Protein AF-A0A958C4Y2-F1 (afdb_monomer_lite)

Foldseek 3Di:
DLLVLCCCQFNQLHCPQCVVVVHHDDDPRDGLAAPVVLVVSLCLVLVVVLVVLLVVQVQLDACVQVVVCVVVVDDPVRCCVPPVVVSCVLSNLLSVLLSVLVSLLDDVNQCSRNHPHHDLLPQLVCCCPPVVNLVSNLVSLVVSLVVLVVSVVCSVPPSVVPNPSVDPDRRPDDPPDDPPPVVVPVVVVVVVVSVVVVVSSVVSVVQVCQAPDRSPGSDGHNVSVQVCLQVCVLVVLLVVLCCVVVVVVLVVVVVVLCCCLPPHDDPCSVVSVCVNCVVSRRRPSSVVSVCCCCQVPNDLVVLLVVLVVLLVVLVVVALDDPVVSVVLLCVLQVVLSCLQPPVVVPDLVVLVVVLVVLVVVLVCCLPPAPADPVLNVVLNVLSCVLSVLSVLLSCLCVVLVVQLVVLVVVDTSSSSVSNSVSVSSCVRNVDGSSVSSVSSSVSSSVCSRRRDPNDPD

Structure (mmCIF, N/CA/C/O backbone):
data_AF-A0A958C4Y2-F1
#
_entry.id   AF-A0A958C4Y2-F1
#
loop_
_atom_site.group_PDB
_atom_site.id
_atom_site.type_symbol
_atom_site.label_atom_id
_atom_site.label_alt_id
_atom_site.label_comp_id
_atom_site.label_asym_id
_atom_site.label_entity_id
_atom_site.label_seq_id
_atom_site.pdbx_PDB_ins_code
_atom_site.Cartn_x
_atom_site.Cartn_y
_atom_site.Cartn_z
_atom_site.occupancy
_atom_site.B_iso_or_equiv
_atom_site.auth_seq_id
_atom_site.auth_comp_id
_atom_site.auth_asym_id
_atom_site.auth_atom_id
_atom_site.pdbx_PDB_model_num
ATOM 1 N N . ALA A 1 1 ? -11.734 3.154 -3.525 1.00 81.44 1 ALA A N 1
ATOM 2 C CA . ALA A 1 1 ? -13.103 2.588 -3.529 1.00 81.44 1 ALA A CA 1
ATOM 3 C C . ALA A 1 1 ? -14.001 3.310 -2.528 1.00 81.44 1 ALA A C 1
ATOM 5 O O . ALA A 1 1 ? -14.957 3.939 -2.958 1.00 81.44 1 ALA A O 1
ATOM 6 N N . ILE A 1 2 ? -13.671 3.298 -1.231 1.00 91.75 2 ILE A N 1
ATOM 7 C CA . ILE A 1 2 ? -14.502 3.916 -0.181 1.00 91.75 2 ILE A CA 1
ATOM 8 C C . ILE A 1 2 ? -14.685 5.422 -0.405 1.00 91.75 2 ILE A C 1
ATOM 10 O O . ILE A 1 2 ? -15.821 5.880 -0.378 1.00 91.75 2 ILE A O 1
ATOM 14 N N . ALA A 1 3 ? -13.628 6.176 -0.737 1.00 93.50 3 ALA A N 1
ATOM 15 C CA . ALA A 1 3 ? -13.771 7.589 -1.113 1.00 93.50 3 ALA A CA 1
ATOM 16 C C . ALA A 1 3 ? -14.794 7.813 -2.240 1.00 93.50 3 ALA A C 1
ATOM 18 O O . ALA A 1 3 ? -15.640 8.691 -2.131 1.00 93.50 3 ALA A O 1
ATOM 19 N N . ILE A 1 4 ? -14.773 6.978 -3.286 1.00 92.31 4 ILE A N 1
ATOM 20 C CA . ILE A 1 4 ? -15.741 7.054 -4.390 1.00 92.31 4 ILE A CA 1
ATOM 21 C C . ILE A 1 4 ? -17.152 6.752 -3.879 1.00 92.31 4 ILE A C 1
ATOM 23 O O . ILE A 1 4 ? -18.052 7.535 -4.137 1.00 92.31 4 ILE A O 1
ATOM 27 N N . ALA A 1 5 ? -17.355 5.675 -3.116 1.00 93.81 5 ALA A N 1
ATOM 28 C CA . ALA A 1 5 ? -18.665 5.344 -2.543 1.00 93.81 5 ALA A CA 1
ATOM 29 C C . ALA A 1 5 ? -19.245 6.486 -1.700 1.00 93.81 5 ALA A C 1
ATOM 31 O O . ALA A 1 5 ? -20.423 6.821 -1.812 1.00 93.81 5 ALA A O 1
ATOM 32 N N . VAL A 1 6 ? -18.398 7.087 -0.864 1.00 93.94 6 VAL A N 1
ATOM 33 C CA . VAL A 1 6 ? -18.761 8.219 -0.018 1.00 93.94 6 VAL A CA 1
ATOM 34 C C . VAL A 1 6 ? -19.073 9.450 -0.870 1.00 93.94 6 VAL A C 1
ATOM 36 O O . VAL A 1 6 ? -20.041 10.135 -0.576 1.00 93.94 6 VAL A O 1
ATOM 39 N N . ILE A 1 7 ? -18.343 9.706 -1.958 1.00 92.56 7 ILE A N 1
ATOM 40 C CA . ILE A 1 7 ? -18.668 10.778 -2.913 1.00 92.56 7 ILE A CA 1
ATOM 41 C C . ILE A 1 7 ? -20.016 10.519 -3.603 1.00 92.56 7 ILE A C 1
ATOM 43 O O . ILE A 1 7 ? -20.843 11.426 -3.681 1.00 92.56 7 ILE A O 1
ATOM 47 N N . LEU A 1 8 ? -20.265 9.290 -4.067 1.00 92.19 8 LEU A N 1
ATOM 48 C CA . LEU A 1 8 ? -21.509 8.904 -4.742 1.00 92.19 8 LEU A CA 1
ATOM 49 C C . LEU A 1 8 ? -22.731 9.061 -3.822 1.00 92.19 8 LEU A C 1
ATOM 51 O O . LEU A 1 8 ? -23.807 9.443 -4.273 1.00 92.19 8 LEU A O 1
ATOM 55 N N . LEU A 1 9 ? -22.594 8.783 -2.528 1.00 92.69 9 LEU A N 1
ATOM 56 C CA . LEU A 1 9 ? -23.710 8.886 -1.585 1.00 92.69 9 LEU A CA 1
ATOM 57 C C . LEU A 1 9 ? -23.812 10.267 -0.940 1.00 92.69 9 LEU A C 1
ATOM 59 O O . LEU A 1 9 ? -24.897 10.837 -0.894 1.00 92.69 9 LEU A O 1
ATOM 63 N N . PHE A 1 10 ? -22.692 10.801 -0.460 1.00 92.38 10 PHE A N 1
ATOM 64 C CA . PHE A 1 10 ? -22.643 11.963 0.427 1.00 92.38 10 PHE A CA 1
ATOM 65 C C . PHE A 1 10 ? -21.991 13.211 -0.189 1.00 92.38 10 PHE A C 1
ATOM 67 O O . PHE A 1 10 ? -21.938 14.256 0.461 1.00 92.38 10 PHE A O 1
ATOM 74 N N . GLY A 1 11 ? -21.491 13.134 -1.426 1.00 90.38 11 GLY A N 1
ATOM 75 C CA . GLY A 1 11 ? -20.930 14.281 -2.139 1.00 90.38 11 GLY A CA 1
ATOM 76 C C . GLY A 1 11 ? -21.965 15.363 -2.463 1.00 90.38 11 GLY A C 1
ATOM 77 O O . GLY A 1 11 ? -23.158 15.214 -2.211 1.00 90.38 11 GLY A O 1
ATOM 78 N N . ARG A 1 12 ? -21.507 16.463 -3.077 1.00 88.94 12 ARG A N 1
ATOM 79 C CA . ARG A 1 12 ? -22.367 17.606 -3.458 1.00 88.94 12 ARG A CA 1
ATOM 80 C C . ARG A 1 12 ? -23.564 17.225 -4.335 1.00 88.94 12 ARG A C 1
ATOM 82 O O . ARG A 1 12 ? -24.613 17.830 -4.195 1.00 88.94 12 ARG A O 1
ATOM 89 N N . ALA A 1 13 ? -23.388 16.243 -5.218 1.00 85.31 13 ALA A N 1
ATOM 90 C CA . ALA A 1 13 ? -24.438 15.650 -6.051 1.00 85.31 13 ALA A CA 1
ATOM 91 C C . ALA A 1 13 ? -24.668 14.173 -5.673 1.00 85.31 13 ALA A C 1
ATOM 93 O O . ALA A 1 13 ? -24.905 13.324 -6.527 1.00 85.31 13 ALA A O 1
ATOM 94 N N . GLY A 1 14 ? -24.457 13.839 -4.397 1.00 89.12 14 GLY A N 1
ATOM 95 C CA . GLY A 1 14 ? -24.609 12.480 -3.899 1.00 89.12 14 GLY A CA 1
ATOM 96 C C . GLY A 1 14 ? -26.077 12.105 -3.712 1.00 89.12 14 GLY A C 1
ATOM 97 O O . GLY A 1 14 ? -26.896 12.958 -3.376 1.00 89.12 14 GLY A O 1
ATOM 98 N N . LEU A 1 15 ? -26.391 10.818 -3.863 1.00 89.56 15 LEU A N 1
ATOM 99 C CA . LEU A 1 15 ? -27.758 10.290 -3.760 1.00 89.56 15 LEU A CA 1
ATOM 100 C C . LEU A 1 15 ? -28.428 10.652 -2.421 1.00 89.56 15 LEU A C 1
ATOM 102 O O . LEU A 1 15 ? -29.596 11.022 -2.374 1.00 89.56 15 LEU A O 1
ATOM 106 N N . VAL A 1 16 ? -27.693 10.554 -1.311 1.00 90.44 16 VAL A N 1
ATOM 107 C CA . VAL A 1 16 ? -28.240 10.844 0.020 1.00 90.44 16 VAL A CA 1
ATOM 108 C C . VAL A 1 16 ? -28.294 12.349 0.256 1.00 90.44 16 VAL A C 1
ATOM 110 O O . VAL A 1 16 ? -29.313 12.865 0.706 1.00 90.44 16 VAL A O 1
ATOM 113 N N . THR A 1 17 ? -27.212 13.067 -0.043 1.00 89.69 17 THR A N 1
ATOM 114 C CA . THR A 1 17 ? -27.128 14.493 0.292 1.00 89.69 17 THR A CA 1
ATOM 115 C C . THR A 1 17 ? -28.028 15.356 -0.585 1.00 89.69 17 THR A C 1
ATOM 117 O O . THR A 1 17 ? -28.764 16.186 -0.059 1.00 89.69 17 THR A O 1
ATOM 120 N N . HIS A 1 18 ? -27.992 15.154 -1.902 1.00 86.94 18 HIS A N 1
ATOM 121 C CA . HIS A 1 18 ? -28.728 15.971 -2.860 1.00 86.94 18 HIS A CA 1
ATOM 122 C C . HIS A 1 18 ? -30.146 15.435 -3.099 1.00 86.94 18 HIS A C 1
ATOM 124 O O . HIS A 1 18 ? -31.102 16.187 -2.934 1.00 86.94 18 HIS A O 1
ATOM 130 N N . ASP A 1 19 ? -30.310 14.145 -3.411 1.00 84.69 19 ASP A N 1
ATOM 131 C CA . ASP A 1 19 ? -31.622 13.635 -3.846 1.00 84.69 19 ASP A CA 1
ATOM 132 C C . ASP A 1 19 ? -32.553 13.299 -2.676 1.00 84.69 19 ASP A C 1
ATOM 134 O O . ASP A 1 19 ? -33.746 13.592 -2.733 1.00 84.69 19 ASP A O 1
ATOM 138 N N . TRP A 1 20 ? -32.035 12.687 -1.605 1.00 88.44 20 TRP A N 1
ATOM 139 C CA . TRP A 1 20 ? -32.865 12.307 -0.453 1.00 88.44 20 TRP A CA 1
ATOM 140 C C . TRP A 1 20 ? -33.036 13.439 0.561 1.00 88.44 20 TRP A C 1
ATOM 142 O O . TRP A 1 20 ? -34.138 13.644 1.064 1.00 88.44 20 TRP A O 1
ATOM 152 N N . LEU A 1 21 ? -31.955 14.150 0.894 1.00 90.31 21 LEU A N 1
ATOM 153 C CA . LEU A 1 21 ? -31.972 15.204 1.913 1.00 90.31 21 LEU A CA 1
ATOM 154 C C . LEU A 1 21 ? -32.157 16.616 1.336 1.00 90.31 21 LEU A C 1
ATOM 156 O O . LEU A 1 21 ? -32.442 17.535 2.104 1.00 90.31 21 LEU A O 1
ATOM 160 N N . GLY A 1 22 ? -32.002 16.818 0.021 1.00 87.25 22 GLY A N 1
ATOM 161 C CA . GLY A 1 22 ? -32.166 18.133 -0.612 1.00 87.25 22 GLY A CA 1
ATOM 162 C C . GLY A 1 22 ? -31.131 19.178 -0.176 1.00 87.25 22 GLY A C 1
ATOM 163 O O . GLY A 1 22 ? -31.388 20.380 -0.263 1.00 87.25 22 GLY A O 1
ATOM 164 N N . ILE A 1 23 ? -29.978 18.748 0.346 1.00 88.69 23 ILE A N 1
ATOM 165 C CA . ILE A 1 23 ? -28.953 19.640 0.892 1.00 88.69 23 ILE A CA 1
ATOM 166 C C . ILE A 1 23 ? -28.118 20.205 -0.255 1.00 88.69 23 ILE A C 1
ATOM 168 O O . ILE A 1 23 ? -27.323 19.504 -0.880 1.00 88.69 23 ILE A O 1
ATOM 172 N N . ASN A 1 24 ? -28.240 21.512 -0.469 1.00 86.06 24 ASN A N 1
ATOM 173 C CA . ASN A 1 24 ? -27.409 22.253 -1.409 1.00 86.06 24 ASN A CA 1
ATOM 174 C C . ASN A 1 24 ? -26.266 22.949 -0.667 1.00 86.06 24 ASN A C 1
ATOM 176 O O . ASN A 1 24 ? -26.491 23.851 0.141 1.00 86.06 24 ASN A O 1
ATOM 180 N N . PHE A 1 25 ? -25.027 22.547 -0.950 1.00 84.31 25 PHE A N 1
ATOM 181 C CA . PHE A 1 25 ? -23.852 23.186 -0.361 1.00 84.31 25 PHE A CA 1
ATOM 182 C C . PHE A 1 25 ? -23.614 24.567 -0.973 1.00 84.31 25 PHE A C 1
ATOM 184 O O . PHE A 1 25 ? -23.358 24.700 -2.171 1.00 84.31 25 PHE A O 1
ATOM 191 N N . SER A 1 26 ? -23.659 25.602 -0.136 1.00 81.88 26 SER A N 1
ATOM 192 C CA . SER A 1 26 ? -23.247 26.953 -0.509 1.00 81.88 26 SER A CA 1
ATOM 193 C C . SER A 1 26 ? -21.722 27.101 -0.453 1.00 81.88 26 SER A C 1
ATOM 195 O O . SER A 1 26 ? -21.005 26.316 0.174 1.00 81.88 26 SER A O 1
ATOM 197 N N . ARG A 1 27 ? -21.189 28.117 -1.138 1.00 76.06 27 ARG A N 1
ATOM 198 C CA . ARG A 1 27 ? -19.743 28.367 -1.205 1.00 76.06 27 ARG A CA 1
ATOM 199 C C . ARG A 1 27 ? -19.209 28.686 0.201 1.00 76.06 27 ARG A C 1
ATOM 201 O O . ARG A 1 27 ? -19.553 29.720 0.760 1.00 76.06 27 ARG A O 1
ATOM 208 N N . GLY A 1 28 ? -18.370 27.805 0.750 1.00 75.44 28 GLY A N 1
ATOM 209 C CA . GLY A 1 28 ? -17.811 27.921 2.106 1.00 75.44 28 GLY A CA 1
ATOM 210 C C . GLY A 1 28 ? -18.477 27.025 3.157 1.00 75.44 28 GLY A C 1
ATOM 211 O O . GLY A 1 28 ? -17.962 26.929 4.268 1.00 75.44 28 GLY A O 1
ATOM 212 N N . MET A 1 29 ? -19.575 26.341 2.818 1.00 82.94 29 MET A N 1
ATOM 213 C CA . MET A 1 29 ? -20.146 25.293 3.664 1.00 82.94 29 MET A CA 1
ATOM 214 C C . MET A 1 29 ? -19.236 24.063 3.661 1.00 82.94 29 MET A C 1
ATOM 216 O O . MET A 1 29 ? -18.693 23.698 2.617 1.00 82.94 29 MET A O 1
ATOM 220 N N . ASN A 1 30 ? -19.066 23.439 4.827 1.00 83.19 30 ASN A N 1
ATOM 221 C CA . ASN A 1 30 ? -18.249 22.239 4.950 1.00 83.19 30 ASN A CA 1
ATOM 222 C C . ASN A 1 30 ? -18.973 21.060 4.294 1.00 83.19 30 ASN A C 1
ATOM 224 O O . ASN A 1 30 ? -20.098 20.731 4.675 1.00 83.19 30 ASN A O 1
ATOM 228 N N . ASP A 1 31 ? -18.341 20.459 3.297 1.00 87.31 31 ASP A N 1
ATOM 229 C CA . ASP A 1 31 ? -18.828 19.277 2.599 1.00 87.31 31 ASP A CA 1
ATOM 230 C C . ASP A 1 31 ? -17.852 18.110 2.807 1.00 87.31 31 ASP A C 1
ATOM 232 O O . ASP A 1 31 ? -16.924 18.173 3.612 1.00 87.31 31 ASP A O 1
ATOM 236 N N . ILE A 1 32 ? -18.069 17.005 2.097 1.00 89.81 32 ILE A N 1
ATOM 237 C CA . ILE A 1 32 ? -17.194 15.835 2.206 1.00 89.81 32 ILE A CA 1
ATOM 238 C C . ILE A 1 32 ? -15.816 16.040 1.547 1.00 89.81 32 ILE A C 1
ATOM 240 O O . ILE A 1 32 ? -14.917 15.221 1.726 1.00 89.81 32 ILE A O 1
ATOM 244 N N . TYR A 1 33 ? -15.634 17.108 0.767 1.00 90.62 33 TYR A N 1
ATOM 245 C CA . TYR A 1 33 ? -14.381 17.415 0.093 1.00 90.62 33 TYR A CA 1
ATOM 246 C C . TYR A 1 33 ? -13.515 18.285 1.002 1.00 90.62 33 TYR A C 1
ATOM 248 O O . TYR A 1 33 ? -13.614 19.509 1.048 1.00 90.62 33 TYR A O 1
ATOM 256 N N . GLY A 1 34 ? -12.615 17.639 1.725 1.00 89.75 34 GLY A N 1
ATOM 257 C CA . GLY A 1 34 ? -11.641 18.299 2.572 1.00 89.75 34 GLY A CA 1
ATOM 258 C C . GLY A 1 34 ? -11.038 17.327 3.569 1.00 89.75 34 GLY A C 1
ATOM 259 O O . GLY A 1 34 ? -11.186 16.109 3.455 1.00 89.75 34 GLY A O 1
ATOM 260 N N . LEU A 1 35 ? -10.363 17.879 4.576 1.00 89.56 35 LEU A N 1
ATOM 261 C CA . LEU A 1 35 ? -9.746 17.073 5.628 1.00 89.56 35 LEU A CA 1
ATOM 262 C C . LEU A 1 35 ? -10.789 16.320 6.459 1.00 89.56 35 LEU A C 1
ATOM 264 O O . LEU A 1 35 ? -10.547 15.174 6.815 1.00 89.56 35 LEU A O 1
ATOM 268 N N . ASP A 1 36 ? -11.955 16.912 6.712 1.00 90.12 36 ASP A N 1
ATOM 269 C CA . ASP A 1 36 ? -12.977 16.296 7.564 1.00 90.12 36 ASP A CA 1
ATOM 270 C C . ASP A 1 36 ? -13.601 15.065 6.898 1.00 90.12 36 ASP A C 1
ATOM 272 O O . ASP A 1 36 ? -13.686 13.992 7.502 1.00 90.12 36 ASP A O 1
ATOM 276 N N . GLY A 1 37 ? -13.960 15.180 5.616 1.00 91.50 37 GLY A N 1
ATOM 277 C CA . GLY A 1 37 ? -14.418 14.032 4.840 1.00 91.50 37 GLY A CA 1
ATOM 278 C C . GLY A 1 37 ? -13.318 12.995 4.628 1.00 91.50 37 GLY A C 1
ATOM 279 O O . GLY A 1 37 ? -13.591 11.797 4.707 1.00 91.50 37 GLY A O 1
ATOM 280 N N . LEU A 1 38 ? -12.061 13.425 4.463 1.00 93.50 38 LEU A N 1
ATOM 281 C CA . LEU A 1 38 ? -10.927 12.505 4.420 1.00 93.50 38 LEU A CA 1
ATOM 282 C C . LEU A 1 38 ? -10.784 11.719 5.730 1.00 93.50 38 LEU A C 1
ATOM 284 O O . LEU A 1 38 ? -10.624 10.504 5.677 1.00 93.50 38 LEU A O 1
ATOM 288 N N . VAL A 1 39 ? -10.887 12.365 6.894 1.00 93.44 39 VAL A N 1
ATOM 289 C CA . VAL A 1 39 ? -10.840 11.690 8.203 1.00 93.44 39 VAL A CA 1
ATOM 290 C C . VAL A 1 39 ? -11.952 10.649 8.308 1.00 93.44 39 VAL A C 1
ATOM 292 O O . VAL A 1 39 ? -11.683 9.510 8.688 1.00 93.44 39 VAL A O 1
ATOM 295 N N . LEU A 1 40 ? -13.180 10.994 7.911 1.00 93.12 40 LEU A N 1
ATOM 296 C CA . LEU A 1 40 ? -14.304 10.056 7.906 1.00 93.12 40 LEU A CA 1
ATOM 297 C C . LEU A 1 40 ? -14.026 8.839 7.013 1.00 93.12 40 LEU A C 1
ATOM 299 O O . LEU A 1 40 ? -14.215 7.697 7.436 1.00 93.12 40 LEU A O 1
ATOM 303 N N . VAL A 1 41 ? -13.529 9.065 5.797 1.00 94.75 41 VAL A N 1
ATOM 304 C CA . VAL A 1 41 ? -13.193 7.980 4.868 1.00 94.75 41 VAL A CA 1
ATOM 305 C C . VAL A 1 41 ? -12.030 7.134 5.377 1.00 94.75 41 VAL A C 1
ATOM 307 O O . VAL A 1 41 ? -12.084 5.910 5.238 1.00 94.75 41 VAL A O 1
ATOM 310 N N . GLN A 1 42 ? -11.022 7.732 6.015 1.00 94.75 42 GLN A N 1
ATOM 311 C CA . GLN A 1 42 ? -9.923 6.980 6.619 1.00 94.75 42 GLN A CA 1
ATOM 312 C C . GLN A 1 42 ? -10.396 6.097 7.771 1.00 94.75 42 GLN A C 1
ATOM 314 O O . GLN A 1 42 ? -10.002 4.933 7.847 1.00 94.75 42 GLN A O 1
ATOM 319 N N . ILE A 1 43 ? -11.291 6.601 8.628 1.00 94.38 43 ILE A N 1
ATOM 320 C CA . ILE A 1 43 ? -11.884 5.807 9.712 1.00 94.38 43 ILE A CA 1
ATOM 321 C C . ILE A 1 43 ? -12.587 4.578 9.134 1.00 94.38 43 ILE A C 1
ATOM 323 O O . ILE A 1 43 ? -12.322 3.465 9.578 1.00 94.38 43 ILE A O 1
ATOM 327 N N . ILE A 1 44 ? -13.433 4.753 8.116 1.00 93.75 44 ILE A N 1
ATOM 328 C CA . ILE A 1 44 ? -14.164 3.639 7.492 1.00 93.75 44 ILE A CA 1
ATOM 329 C C . ILE A 1 44 ? -13.198 2.659 6.810 1.00 93.75 44 ILE A C 1
ATOM 331 O O . ILE A 1 44 ? -13.373 1.446 6.920 1.00 93.75 44 ILE A O 1
ATOM 335 N N . THR A 1 45 ? -12.167 3.174 6.136 1.00 93.38 45 THR A N 1
ATOM 336 C CA . THR A 1 45 ? -11.172 2.367 5.412 1.00 93.38 45 THR A CA 1
ATOM 337 C C . THR A 1 45 ? -10.363 1.478 6.350 1.00 93.38 45 THR A C 1
ATOM 339 O O . THR A 1 45 ? -10.178 0.294 6.071 1.00 93.38 45 THR A O 1
ATOM 342 N N . PHE A 1 46 ? -9.921 2.019 7.483 1.00 93.19 46 PHE A N 1
ATOM 343 C CA . PHE A 1 46 ? -9.008 1.333 8.397 1.00 93.19 46 PHE A CA 1
ATOM 344 C C . PHE A 1 46 ? -9.690 0.665 9.598 1.00 93.19 46 PHE A C 1
ATOM 346 O O . PHE A 1 46 ? -9.056 -0.112 10.318 1.00 93.19 46 PHE A O 1
ATOM 353 N N . PHE A 1 47 ? -10.993 0.886 9.793 1.00 91.81 47 PHE A N 1
ATOM 354 C CA . PHE A 1 47 ? -11.775 0.241 10.850 1.00 91.81 47 PHE A CA 1
ATOM 355 C C . PHE A 1 47 ? -11.659 -1.297 10.862 1.00 91.81 47 PHE A C 1
ATOM 357 O O . PHE A 1 47 ? -11.391 -1.844 11.937 1.00 91.81 47 PHE A O 1
ATOM 364 N N . PRO A 1 48 ? -11.782 -2.024 9.726 1.00 90.50 48 PRO A N 1
ATOM 365 C CA . PRO A 1 48 ? -11.703 -3.487 9.733 1.00 90.50 48 PRO A CA 1
ATOM 366 C C . PRO A 1 48 ? -10.346 -4.010 10.213 1.00 90.50 48 PRO A C 1
ATOM 368 O O . PRO A 1 48 ? -10.290 -4.991 10.954 1.00 90.50 48 PRO A O 1
ATOM 371 N N . VAL A 1 49 ? -9.256 -3.335 9.837 1.00 90.75 49 VAL A N 1
ATOM 372 C CA . VAL A 1 49 ? -7.895 -3.705 10.252 1.00 90.75 49 VAL A CA 1
ATOM 373 C C . VAL A 1 49 ? -7.747 -3.541 11.765 1.00 90.75 49 VAL A C 1
ATOM 375 O O . VAL A 1 49 ? -7.299 -4.467 12.442 1.00 90.75 49 VAL A O 1
ATOM 378 N N . SER A 1 50 ? -8.211 -2.413 12.313 1.00 91.19 50 SER A N 1
ATOM 379 C CA . SER A 1 50 ? -8.225 -2.185 13.764 1.00 91.19 50 SER A CA 1
ATOM 380 C C . SER A 1 50 ? -9.028 -3.254 14.505 1.00 91.19 50 SER A C 1
ATOM 382 O O . SER A 1 50 ? -8.558 -3.830 15.488 1.00 91.19 50 SER A O 1
ATOM 384 N N . TYR A 1 51 ? -10.227 -3.559 13.997 1.00 90.44 51 TYR A N 1
ATOM 385 C CA . TYR A 1 51 ? -11.123 -4.554 14.574 1.00 90.44 51 TYR A CA 1
ATOM 386 C C . TYR A 1 51 ? -10.475 -5.938 14.639 1.00 90.44 51 TYR A C 1
ATOM 388 O O . TYR A 1 51 ? -10.514 -6.569 15.692 1.00 90.44 51 TYR A O 1
ATOM 396 N N . LEU A 1 52 ? -9.844 -6.402 13.556 1.00 90.44 52 LEU A N 1
ATOM 397 C CA . LEU A 1 52 ? -9.193 -7.715 13.524 1.00 90.44 52 LEU A CA 1
ATOM 398 C C . LEU A 1 52 ? -8.058 -7.823 14.549 1.00 90.44 52 LEU A C 1
ATOM 400 O O . LEU A 1 52 ? -7.935 -8.852 15.212 1.00 90.44 52 LEU A O 1
ATOM 404 N N . ILE A 1 53 ? -7.268 -6.760 14.725 1.00 86.25 53 ILE A N 1
ATOM 405 C CA . ILE A 1 53 ? -6.172 -6.726 15.704 1.00 86.25 53 ILE A CA 1
ATOM 406 C C . ILE A 1 53 ? -6.722 -6.765 17.130 1.00 86.25 53 ILE A C 1
ATOM 408 O O . ILE A 1 53 ? -6.289 -7.582 17.943 1.00 86.25 53 ILE A O 1
ATOM 412 N N . ILE A 1 54 ? -7.695 -5.904 17.436 1.00 86.81 54 ILE A N 1
ATOM 413 C CA . ILE A 1 54 ? -8.288 -5.814 18.775 1.00 86.81 54 ILE A CA 1
ATOM 414 C C . ILE A 1 54 ? -9.031 -7.109 19.117 1.00 86.81 54 ILE A C 1
ATOM 416 O O . ILE A 1 54 ? -8.871 -7.630 20.219 1.00 86.81 54 ILE A O 1
ATOM 420 N N . ARG A 1 55 ? -9.781 -7.678 18.166 1.00 87.69 55 ARG A N 1
ATOM 421 C CA . ARG A 1 55 ? -10.462 -8.968 18.323 1.00 87.69 55 ARG A CA 1
ATOM 422 C C . ARG A 1 55 ? -9.468 -10.092 18.606 1.00 87.69 55 ARG A C 1
ATOM 424 O O . ARG A 1 55 ? -9.670 -10.835 19.558 1.00 87.69 55 ARG A O 1
ATOM 431 N N . ALA A 1 56 ? -8.390 -10.197 17.829 1.00 84.88 56 ALA A N 1
ATOM 432 C CA . ALA A 1 56 ? -7.374 -11.228 18.038 1.00 84.88 56 ALA A CA 1
ATOM 433 C C . ALA A 1 56 ? -6.692 -11.113 19.413 1.00 84.88 56 ALA A C 1
ATOM 435 O O . ALA A 1 56 ? -6.276 -12.121 19.979 1.00 84.88 56 ALA A O 1
ATOM 436 N N . MET A 1 57 ? -6.574 -9.899 19.958 1.00 82.38 57 MET A N 1
ATOM 437 C CA . MET A 1 57 ? -6.076 -9.679 21.317 1.00 82.38 57 MET A CA 1
ATOM 438 C C . MET A 1 57 ? -7.103 -10.076 22.378 1.00 82.38 57 MET A C 1
ATOM 440 O O . MET A 1 57 ? -6.744 -10.777 23.318 1.00 82.38 57 MET A O 1
ATOM 444 N N . LEU A 1 58 ? -8.369 -9.687 22.206 1.00 83.75 58 LEU A N 1
ATOM 445 C CA . LEU A 1 58 ? -9.471 -10.073 23.093 1.00 83.75 58 LEU A CA 1
ATOM 446 C C . LEU A 1 58 ? -9.628 -11.596 23.180 1.00 83.75 58 LEU A C 1
ATOM 448 O O . LEU A 1 58 ? -9.748 -12.131 24.274 1.00 83.75 58 LEU A O 1
ATOM 452 N N . GLU A 1 59 ? -9.554 -12.303 22.050 1.00 81.94 59 GLU A N 1
ATOM 453 C CA . GLU A 1 59 ? -9.647 -13.772 21.990 1.00 81.94 59 GLU A CA 1
ATOM 454 C C . GLU A 1 59 ? -8.482 -14.493 22.691 1.00 81.94 59 GLU A C 1
ATOM 456 O O . GLU A 1 59 ? -8.579 -15.685 22.981 1.00 81.94 59 GLU A O 1
ATOM 461 N N . ARG A 1 60 ? -7.373 -13.791 22.959 1.00 78.94 60 ARG A N 1
ATOM 462 C CA . ARG A 1 60 ? -6.202 -14.325 23.671 1.00 78.94 60 ARG A CA 1
ATOM 463 C C . ARG A 1 60 ? -6.213 -14.028 25.168 1.00 78.94 60 ARG A C 1
ATOM 465 O O . ARG A 1 60 ? -5.380 -14.589 25.877 1.00 78.94 60 ARG A O 1
ATOM 472 N N . LEU A 1 61 ? -7.093 -13.145 25.645 1.00 81.12 61 LEU A N 1
ATOM 473 C CA . LEU A 1 61 ? -7.224 -12.879 27.074 1.00 81.12 61 LEU A CA 1
ATOM 474 C C . LEU A 1 61 ? -7.895 -14.072 27.755 1.00 81.12 61 LEU A C 1
ATOM 476 O O . LEU A 1 61 ? -8.896 -14.595 27.273 1.00 81.12 61 LEU A O 1
ATOM 480 N N . ASP A 1 62 ? -7.332 -14.499 28.882 1.00 82.25 62 ASP A N 1
ATOM 481 C CA . ASP A 1 62 ? -7.914 -15.564 29.694 1.00 82.25 62 ASP A CA 1
ATOM 482 C C . ASP A 1 62 ? -9.059 -15.003 30.551 1.00 82.25 62 ASP A C 1
ATOM 484 O O . ASP A 1 62 ? -8.805 -14.101 31.363 1.00 82.25 62 ASP A O 1
ATOM 488 N N . PRO A 1 63 ? -10.296 -15.524 30.413 1.00 83.62 63 PRO A N 1
ATOM 489 C CA . PRO A 1 63 ? -11.430 -15.094 31.229 1.00 83.62 63 PRO A CA 1
ATOM 490 C C . PRO A 1 63 ? -11.194 -15.236 32.739 1.00 83.62 63 PRO A C 1
ATOM 492 O O . PRO A 1 63 ? -11.803 -14.503 33.517 1.00 83.62 63 PRO A O 1
ATOM 495 N N . SER A 1 64 ? -10.272 -16.113 33.164 1.00 85.81 64 SER A N 1
ATOM 496 C CA . SER A 1 64 ? -9.953 -16.353 34.580 1.00 85.81 64 SER A CA 1
ATOM 497 C C . SER A 1 64 ? -9.567 -15.082 35.351 1.00 85.81 64 SER A C 1
ATOM 499 O O . SER A 1 64 ? -9.884 -14.949 36.533 1.00 85.81 64 SER A O 1
ATOM 501 N N . MET A 1 65 ? -8.937 -14.108 34.684 1.00 86.31 65 MET A N 1
ATOM 502 C CA . MET A 1 65 ? -8.556 -12.827 35.292 1.00 86.31 65 MET A CA 1
ATOM 503 C C . MET A 1 65 ? -9.780 -11.965 35.626 1.00 86.31 65 MET A C 1
ATOM 505 O O . MET A 1 65 ? -9.809 -11.295 36.661 1.00 86.31 65 MET A O 1
ATOM 509 N N . GLU A 1 66 ? -10.800 -11.987 34.765 1.00 89.00 66 GLU A N 1
ATOM 510 C CA . GLU A 1 66 ? -12.060 -11.275 34.992 1.00 89.00 66 GLU A CA 1
ATOM 511 C C . GLU A 1 66 ? -12.916 -11.998 36.044 1.00 89.00 66 GLU A C 1
ATOM 513 O O . GLU A 1 66 ? -13.464 -11.347 36.936 1.00 89.00 66 GLU A O 1
ATOM 518 N N . GLU A 1 67 ? -12.957 -13.336 36.013 1.00 87.06 67 GLU A N 1
ATOM 519 C CA . GLU A 1 67 ? -13.632 -14.179 37.016 1.00 87.06 67 GLU A CA 1
ATOM 520 C C . GLU A 1 67 ? -13.039 -13.997 38.425 1.00 87.06 67 GLU A C 1
ATOM 522 O O . GLU A 1 67 ? -13.778 -13.869 39.407 1.00 87.06 67 GLU A O 1
ATOM 527 N N . ALA A 1 68 ? -11.709 -13.921 38.539 1.00 89.38 68 ALA A N 1
ATOM 528 C CA . ALA A 1 68 ? -11.022 -13.678 39.805 1.00 89.38 68 ALA A CA 1
ATOM 529 C C . ALA A 1 68 ? -11.338 -12.284 40.366 1.00 89.38 68 ALA A C 1
ATOM 531 O O . ALA A 1 68 ? -11.668 -12.148 41.545 1.00 89.38 68 ALA A O 1
ATOM 532 N N . ALA A 1 69 ? -11.299 -11.246 39.522 1.00 91.19 69 ALA A N 1
ATOM 533 C CA . ALA A 1 69 ? -11.658 -9.891 39.933 1.00 91.19 69 ALA A CA 1
ATOM 534 C C . ALA A 1 69 ? -13.129 -9.803 40.376 1.00 91.19 69 ALA A C 1
ATOM 536 O O . ALA A 1 69 ? -13.435 -9.176 41.393 1.00 91.19 69 ALA A O 1
ATOM 537 N N . GLN A 1 70 ? -14.037 -10.477 39.666 1.00 90.25 70 GLN A N 1
ATOM 538 C CA . GLN A 1 70 ? -15.447 -10.539 40.044 1.00 90.25 70 GLN A CA 1
ATOM 539 C C . GLN A 1 70 ? -15.663 -11.287 41.368 1.00 90.25 70 GLN A C 1
ATOM 541 O O . GLN A 1 70 ? -16.472 -10.848 42.185 1.00 90.25 70 GLN A O 1
ATOM 546 N N . SER A 1 71 ? -14.914 -12.366 41.618 1.00 92.12 71 SER A N 1
ATOM 547 C CA . SER A 1 71 ? -14.966 -13.127 42.878 1.00 92.12 71 SER A CA 1
ATOM 548 C C . SER A 1 71 ? -14.530 -12.293 44.090 1.00 92.12 71 SER A C 1
ATOM 550 O O . SER A 1 71 ? -15.009 -12.515 45.198 1.00 92.12 71 SER A O 1
ATOM 552 N N . LEU A 1 72 ? -13.678 -11.284 43.876 1.00 95.12 72 LEU A N 1
ATOM 553 C CA . LEU A 1 72 ? -13.293 -10.285 44.881 1.00 95.12 72 LEU A CA 1
ATOM 554 C C . LEU A 1 72 ? -14.317 -9.141 45.038 1.00 95.12 72 LEU A C 1
ATOM 556 O O . LEU A 1 72 ? -14.070 -8.188 45.774 1.00 95.12 72 LEU A O 1
ATOM 560 N N . GLY A 1 73 ? -15.463 -9.210 44.354 1.00 94.31 73 GLY A N 1
ATOM 561 C CA . GLY A 1 73 ? -16.533 -8.213 44.425 1.00 94.31 73 GLY A CA 1
ATOM 562 C C . GLY A 1 73 ? -16.363 -7.020 43.478 1.00 94.31 73 GLY A C 1
ATOM 563 O O . GLY A 1 73 ? -17.082 -6.028 43.617 1.00 94.31 73 GLY A O 1
ATOM 564 N N . ALA A 1 74 ? -15.440 -7.076 42.510 1.00 94.25 74 ALA A N 1
ATOM 565 C CA . ALA A 1 74 ? -15.281 -5.995 41.541 1.00 94.25 74 ALA A CA 1
ATOM 566 C C . ALA A 1 74 ? -16.512 -5.869 40.624 1.00 94.25 74 ALA A C 1
ATOM 568 O O . ALA A 1 74 ? -17.005 -6.846 40.059 1.00 94.25 74 ALA A O 1
ATOM 569 N N . SE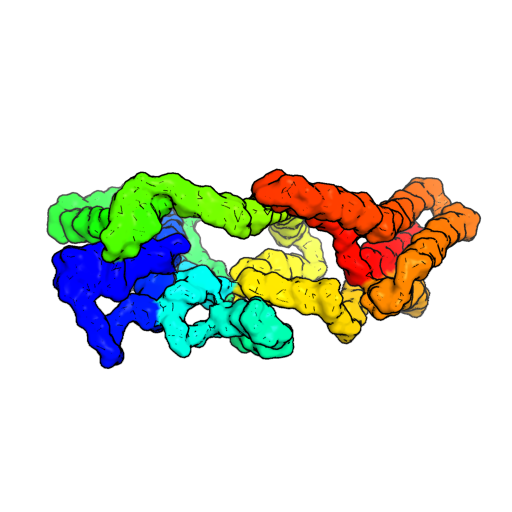R A 1 75 ? -16.989 -4.637 40.422 1.00 91.75 75 SER A N 1
ATOM 570 C CA . SER A 1 75 ? -18.051 -4.351 39.451 1.00 91.75 75 SER A CA 1
ATOM 571 C C . SER A 1 75 ? -17.534 -4.458 38.010 1.00 91.75 75 SER A C 1
ATOM 573 O O . SER A 1 75 ? -16.351 -4.260 37.744 1.00 91.75 75 SER A O 1
ATOM 575 N N . ARG A 1 76 ? -18.421 -4.701 37.036 1.00 87.88 76 ARG A N 1
ATOM 576 C CA . ARG A 1 76 ? -18.042 -4.858 35.614 1.00 87.88 76 ARG A CA 1
ATOM 577 C C . ARG A 1 76 ? -17.239 -3.676 35.059 1.00 87.88 76 ARG A C 1
ATOM 579 O O . ARG A 1 76 ? -16.270 -3.874 34.337 1.00 87.88 76 ARG A O 1
ATOM 586 N N . PHE A 1 77 ? -17.620 -2.446 35.410 1.00 91.44 77 PHE A N 1
ATOM 587 C CA . PHE A 1 77 ? -16.883 -1.251 34.987 1.00 91.44 77 PHE A CA 1
ATOM 588 C C . PHE A 1 77 ? -15.506 -1.157 35.657 1.00 91.44 77 PHE A C 1
ATOM 590 O O . PHE A 1 77 ? -14.545 -0.715 35.028 1.00 91.44 77 PHE A O 1
ATOM 597 N N . HIS A 1 78 ? -15.396 -1.608 36.913 1.00 94.38 78 HIS A N 1
ATOM 598 C CA . HIS A 1 78 ? -14.108 -1.725 37.585 1.00 94.38 78 HIS A CA 1
ATOM 599 C C . HIS A 1 78 ? -13.211 -2.728 36.850 1.00 94.38 78 HIS A C 1
ATOM 601 O O . HIS A 1 78 ? -12.117 -2.344 36.457 1.00 94.38 78 HIS A O 1
ATOM 607 N N . ILE A 1 79 ? -13.704 -3.940 36.563 1.00 92.69 79 ILE A N 1
ATOM 608 C CA . ILE A 1 79 ? -12.976 -4.981 35.810 1.00 92.69 79 ILE A CA 1
ATOM 609 C C . ILE A 1 79 ? -12.530 -4.460 34.438 1.00 92.69 79 ILE A C 1
ATOM 611 O O . ILE A 1 79 ? -11.352 -4.556 34.102 1.00 92.69 79 ILE A O 1
ATOM 615 N N . LEU A 1 80 ? -13.430 -3.818 33.682 1.00 91.06 80 LEU A N 1
ATOM 616 C CA . LEU A 1 80 ? -13.100 -3.220 32.386 1.00 91.06 80 LEU A CA 1
ATOM 617 C C . LEU A 1 80 ? -11.920 -2.246 32.498 1.00 91.06 80 LEU A C 1
ATOM 619 O O . LEU A 1 80 ? -11.008 -2.284 31.677 1.00 91.06 80 LEU A O 1
ATOM 623 N N . ARG A 1 81 ? -11.923 -1.365 33.503 1.00 95.00 81 ARG A N 1
ATOM 624 C CA . ARG A 1 81 ? -10.907 -0.317 33.660 1.00 95.00 81 ARG A CA 1
ATOM 625 C C . ARG A 1 81 ? -9.593 -0.820 34.262 1.00 95.00 81 ARG A C 1
ATOM 627 O O . ARG A 1 81 ? -8.553 -0.253 33.936 1.00 95.00 81 ARG A O 1
ATOM 634 N N . THR A 1 82 ? -9.624 -1.816 35.146 1.00 93.19 82 THR A N 1
ATOM 635 C CA . THR A 1 82 ? -8.444 -2.259 35.913 1.00 93.19 82 THR A CA 1
ATOM 636 C C . THR A 1 82 ? -7.833 -3.566 35.420 1.00 93.19 82 THR A C 1
ATOM 638 O O . THR A 1 82 ? -6.646 -3.784 35.649 1.00 93.19 82 THR A O 1
ATOM 641 N N . VAL A 1 83 ? -8.594 -4.396 34.703 1.00 89.94 83 VAL A N 1
ATOM 642 C CA . VAL A 1 83 ? -8.144 -5.690 34.169 1.00 89.94 83 VAL A CA 1
ATOM 643 C C . VAL A 1 83 ? -8.146 -5.658 32.642 1.00 89.94 83 VAL A C 1
ATOM 645 O O . VAL A 1 83 ? -7.081 -5.676 32.028 1.00 89.94 83 VAL A O 1
ATOM 648 N N . THR A 1 84 ? -9.318 -5.533 32.014 1.00 89.00 84 THR A N 1
ATOM 649 C CA . THR A 1 84 ? -9.473 -5.722 30.563 1.00 89.00 84 THR A CA 1
ATOM 650 C C . THR A 1 84 ? -8.750 -4.640 29.749 1.00 89.00 84 THR A C 1
ATOM 652 O O . THR A 1 84 ? -7.908 -4.955 28.910 1.00 89.00 84 THR A O 1
ATOM 655 N N . LEU A 1 85 ? -9.019 -3.350 29.995 1.00 90.56 85 LEU A N 1
ATOM 656 C CA . LEU A 1 85 ? -8.410 -2.250 29.235 1.00 90.56 85 LEU A CA 1
ATOM 657 C C . LEU A 1 85 ? -6.880 -2.208 29.375 1.00 90.56 85 LEU A C 1
ATOM 659 O O . LEU A 1 85 ? -6.227 -2.144 28.335 1.00 90.56 85 LEU A O 1
ATOM 663 N N . PRO A 1 86 ? -6.273 -2.283 30.580 1.00 88.50 86 PRO A N 1
ATOM 664 C CA . PRO A 1 86 ? -4.816 -2.291 30.723 1.00 88.50 86 PRO A CA 1
ATOM 665 C C . PRO A 1 86 ? -4.132 -3.443 29.980 1.00 88.50 86 PRO A C 1
ATOM 667 O O . PRO A 1 86 ? -3.072 -3.233 29.389 1.00 88.50 86 PRO A O 1
ATOM 670 N N . LEU A 1 87 ? -4.752 -4.629 29.950 1.00 85.69 87 LEU A N 1
ATOM 671 C CA . LEU A 1 87 ? -4.256 -5.775 29.181 1.00 85.69 87 LEU A CA 1
ATOM 672 C C . LEU A 1 87 ? -4.376 -5.561 27.661 1.00 85.69 87 LEU A C 1
ATOM 674 O O . LEU A 1 87 ? -3.559 -6.083 26.902 1.00 85.69 87 LEU A O 1
ATOM 678 N N . LEU A 1 88 ? -5.342 -4.754 27.210 1.00 86.81 88 LEU A N 1
ATOM 679 C CA . LEU A 1 88 ? -5.536 -4.397 25.800 1.00 86.81 88 LEU A CA 1
ATOM 680 C C . LEU A 1 88 ? -4.713 -3.190 25.332 1.00 86.81 88 LEU A C 1
ATOM 682 O O . LEU A 1 88 ? -4.492 -3.063 24.128 1.00 86.81 88 LEU A O 1
ATOM 686 N N . VAL A 1 89 ? -4.223 -2.325 26.230 1.00 87.19 89 VAL A N 1
ATOM 687 C CA . VAL A 1 89 ? -3.410 -1.136 25.881 1.00 87.19 89 VAL A CA 1
ATOM 688 C C . VAL A 1 89 ? -2.281 -1.434 24.879 1.00 87.19 89 VAL A C 1
ATOM 690 O O . VAL A 1 89 ? -2.163 -0.683 23.911 1.00 87.19 89 VAL A O 1
ATOM 693 N N . PRO A 1 90 ? -1.465 -2.499 25.022 1.00 80.44 90 PRO A N 1
ATOM 694 C CA . PRO A 1 90 ? -0.437 -2.816 24.029 1.00 80.44 90 PRO A CA 1
ATOM 695 C C . PRO A 1 90 ? -1.023 -3.163 22.658 1.00 80.44 90 PRO A C 1
ATOM 697 O O . PRO A 1 90 ? -0.441 -2.797 21.641 1.00 80.44 90 PRO A O 1
ATOM 700 N N . GLY A 1 91 ? -2.179 -3.832 22.624 1.00 81.81 91 GLY A N 1
ATOM 701 C CA . GLY A 1 91 ? -2.909 -4.132 21.394 1.00 81.81 91 GLY A CA 1
ATOM 702 C C . GLY A 1 91 ? -3.443 -2.868 20.721 1.00 81.81 91 GLY A C 1
ATOM 703 O O . GLY A 1 91 ? -3.261 -2.693 19.518 1.00 81.81 91 GLY A O 1
ATOM 704 N N . PHE A 1 92 ? -4.020 -1.943 21.495 1.00 87.31 92 PHE A N 1
ATOM 705 C CA . PHE A 1 92 ? -4.447 -0.638 20.985 1.00 87.31 92 PHE A CA 1
ATOM 706 C C . PHE A 1 92 ? -3.274 0.194 20.481 1.00 87.31 92 PHE A C 1
ATOM 708 O O . PHE A 1 92 ? -3.368 0.773 19.406 1.00 87.31 92 PHE A O 1
ATOM 715 N N . ALA A 1 93 ? -2.159 0.225 21.212 1.00 84.88 93 ALA A N 1
ATOM 716 C CA . ALA A 1 93 ? -0.958 0.930 20.787 1.00 84.88 93 ALA A CA 1
ATOM 717 C C . ALA A 1 93 ? -0.379 0.324 19.498 1.00 84.88 93 ALA A C 1
ATOM 719 O O . ALA A 1 93 ? 0.001 1.061 18.594 1.00 84.88 93 ALA A O 1
ATOM 720 N N . ALA A 1 94 ? -0.355 -1.007 19.377 1.00 80.69 94 ALA A N 1
ATOM 721 C CA . ALA A 1 94 ? 0.113 -1.683 18.170 1.00 80.69 94 ALA A CA 1
ATOM 722 C C . ALA A 1 94 ? -0.800 -1.398 16.968 1.00 80.69 94 ALA A C 1
ATOM 724 O O . ALA A 1 94 ? -0.297 -1.080 15.892 1.00 80.69 94 ALA A O 1
ATOM 725 N N . SER A 1 95 ? -2.121 -1.460 17.168 1.00 87.62 95 SER A N 1
ATOM 726 C CA . SER A 1 95 ? -3.120 -1.113 16.151 1.00 87.62 95 SER A CA 1
ATOM 727 C C . SER A 1 95 ? -2.993 0.354 15.733 1.00 87.62 95 SER A C 1
ATOM 729 O O . SER A 1 95 ? -2.857 0.647 14.553 1.00 87.62 95 SER A O 1
ATOM 731 N N . PHE A 1 96 ? -2.928 1.284 16.689 1.00 89.31 96 PHE A N 1
ATOM 732 C CA . PHE A 1 96 ? -2.776 2.714 16.421 1.00 89.31 96 PHE A CA 1
ATOM 733 C C . PHE A 1 96 ? -1.532 3.022 15.583 1.00 89.31 96 PHE A C 1
ATOM 735 O O . PHE A 1 96 ? -1.638 3.721 14.581 1.00 89.31 96 PHE A O 1
ATOM 742 N N . LEU A 1 97 ? -0.365 2.492 15.965 1.00 86.50 97 LEU A N 1
ATOM 743 C CA . LEU A 1 97 ? 0.882 2.768 15.246 1.00 86.50 97 LEU A CA 1
ATOM 744 C C . LEU A 1 97 ? 0.858 2.186 13.829 1.00 86.50 97 LEU A C 1
ATOM 746 O O . LEU A 1 97 ? 1.291 2.862 12.901 1.00 86.50 97 LEU A O 1
ATOM 750 N N . LEU A 1 98 ? 0.295 0.984 13.649 1.00 85.56 98 LEU A N 1
ATOM 751 C CA . LEU A 1 98 ? 0.105 0.401 12.322 1.00 85.56 98 LEU A CA 1
ATOM 752 C C . LEU A 1 98 ? -0.810 1.280 11.458 1.00 85.56 98 LEU A C 1
ATOM 754 O O . LEU A 1 98 ? -0.414 1.700 10.378 1.00 85.56 98 LEU A O 1
ATOM 758 N N . LEU A 1 99 ? -2.007 1.612 11.948 1.00 91.00 99 LEU A N 1
ATOM 759 C CA . LEU A 1 99 ? -2.988 2.394 11.184 1.00 91.00 99 LEU A CA 1
ATOM 760 C C . LEU A 1 99 ? -2.508 3.822 10.912 1.00 91.00 99 LEU A C 1
ATOM 762 O O . LEU A 1 99 ? -2.894 4.421 9.913 1.00 91.00 99 LEU A O 1
ATOM 766 N N . PHE A 1 100 ? -1.657 4.373 11.777 1.00 89.44 100 PHE A N 1
ATOM 767 C CA . PHE A 1 100 ? -1.021 5.662 11.542 1.00 89.44 100 PHE A CA 1
ATOM 768 C C . PHE A 1 100 ? -0.083 5.615 10.330 1.00 89.44 100 PHE A C 1
ATOM 770 O O . PHE A 1 100 ? -0.141 6.504 9.480 1.00 89.44 100 PHE A O 1
ATOM 777 N N . VAL A 1 101 ? 0.753 4.574 10.224 1.00 86.06 101 VAL A N 1
ATOM 778 C CA . VAL A 1 101 ? 1.626 4.367 9.057 1.00 86.06 101 VAL A CA 1
ATOM 779 C C . VAL A 1 101 ? 0.789 4.146 7.798 1.00 86.06 101 VAL A C 1
ATOM 781 O O . VAL A 1 101 ? 1.037 4.810 6.794 1.00 86.06 101 VAL A O 1
ATOM 784 N N . GLU A 1 102 ? -0.240 3.298 7.869 1.00 88.19 102 GLU A N 1
ATOM 785 C CA . GLU A 1 102 ? -1.144 3.029 6.741 1.00 88.19 102 GLU A CA 1
ATOM 786 C C . GLU A 1 102 ? -1.869 4.299 6.260 1.00 88.19 102 GLU A C 1
ATOM 788 O O . GLU A 1 102 ? -1.943 4.566 5.064 1.00 88.19 102 GLU A O 1
ATOM 793 N N . SER A 1 103 ? -2.337 5.145 7.183 1.00 91.44 103 SER A N 1
ATOM 794 C CA . SER A 1 103 ? -3.002 6.414 6.855 1.00 91.44 103 SER A CA 1
ATOM 795 C C . SER A 1 103 ? -2.063 7.435 6.211 1.00 91.44 103 SER A C 1
ATOM 797 O O . SER A 1 103 ? -2.451 8.119 5.264 1.00 91.44 103 SER A O 1
ATOM 799 N N . LEU A 1 104 ? -0.803 7.511 6.659 1.00 88.56 104 LEU A N 1
ATOM 800 C CA . LEU A 1 104 ? 0.219 8.340 6.007 1.00 88.56 104 LEU A CA 1
ATOM 801 C C . LEU A 1 104 ? 0.632 7.803 4.632 1.00 88.56 104 LEU A C 1
ATOM 803 O O . LEU A 1 104 ? 1.049 8.581 3.770 1.00 88.56 104 LEU A O 1
ATOM 807 N N . ALA A 1 105 ? 0.549 6.487 4.442 1.00 86.44 105 ALA A N 1
ATOM 808 C CA . ALA A 1 105 ? 0.871 5.828 3.187 1.00 86.44 105 ALA A CA 1
ATOM 809 C C . ALA A 1 105 ? -0.273 5.875 2.163 1.00 86.44 105 ALA A C 1
ATOM 811 O O . ALA A 1 105 ? -0.021 5.668 0.973 1.00 86.44 105 ALA A O 1
ATOM 812 N N . ASP A 1 106 ? -1.504 6.167 2.592 1.00 90.88 106 ASP A N 1
ATOM 813 C CA . ASP A 1 106 ? -2.652 6.212 1.698 1.00 90.88 106 ASP A CA 1
ATOM 814 C C . ASP A 1 106 ? -2.556 7.382 0.707 1.00 90.88 106 ASP A C 1
ATOM 816 O O . ASP A 1 106 ? -2.358 8.551 1.056 1.00 90.88 106 ASP A O 1
ATOM 820 N N . LEU A 1 107 ? -2.720 7.041 -0.567 1.00 90.31 107 LEU A N 1
ATOM 821 C CA . LEU A 1 107 ? -2.797 7.976 -1.685 1.00 90.31 107 LEU A CA 1
ATOM 822 C C . LEU A 1 107 ? -4.215 8.037 -2.256 1.00 90.31 107 LEU A C 1
ATOM 824 O O . LEU A 1 107 ? -4.648 9.090 -2.716 1.00 90.31 107 LEU A O 1
ATOM 828 N N . GLY A 1 108 ? -4.943 6.920 -2.231 1.00 89.75 108 GLY A N 1
ATOM 829 C CA . GLY A 1 108 ? -6.170 6.759 -3.002 1.00 89.75 108 GLY A CA 1
ATOM 830 C C . GLY A 1 108 ? -7.313 7.615 -2.473 1.00 89.75 108 GLY A C 1
ATOM 831 O O . GLY A 1 108 ? -7.964 8.311 -3.252 1.00 89.75 108 GLY A O 1
ATOM 832 N N . ASN A 1 109 ? -7.565 7.581 -1.160 1.00 93.94 109 ASN A N 1
ATOM 833 C CA . ASN A 1 109 ? -8.643 8.382 -0.583 1.00 93.94 109 ASN A CA 1
ATOM 834 C C . ASN A 1 109 ? -8.324 9.885 -0.589 1.00 93.94 109 ASN A C 1
ATOM 836 O O . ASN A 1 109 ? -9.190 10.651 -1.022 1.00 93.94 109 ASN A O 1
ATOM 840 N N . PRO A 1 110 ? -7.114 10.335 -0.186 1.00 93.19 110 PRO A N 1
ATOM 841 C CA . PRO A 1 110 ? -6.784 11.749 -0.236 1.00 93.19 110 PRO A CA 1
ATOM 842 C C . PRO A 1 110 ? -6.872 12.327 -1.648 1.00 93.19 110 PRO A C 1
ATOM 844 O O . PRO A 1 110 ? -7.496 13.366 -1.810 1.00 93.19 110 PRO A O 1
ATOM 847 N N . LEU A 1 111 ? -6.371 11.629 -2.678 1.00 91.44 111 LEU A N 1
ATOM 848 C CA . LEU A 1 111 ? -6.375 12.130 -4.062 1.00 91.44 111 LEU A CA 1
ATOM 849 C C . LEU A 1 111 ? -7.777 12.499 -4.576 1.00 91.44 111 LEU A C 1
ATOM 851 O O . LEU A 1 111 ? -7.909 13.359 -5.441 1.00 91.44 111 LEU A O 1
ATOM 855 N N . LEU A 1 112 ? -8.822 11.860 -4.043 1.00 91.94 112 LEU A N 1
ATOM 856 C CA . LEU A 1 112 ? -10.212 12.104 -4.428 1.00 91.94 112 LEU A CA 1
ATOM 857 C C . LEU A 1 112 ? -10.928 13.138 -3.545 1.00 91.94 112 LEU A C 1
ATOM 859 O O . LEU A 1 112 ? -11.912 13.726 -3.989 1.00 91.94 112 LEU A O 1
ATOM 863 N N . LEU A 1 113 ? -10.478 13.341 -2.303 1.00 91.06 113 LEU A N 1
ATOM 864 C CA . LEU A 1 113 ? -11.219 14.098 -1.285 1.00 91.06 113 LEU A CA 1
ATOM 865 C C . LEU A 1 113 ? -10.537 15.389 -0.836 1.00 91.06 113 LEU A C 1
ATOM 867 O O . LEU A 1 113 ? -11.233 16.282 -0.368 1.00 91.06 113 LEU A O 1
ATOM 871 N N . THR A 1 114 ? -9.216 15.536 -0.970 1.00 82.75 114 THR A N 1
ATOM 872 C CA . THR A 1 114 ? -8.474 16.683 -0.407 1.00 82.75 114 THR A CA 1
ATOM 873 C C . THR A 1 114 ? -8.853 18.037 -1.004 1.00 82.75 114 THR A C 1
ATOM 875 O O . THR A 1 114 ? -8.554 19.077 -0.411 1.00 82.75 114 THR A O 1
ATOM 878 N N . GLY A 1 115 ? -9.550 18.052 -2.144 1.00 75.81 115 GLY A N 1
ATOM 879 C CA . GLY A 1 115 ? -10.064 19.269 -2.762 1.00 75.81 115 GLY A CA 1
ATOM 880 C C . GLY A 1 115 ? -8.934 20.255 -3.060 1.00 75.81 115 GLY A C 1
ATOM 881 O O . GLY A 1 115 ? -8.086 19.994 -3.904 1.00 75.81 115 GLY A O 1
ATOM 882 N N . THR A 1 116 ? -8.922 21.395 -2.366 1.00 75.50 116 THR A N 1
ATOM 883 C CA . THR A 1 116 ? -7.907 22.452 -2.532 1.00 75.50 116 THR A CA 1
ATOM 884 C C . THR A 1 116 ? -6.722 22.348 -1.568 1.00 75.50 116 THR A C 1
ATOM 886 O O . THR A 1 116 ? -5.772 23.118 -1.701 1.00 75.50 116 THR A O 1
ATOM 889 N N . ARG A 1 117 ? -6.758 21.440 -0.581 1.00 82.88 117 ARG A N 1
ATOM 890 C CA . ARG A 1 117 ? -5.705 21.277 0.435 1.00 82.88 117 ARG A CA 1
ATOM 891 C C . ARG A 1 117 ? -5.098 19.887 0.361 1.00 82.88 117 ARG A C 1
ATOM 893 O O . ARG A 1 117 ? -5.520 18.978 1.070 1.00 82.88 117 ARG A O 1
ATOM 900 N N . ASN A 1 118 ? -4.087 19.743 -0.479 1.00 86.25 118 ASN A N 1
ATOM 901 C CA . ASN A 1 118 ? -3.399 18.474 -0.655 1.00 86.25 118 ASN A CA 1
ATOM 902 C C . ASN A 1 118 ? -2.604 18.076 0.596 1.00 86.25 118 ASN A C 1
ATOM 904 O O . ASN A 1 118 ? -2.032 18.913 1.298 1.00 86.25 118 ASN A O 1
ATOM 908 N N . VAL A 1 119 ? -2.559 16.771 0.856 1.00 91.94 119 VAL A N 1
ATOM 909 C CA . VAL A 1 119 ? -1.695 16.161 1.874 1.00 91.94 119 VAL A CA 1
ATOM 910 C C . VAL A 1 119 ? -0.366 15.731 1.250 1.00 91.94 119 VAL A C 1
ATOM 912 O O . VAL A 1 119 ? -0.227 15.687 0.025 1.00 91.94 119 VAL A O 1
ATOM 915 N N . LEU A 1 120 ? 0.615 15.375 2.084 1.00 91.56 120 LEU A N 1
ATOM 916 C CA . LEU A 1 120 ? 1.955 14.997 1.620 1.00 91.56 120 LEU A CA 1
ATOM 917 C C . LEU A 1 120 ? 1.927 13.871 0.578 1.00 91.56 120 LEU A C 1
ATOM 919 O O . LEU A 1 120 ? 2.587 14.002 -0.447 1.00 91.56 120 LEU A O 1
ATOM 923 N N . SER A 1 121 ? 1.144 12.806 0.786 1.00 90.12 121 SER A N 1
ATOM 924 C CA . SER A 1 121 ? 1.071 11.683 -0.162 1.00 90.12 121 SER A CA 1
ATOM 925 C C . SER A 1 121 ? 0.583 12.121 -1.550 1.00 90.12 121 SER A C 1
ATOM 927 O O . SER A 1 121 ? 1.183 11.751 -2.560 1.00 90.12 121 SER A O 1
ATOM 929 N N . THR A 1 122 ? -0.442 12.974 -1.610 1.00 91.56 122 THR A N 1
ATOM 930 C CA . THR A 1 122 ? -0.961 13.539 -2.865 1.00 91.56 122 THR A CA 1
ATOM 931 C C . THR A 1 122 ? -0.009 14.536 -3.511 1.00 91.56 122 THR A C 1
ATOM 933 O O . THR A 1 122 ? 0.181 14.475 -4.720 1.00 91.56 122 THR A O 1
ATOM 936 N N . GLU A 1 123 ? 0.632 15.414 -2.735 1.00 92.50 123 GLU A N 1
ATOM 937 C CA . GLU A 1 123 ? 1.616 16.370 -3.264 1.00 92.50 123 GLU A CA 1
ATOM 938 C C . GLU A 1 123 ? 2.834 15.659 -3.851 1.00 92.50 123 GLU A C 1
ATOM 940 O O . GLU A 1 123 ? 3.328 16.046 -4.905 1.00 92.50 123 GLU A O 1
ATOM 945 N N . ILE A 1 124 ? 3.299 14.589 -3.202 1.00 91.62 124 ILE A N 1
ATOM 946 C CA . ILE A 1 124 ? 4.394 13.754 -3.701 1.00 91.62 124 ILE A CA 1
ATOM 947 C C . ILE A 1 124 ? 4.028 13.150 -5.066 1.00 91.62 124 ILE A C 1
ATOM 949 O O . ILE A 1 124 ? 4.827 13.213 -6.001 1.00 91.62 124 ILE A O 1
ATOM 953 N N . TYR A 1 125 ? 2.818 12.599 -5.198 1.00 89.62 125 TYR A N 1
ATOM 954 C CA . TYR A 1 125 ? 2.337 12.038 -6.460 1.00 89.62 125 TYR A CA 1
ATOM 955 C C . TYR A 1 125 ? 2.197 13.109 -7.552 1.00 89.62 125 TYR A C 1
ATOM 957 O O . TYR A 1 125 ? 2.717 12.934 -8.655 1.00 89.62 125 TYR A O 1
ATOM 965 N N . LEU A 1 126 ? 1.543 14.234 -7.246 1.00 91.06 126 LEU A N 1
ATOM 966 C CA . LEU A 1 126 ? 1.329 15.334 -8.191 1.00 91.06 126 LEU A CA 1
ATOM 967 C C . LEU A 1 126 ? 2.641 15.997 -8.622 1.00 91.06 126 LEU A C 1
ATOM 969 O O . LEU A 1 126 ? 2.771 16.373 -9.785 1.00 91.06 126 LEU A O 1
ATOM 973 N N . ALA A 1 127 ? 3.639 16.072 -7.739 1.00 91.94 127 ALA A N 1
ATOM 974 C CA . ALA A 1 127 ? 4.962 16.580 -8.085 1.00 91.94 127 ALA A CA 1
ATOM 975 C C . ALA A 1 127 ? 5.616 15.758 -9.208 1.00 91.94 127 ALA A C 1
ATOM 977 O O . ALA A 1 127 ? 6.262 16.330 -10.078 1.00 91.94 127 ALA A O 1
ATOM 978 N N . VAL A 1 128 ? 5.425 14.434 -9.237 1.00 88.19 128 VAL A N 1
ATOM 979 C CA . VAL A 1 128 ? 5.963 13.581 -10.311 1.00 88.19 128 VAL A CA 1
ATOM 980 C C . VAL A 1 128 ? 5.034 13.550 -11.520 1.00 88.19 128 VAL A C 1
ATOM 982 O O . VAL A 1 128 ? 5.475 13.823 -12.631 1.00 88.19 128 VAL A O 1
ATOM 985 N N . ALA A 1 129 ? 3.761 13.214 -11.311 1.00 86.94 129 ALA A N 1
ATOM 986 C CA . ALA A 1 129 ? 2.821 12.934 -12.393 1.00 86.94 129 ALA A CA 1
ATOM 987 C C . ALA A 1 129 ? 2.259 14.199 -13.063 1.00 86.94 129 ALA A C 1
ATOM 989 O O . ALA A 1 129 ? 1.926 14.168 -14.244 1.00 86.94 129 ALA A O 1
ATOM 990 N N . GLY A 1 130 ? 2.118 15.295 -12.312 1.00 87.88 130 GLY A N 1
ATOM 991 C CA . GLY A 1 130 ? 1.577 16.563 -12.804 1.00 87.88 130 GLY A CA 1
ATOM 992 C C . GLY A 1 130 ? 2.660 17.584 -13.145 1.00 87.88 130 GLY A C 1
ATOM 993 O O . GLY A 1 130 ? 2.633 18.175 -14.220 1.00 87.88 130 GLY A O 1
ATOM 994 N N . GLU A 1 131 ? 3.619 17.788 -12.238 1.00 90.75 131 GLU A N 1
ATOM 995 C CA . GLU A 1 131 ? 4.645 18.836 -12.370 1.00 90.75 131 GLU A CA 1
ATOM 996 C C . GLU A 1 131 ? 5.958 18.351 -13.007 1.00 90.75 131 GLU A C 1
ATOM 998 O O . GLU A 1 131 ? 6.807 19.178 -13.336 1.00 90.75 131 GLU A O 1
ATOM 1003 N N . TYR A 1 132 ? 6.164 17.036 -13.156 1.00 88.38 132 TYR A N 1
ATOM 1004 C CA . TYR A 1 132 ? 7.441 16.430 -13.579 1.00 88.38 132 TYR A CA 1
ATOM 1005 C C . TYR A 1 132 ? 8.655 16.865 -12.729 1.00 88.38 132 TYR A C 1
ATOM 1007 O O . TYR A 1 132 ? 9.809 16.782 -13.152 1.00 88.38 132 TYR A O 1
ATOM 1015 N N . ASN A 1 133 ? 8.412 17.302 -11.493 1.00 89.50 133 ASN A N 1
ATOM 1016 C CA . ASN A 1 133 ? 9.407 17.798 -10.558 1.00 89.50 133 ASN A CA 1
ATOM 1017 C C . ASN A 1 133 ? 9.830 16.701 -9.568 1.00 89.50 133 ASN A C 1
ATOM 1019 O O . ASN A 1 133 ? 9.376 16.622 -8.422 1.00 89.50 133 ASN A O 1
ATOM 1023 N N . GLN A 1 134 ? 10.761 15.859 -10.015 1.00 85.19 134 GLN A N 1
ATOM 1024 C CA . GLN A 1 134 ? 11.317 14.766 -9.210 1.00 85.19 134 GLN A CA 1
ATOM 1025 C C . GLN A 1 134 ? 12.056 15.262 -7.955 1.00 85.19 134 GLN A C 1
ATOM 1027 O O . GLN A 1 134 ? 12.082 14.569 -6.940 1.00 85.19 134 GLN A O 1
ATOM 1032 N N . GLN A 1 135 ? 12.624 16.471 -7.993 1.00 87.94 135 GLN A N 1
ATOM 1033 C CA . GLN A 1 135 ? 13.343 17.064 -6.860 1.00 87.94 135 GLN A CA 1
ATOM 1034 C C . GLN A 1 135 ? 12.377 17.447 -5.733 1.00 87.94 135 GLN A C 1
ATOM 1036 O O . GLN A 1 135 ? 12.613 17.094 -4.576 1.00 87.94 135 GLN A O 1
ATOM 1041 N N . LYS A 1 136 ? 11.251 18.095 -6.072 1.00 90.62 136 LYS A N 1
ATOM 1042 C CA . LYS A 1 136 ? 10.152 18.372 -5.132 1.00 90.62 136 LYS A CA 1
ATOM 1043 C C . LYS A 1 136 ? 9.617 17.068 -4.540 1.00 90.62 136 LYS A C 1
ATOM 1045 O O . LYS A 1 136 ? 9.493 16.961 -3.321 1.00 90.62 136 LYS A O 1
ATOM 1050 N N . ALA A 1 137 ? 9.372 16.058 -5.377 1.00 90.06 137 ALA A N 1
ATOM 1051 C CA . ALA A 1 137 ? 8.886 14.756 -4.926 1.00 90.06 137 ALA A CA 1
ATOM 1052 C C . ALA A 1 137 ? 9.854 14.063 -3.951 1.00 90.06 137 ALA A C 1
ATOM 1054 O O . ALA A 1 137 ? 9.422 13.541 -2.923 1.00 90.06 137 ALA A O 1
ATOM 1055 N N . ALA A 1 138 ? 11.162 14.101 -4.225 1.00 88.00 138 ALA A N 1
ATOM 1056 C CA . ALA A 1 138 ? 12.188 13.547 -3.344 1.00 88.00 138 ALA A CA 1
ATOM 1057 C C . ALA A 1 138 ? 12.256 14.286 -1.996 1.00 88.00 138 ALA A C 1
ATOM 1059 O O . ALA A 1 138 ? 12.295 13.647 -0.944 1.00 88.00 138 ALA A O 1
ATOM 1060 N N . ALA A 1 139 ? 12.211 15.623 -2.010 1.00 91.50 139 ALA A N 1
ATOM 1061 C CA . ALA A 1 139 ? 12.219 16.431 -0.792 1.00 91.50 139 ALA A CA 1
ATOM 1062 C C . ALA A 1 139 ? 10.988 16.153 0.087 1.00 91.50 139 ALA A C 1
ATOM 1064 O O . ALA A 1 139 ? 11.121 15.896 1.283 1.00 91.50 139 ALA A O 1
ATOM 1065 N N . LEU A 1 140 ? 9.793 16.129 -0.509 1.00 92.56 140 LEU A N 1
ATOM 1066 C CA . LEU A 1 140 ? 8.555 15.813 0.207 1.00 92.56 140 LEU A CA 1
ATOM 1067 C C . LEU A 1 140 ? 8.530 14.364 0.713 1.00 92.56 140 LEU A C 1
ATOM 1069 O O . LEU A 1 140 ? 8.051 14.109 1.817 1.00 92.56 140 LEU A O 1
ATOM 1073 N N . SER A 1 141 ? 9.101 13.427 -0.048 1.00 90.81 141 SER A N 1
ATOM 1074 C CA . SER A 1 141 ? 9.253 12.034 0.382 1.00 90.81 141 SER A CA 1
ATOM 1075 C C . SER A 1 141 ? 10.126 11.922 1.630 1.00 90.81 141 SER A C 1
ATOM 1077 O O . SER A 1 141 ? 9.764 11.197 2.550 1.00 90.81 141 SER A O 1
ATOM 1079 N N . LEU A 1 142 ? 11.228 12.677 1.723 1.00 90.06 142 LEU A N 1
ATOM 1080 C CA . LEU A 1 142 ? 12.045 12.728 2.943 1.00 90.06 142 LEU A CA 1
ATOM 1081 C C . LEU A 1 142 ? 11.259 13.285 4.135 1.00 90.06 142 LEU A C 1
ATOM 1083 O O . LEU A 1 142 ? 11.342 12.733 5.230 1.00 90.06 142 LEU A O 1
ATOM 1087 N N . VAL A 1 143 ? 10.460 14.335 3.920 1.00 92.62 143 VAL A N 1
ATOM 1088 C CA . VAL A 1 143 ? 9.606 14.912 4.970 1.00 92.62 143 VAL A CA 1
ATOM 1089 C C . VAL A 1 143 ? 8.579 13.896 5.475 1.00 92.62 143 VAL A C 1
ATOM 1091 O O . VAL A 1 143 ? 8.397 13.788 6.683 1.00 92.62 143 VAL A O 1
ATOM 1094 N N . LEU A 1 144 ? 7.945 13.120 4.588 1.00 90.62 144 LEU A N 1
ATOM 1095 C CA . LEU A 1 144 ? 6.979 12.077 4.962 1.00 90.62 144 LEU A CA 1
ATOM 1096 C C . LEU A 1 144 ? 7.649 10.831 5.577 1.00 90.62 144 LEU A C 1
ATOM 1098 O O . LEU A 1 144 ? 7.058 10.137 6.409 1.00 90.62 144 LEU A O 1
ATOM 1102 N N . LEU A 1 145 ? 8.903 10.560 5.217 1.00 89.94 145 LEU A N 1
ATOM 1103 C CA . LEU A 1 145 ? 9.686 9.435 5.729 1.00 89.94 145 LEU A CA 1
ATOM 1104 C C . LEU A 1 145 ? 10.082 9.610 7.207 1.00 89.94 145 LEU A C 1
ATOM 1106 O O . LEU A 1 145 ? 10.143 8.634 7.950 1.00 89.94 145 LEU A O 1
ATOM 1110 N N . ILE A 1 146 ? 10.298 10.846 7.669 1.00 90.94 146 ILE A N 1
ATOM 1111 C CA . ILE A 1 146 ? 10.637 11.136 9.073 1.00 90.94 146 ILE A CA 1
ATOM 1112 C C . ILE A 1 146 ? 9.549 10.652 10.057 1.00 90.94 146 ILE A C 1
ATOM 1114 O O . ILE A 1 146 ? 9.875 9.850 10.940 1.00 90.94 146 ILE A O 1
ATOM 1118 N N . PRO A 1 147 ? 8.274 11.086 9.963 1.00 89.44 147 PRO A N 1
ATOM 1119 C CA . PRO A 1 147 ? 7.239 10.654 10.899 1.00 89.44 147 PRO A CA 1
ATOM 1120 C C . PRO A 1 147 ? 6.917 9.162 10.762 1.00 89.44 147 PRO A C 1
ATOM 1122 O O . PRO A 1 147 ? 6.713 8.500 11.778 1.00 89.44 147 PRO A O 1
ATOM 1125 N N . THR A 1 148 ? 6.934 8.606 9.546 1.00 88.31 148 THR A N 1
ATOM 1126 C CA . THR A 1 148 ? 6.654 7.176 9.315 1.00 88.31 148 THR A CA 1
ATOM 1127 C C . THR A 1 148 ? 7.723 6.277 9.938 1.00 88.31 148 THR A C 1
ATOM 1129 O O . THR A 1 148 ? 7.386 5.378 10.710 1.00 88.31 148 THR A O 1
ATOM 1132 N N . LEU A 1 149 ? 9.013 6.568 9.725 1.00 88.06 149 LEU A N 1
ATOM 1133 C CA . LEU A 1 149 ? 10.095 5.832 10.389 1.00 88.06 149 LEU A CA 1
ATOM 1134 C C . LEU A 1 149 ? 10.093 6.028 11.903 1.00 88.06 149 LEU A C 1
ATOM 1136 O O . LEU A 1 149 ? 10.351 5.073 12.633 1.00 88.06 149 LEU A O 1
ATOM 1140 N N . THR A 1 150 ? 9.788 7.233 12.388 1.00 89.31 150 THR A N 1
ATOM 1141 C CA . THR A 1 150 ? 9.703 7.499 13.832 1.00 89.31 150 THR A CA 1
ATOM 1142 C C . THR A 1 150 ? 8.650 6.604 14.478 1.00 89.31 150 THR A C 1
ATOM 1144 O O . THR A 1 150 ? 8.937 5.914 15.456 1.00 89.31 150 THR A O 1
ATOM 1147 N N . VAL A 1 151 ? 7.450 6.549 13.898 1.00 86.62 151 VAL A N 1
ATOM 1148 C CA . VAL A 1 151 ? 6.351 5.711 14.390 1.00 86.62 151 VAL A CA 1
ATOM 1149 C C . VAL A 1 151 ? 6.696 4.230 14.310 1.00 86.62 151 VAL A C 1
ATOM 1151 O O . VAL A 1 151 ? 6.494 3.510 15.287 1.00 86.62 151 VAL A O 1
ATOM 1154 N N . PHE A 1 152 ? 7.298 3.782 13.209 1.00 83.94 152 PHE A N 1
ATOM 1155 C CA . PHE A 1 152 ? 7.745 2.400 13.067 1.00 83.94 152 PHE A CA 1
ATOM 1156 C C . PHE A 1 152 ? 8.794 2.005 14.117 1.00 83.94 152 PHE A C 1
ATOM 1158 O O . PHE A 1 152 ? 8.697 0.943 14.733 1.00 83.94 152 PHE A O 1
ATOM 1165 N N . VAL A 1 153 ? 9.784 2.864 14.376 1.00 85.81 153 VAL A N 1
ATOM 1166 C CA . VAL A 1 153 ? 10.800 2.636 15.414 1.00 85.81 153 VAL A CA 1
ATOM 1167 C C . VAL A 1 153 ? 10.140 2.581 16.796 1.00 85.81 153 VAL A C 1
ATOM 1169 O O . VAL A 1 153 ? 10.408 1.655 17.563 1.00 85.81 153 VAL A O 1
ATOM 1172 N N . VAL A 1 154 ? 9.221 3.498 17.107 1.00 85.44 154 VAL A N 1
ATOM 1173 C CA . VAL A 1 154 ? 8.461 3.473 18.371 1.00 85.44 154 VAL A CA 1
ATOM 1174 C C . VAL A 1 154 ? 7.659 2.173 18.509 1.00 85.44 154 VAL A C 1
ATOM 1176 O O . VAL A 1 154 ? 7.731 1.507 19.545 1.00 85.44 154 VAL A O 1
ATOM 1179 N N . GLN A 1 155 ? 6.958 1.751 17.457 1.00 79.25 155 GLN A N 1
ATOM 1180 C CA . GLN A 1 155 ? 6.204 0.495 17.426 1.00 79.25 155 GLN A CA 1
ATOM 1181 C C . GLN A 1 155 ? 7.111 -0.707 17.689 1.00 79.25 155 GLN A C 1
ATOM 1183 O O . GLN A 1 155 ? 6.819 -1.548 18.548 1.00 79.25 155 GLN A O 1
ATOM 1188 N N . ARG A 1 156 ? 8.245 -0.760 16.985 1.00 77.00 156 ARG A N 1
ATOM 1189 C CA . ARG A 1 156 ? 9.199 -1.863 17.052 1.00 77.00 156 ARG A CA 1
ATOM 1190 C C . ARG A 1 156 ? 9.875 -1.963 18.414 1.00 77.00 156 ARG A C 1
ATOM 1192 O O . ARG A 1 156 ? 10.005 -3.072 18.923 1.00 77.00 156 ARG A O 1
ATOM 1199 N N . TYR A 1 157 ? 10.299 -0.854 19.018 1.00 77.12 157 TYR A N 1
ATOM 1200 C CA . TYR A 1 157 ? 11.114 -0.899 20.236 1.00 77.12 157 TYR A CA 1
ATOM 1201 C C . TYR A 1 157 ? 10.327 -0.734 21.537 1.00 77.12 157 TYR A C 1
ATOM 1203 O O . TYR A 1 157 ? 10.744 -1.300 22.548 1.00 77.12 157 TYR A O 1
ATOM 1211 N N . TRP A 1 158 ? 9.219 0.013 21.548 1.00 73.31 158 TRP A N 1
ATOM 1212 C CA . TRP A 1 158 ? 8.493 0.325 22.788 1.00 73.31 158 TRP A CA 1
ATOM 1213 C C . TRP A 1 158 ? 7.222 -0.503 22.965 1.00 73.31 158 TRP A C 1
ATOM 1215 O O . TRP A 1 158 ? 6.945 -0.954 24.077 1.00 73.31 158 TRP A O 1
ATOM 1225 N N . VAL A 1 159 ? 6.469 -0.747 21.889 1.00 68.19 159 VAL A N 1
ATOM 1226 C CA . VAL A 1 159 ? 5.169 -1.434 21.978 1.00 68.19 159 VAL A CA 1
ATOM 1227 C C . VAL A 1 159 ? 5.305 -2.951 21.854 1.00 68.19 159 VAL A C 1
ATOM 1229 O O . VAL A 1 159 ? 4.740 -3.674 22.673 1.00 68.19 159 VAL A O 1
ATOM 1232 N N . SER A 1 160 ? 6.121 -3.450 20.916 1.00 61.59 160 SER A N 1
ATOM 1233 C CA . SER A 1 160 ? 6.293 -4.902 20.699 1.00 61.59 160 SER A CA 1
ATOM 1234 C C . SER A 1 160 ? 6.847 -5.659 21.921 1.00 61.59 160 SER A C 1
ATOM 1236 O O . SER A 1 160 ? 6.609 -6.854 22.081 1.00 61.59 160 SER A O 1
ATOM 1238 N N . ARG A 1 161 ? 7.555 -4.960 22.821 1.00 59.34 161 ARG A N 1
ATOM 1239 C CA . ARG A 1 161 ? 8.147 -5.537 24.040 1.00 59.34 161 ARG A CA 1
ATOM 1240 C C . ARG A 1 161 ? 7.150 -5.732 25.183 1.00 59.34 161 ARG A C 1
ATOM 1242 O O . ARG A 1 161 ? 7.468 -6.440 26.132 1.00 59.34 161 ARG A O 1
ATOM 1249 N N . ARG A 1 162 ? 5.957 -5.131 25.111 1.00 57.88 162 ARG A N 1
ATOM 1250 C CA . ARG A 1 162 ? 4.903 -5.241 26.136 1.00 57.88 162 ARG A CA 1
ATOM 1251 C C . ARG A 1 162 ? 3.820 -6.244 25.740 1.00 57.88 162 ARG A C 1
ATOM 1253 O O . ARG A 1 162 ? 2.630 -5.983 25.884 1.00 57.88 162 ARG A O 1
ATOM 1260 N N . SER A 1 163 ? 4.232 -7.395 25.219 1.00 53.50 163 SER A N 1
ATOM 1261 C CA . SER A 1 163 ? 3.332 -8.509 24.932 1.00 53.50 163 SER A CA 1
ATOM 1262 C C . SER A 1 163 ? 2.885 -9.159 26.246 1.00 53.50 163 SER A C 1
ATOM 1264 O O . SER A 1 163 ? 3.544 -10.074 26.738 1.00 53.50 163 SER A O 1
ATOM 1266 N N . TYR A 1 164 ? 1.766 -8.702 26.814 1.00 56.28 164 TYR A N 1
ATOM 1267 C CA . TYR A 1 164 ? 1.075 -9.389 27.911 1.00 56.28 164 TYR A CA 1
ATOM 1268 C C . TYR A 1 164 ? 0.364 -10.628 27.342 1.00 56.28 164 TYR A C 1
ATOM 1270 O O . TYR A 1 164 ? -0.856 -10.684 27.245 1.00 56.28 164 TYR A O 1
ATOM 1278 N N . VAL A 1 165 ? 1.139 -11.615 26.886 1.00 50.78 165 VAL A N 1
ATOM 1279 C CA . VAL A 1 165 ? 0.614 -12.962 26.635 1.00 50.78 165 VAL A CA 1
ATOM 1280 C C . VAL A 1 165 ? 0.418 -13.568 28.015 1.00 50.78 165 VAL A C 1
ATOM 1282 O O . VAL A 1 165 ? 1.376 -14.035 28.626 1.00 50.78 165 VAL A O 1
ATOM 1285 N N . SER A 1 166 ? -0.801 -13.464 28.548 1.00 52.94 166 SER A N 1
ATOM 1286 C CA . SER A 1 166 ? -1.117 -13.980 29.878 1.00 52.94 166 SER A CA 1
ATOM 1287 C C . SER A 1 166 ? -1.130 -15.508 29.911 1.00 52.94 166 SER A C 1
ATOM 1289 O O . SER A 1 166 ? -0.883 -16.077 30.969 1.00 52.94 166 SER A O 1
ATOM 1291 N N . VAL A 1 167 ? -1.353 -16.189 28.777 1.00 52.19 167 VAL A N 1
ATOM 1292 C CA . VAL A 1 167 ? -1.457 -17.655 28.746 1.00 52.19 167 VAL A CA 1
ATOM 1293 C C . VAL A 1 167 ? -0.734 -18.252 27.535 1.00 52.19 167 VAL A C 1
ATOM 1295 O O . VAL A 1 167 ? -0.998 -17.914 26.385 1.00 52.19 167 VAL A O 1
ATOM 1298 N N . THR A 1 168 ? 0.203 -19.163 27.807 1.00 55.91 168 THR A N 1
ATOM 1299 C CA . THR A 1 168 ? 0.923 -19.980 26.810 1.00 55.91 168 THR A CA 1
ATOM 1300 C C . THR A 1 168 ? 0.143 -21.239 26.389 1.00 55.91 168 THR A C 1
ATOM 1302 O O . THR A 1 168 ? 0.581 -21.961 25.493 1.00 55.91 168 THR A O 1
ATOM 1305 N N . GLY A 1 169 ? -1.012 -21.500 27.016 1.00 61.16 169 GLY A N 1
ATOM 1306 C CA . GLY A 1 169 ? -1.974 -22.571 26.712 1.00 61.16 169 GLY A CA 1
ATOM 1307 C C . GLY A 1 169 ? -3.310 -22.075 26.122 1.00 61.16 169 GLY A C 1
ATOM 1308 O O . GLY A 1 169 ? -3.493 -20.888 25.869 1.00 61.16 169 GLY A O 1
ATOM 1309 N N . LYS A 1 170 ? -4.259 -22.991 25.874 1.00 61.62 170 LYS A N 1
ATOM 1310 C CA . LYS A 1 170 ? -5.625 -22.625 25.448 1.00 61.62 170 LYS A CA 1
ATOM 1311 C C . LYS A 1 170 ? -6.382 -22.000 26.634 1.00 61.62 170 LYS A C 1
ATOM 1313 O O . LYS A 1 170 ? -6.303 -22.583 27.713 1.00 61.62 170 LYS A O 1
ATOM 1318 N N . PRO A 1 171 ? -7.126 -20.892 26.453 1.00 63.31 171 PRO A N 1
ATOM 1319 C CA . PRO A 1 171 ? -7.992 -20.350 27.498 1.00 63.31 171 PRO A CA 1
ATOM 1320 C C . PRO A 1 171 ? -8.972 -21.427 27.976 1.00 63.31 171 PRO A C 1
ATOM 1322 O O . PRO A 1 171 ? -9.645 -22.056 27.159 1.00 63.31 171 PRO A O 1
ATOM 1325 N N . THR A 1 172 ? -9.011 -21.670 29.284 1.00 61.69 172 THR A N 1
ATOM 1326 C CA . THR A 1 172 ? -9.864 -22.695 29.917 1.00 61.69 172 THR A CA 1
ATOM 1327 C C . THR A 1 172 ? -11.069 -22.105 30.652 1.00 61.69 172 THR A C 1
ATOM 1329 O O . THR A 1 172 ? -11.936 -22.867 31.072 1.00 61.69 172 THR A O 1
ATOM 1332 N N . GLY A 1 173 ? -11.136 -20.776 30.799 1.00 62.28 173 GLY A N 1
ATOM 1333 C CA . GLY A 1 173 ? -12.264 -20.075 31.419 1.00 62.28 173 GLY A CA 1
ATOM 1334 C C . GLY A 1 173 ? -13.521 -20.064 30.543 1.00 62.28 173 GLY A C 1
ATOM 1335 O O . GLY A 1 173 ? -13.441 -20.089 29.310 1.00 62.28 173 GLY A O 1
ATOM 1336 N N . GLY A 1 174 ? -14.693 -20.025 31.179 1.00 62.88 174 GLY A N 1
ATOM 1337 C CA . GLY A 1 174 ? -15.969 -19.877 30.484 1.00 62.88 174 GLY A CA 1
ATOM 1338 C C . GLY A 1 174 ? -16.138 -18.448 29.965 1.00 62.88 174 GLY A C 1
ATOM 1339 O O . GLY A 1 174 ? -15.722 -17.487 30.603 1.00 62.88 174 GLY A O 1
ATOM 1340 N N . GLN A 1 175 ? -16.766 -18.268 28.800 1.00 64.88 175 GLN A N 1
ATOM 1341 C CA . GLN A 1 175 ? -17.185 -16.925 28.392 1.00 64.88 175 GLN A CA 1
ATOM 1342 C C . GLN A 1 175 ? -18.347 -16.484 29.287 1.00 64.88 175 GLN A C 1
ATOM 1344 O O . GLN A 1 175 ? -19.405 -17.114 29.276 1.00 64.88 175 GLN A O 1
ATOM 1349 N N . MET A 1 176 ? -18.180 -15.393 30.039 1.00 64.88 176 MET A N 1
ATOM 1350 C CA . MET A 1 176 ? -19.299 -14.764 30.742 1.00 64.88 176 MET A CA 1
ATOM 1351 C C . MET A 1 176 ? -20.301 -14.220 29.717 1.00 64.88 176 MET A C 1
ATOM 1353 O O . MET A 1 176 ? -20.104 -13.148 29.144 1.00 64.88 176 MET A O 1
ATOM 1357 N N . GLN A 1 177 ? -21.392 -14.946 29.481 1.00 67.56 177 GLN A N 1
ATOM 1358 C CA . GLN A 1 177 ? -22.463 -14.472 28.608 1.00 67.56 177 GLN A CA 1
ATOM 1359 C C . GLN A 1 177 ? -23.252 -13.363 29.319 1.00 67.56 177 GLN A C 1
ATOM 1361 O O . GLN A 1 177 ? -23.739 -13.526 30.439 1.00 67.56 177 GLN A O 1
ATOM 1366 N N . ILE A 1 178 ? -23.320 -12.187 28.691 1.00 72.31 178 ILE A N 1
ATOM 1367 C CA . ILE A 1 178 ? -24.109 -11.050 29.176 1.00 72.31 178 ILE A CA 1
ATOM 1368 C C . ILE A 1 178 ? -25.416 -11.017 28.389 1.00 72.31 178 ILE A C 1
ATOM 1370 O O . ILE A 1 178 ? -25.471 -10.455 27.298 1.00 72.31 178 ILE A O 1
ATOM 1374 N N . ASP A 1 179 ? -26.481 -11.556 28.978 1.00 73.75 179 ASP A N 1
ATOM 1375 C CA . ASP A 1 179 ? -27.801 -11.620 28.329 1.00 73.75 179 ASP A CA 1
ATOM 1376 C C . ASP A 1 179 ? -28.695 -10.403 28.612 1.00 73.75 179 ASP A C 1
ATOM 1378 O O . ASP A 1 179 ? -29.848 -10.338 28.181 1.00 73.75 179 ASP A O 1
ATOM 1382 N N . ALA A 1 180 ? -28.171 -9.402 29.323 1.00 86.50 180 ALA A N 1
ATOM 1383 C CA . ALA A 1 180 ? -28.904 -8.186 29.646 1.00 86.50 180 ALA A CA 1
ATOM 1384 C C . ALA A 1 180 ? -29.346 -7.449 28.368 1.00 86.50 180 ALA A C 1
ATOM 1386 O O . ALA A 1 180 ? -28.521 -6.951 27.598 1.00 86.50 180 ALA A O 1
ATOM 1387 N N . TRP A 1 181 ? -30.662 -7.335 28.162 1.00 87.56 181 TRP A N 1
ATOM 1388 C CA . TRP A 1 181 ? -31.239 -6.777 26.933 1.00 87.56 181 TRP A CA 1
ATOM 1389 C C . TRP A 1 181 ? -30.769 -5.339 26.648 1.00 87.56 181 TRP A C 1
ATOM 1391 O O . TRP A 1 181 ? -30.468 -5.011 25.503 1.00 87.56 181 TRP A O 1
ATOM 1401 N N . TYR A 1 182 ? -30.627 -4.511 27.688 1.00 88.50 182 TYR A N 1
ATOM 1402 C CA . TYR A 1 182 ? -30.163 -3.123 27.588 1.00 88.50 182 TYR A CA 1
ATOM 1403 C C . TYR A 1 182 ? -28.675 -2.999 27.233 1.00 88.50 182 TYR A C 1
ATOM 1405 O O . TYR A 1 182 ? -28.245 -1.932 26.816 1.00 88.50 182 TYR A O 1
ATOM 1413 N N . VAL A 1 183 ? -27.884 -4.069 27.376 1.00 86.44 183 VAL A N 1
ATOM 1414 C CA . VAL A 1 183 ? -26.502 -4.129 26.874 1.00 86.44 183 VAL A CA 1
ATOM 1415 C C . VAL A 1 183 ? -26.503 -4.692 25.457 1.00 86.44 183 VAL A C 1
ATOM 1417 O O . VAL A 1 183 ? -25.918 -4.102 24.555 1.00 86.44 183 VAL A O 1
ATOM 1420 N N . ARG A 1 184 ? -27.216 -5.800 25.231 1.00 88.38 184 ARG A N 1
ATOM 1421 C CA . ARG A 1 184 ? -27.266 -6.495 23.941 1.00 88.38 184 ARG A CA 1
ATOM 1422 C C . ARG A 1 184 ? -27.771 -5.603 22.806 1.00 88.38 184 ARG A C 1
ATOM 1424 O O . ARG A 1 184 ? -27.129 -5.533 21.761 1.00 88.38 184 ARG A O 1
ATOM 1431 N N . TRP A 1 185 ? -28.912 -4.937 22.986 1.00 92.38 185 TRP A N 1
ATOM 1432 C CA . TRP A 1 185 ? -29.557 -4.194 21.901 1.00 92.38 185 TRP A CA 1
ATOM 1433 C C . TRP A 1 185 ? -28.736 -3.004 21.392 1.00 92.38 185 TRP A C 1
ATOM 1435 O O . TRP A 1 185 ? -28.603 -2.902 20.175 1.00 92.38 185 TRP A O 1
ATOM 1445 N N . PRO A 1 186 ? -28.111 -2.160 22.236 1.00 94.00 186 PRO A N 1
ATOM 1446 C CA . PRO A 1 186 ? -27.212 -1.115 21.746 1.00 94.00 186 PRO A CA 1
ATOM 1447 C C . PRO A 1 186 ? -26.057 -1.641 20.882 1.00 94.00 186 PRO A C 1
ATOM 1449 O O . PRO A 1 186 ? -25.802 -1.086 19.816 1.00 94.00 186 PRO A O 1
ATOM 1452 N N . PHE A 1 187 ? -25.396 -2.737 21.280 1.00 90.81 187 PHE A N 1
ATOM 1453 C CA . PHE A 1 187 ? -24.315 -3.334 20.480 1.00 90.81 187 PHE A CA 1
ATOM 1454 C C . PHE A 1 187 ? -24.821 -3.938 19.166 1.00 90.81 187 PHE A C 1
ATOM 1456 O O . PHE A 1 187 ? -24.173 -3.773 18.130 1.00 90.81 187 PHE A O 1
ATOM 1463 N N . VAL A 1 188 ? -25.981 -4.604 19.192 1.00 92.94 188 VAL A N 1
ATOM 1464 C CA . VAL A 1 188 ? -26.634 -5.139 17.987 1.00 92.94 188 VAL A CA 1
ATOM 1465 C C . VAL A 1 188 ? -27.005 -4.007 17.035 1.00 92.94 188 VAL A C 1
ATOM 1467 O O . VAL A 1 188 ? -26.669 -4.089 15.858 1.00 92.94 188 VAL A O 1
ATOM 1470 N N . VAL A 1 189 ? -27.638 -2.938 17.526 1.00 95.62 189 VAL A N 1
ATOM 1471 C CA . VAL A 1 189 ? -28.007 -1.767 16.718 1.00 95.62 189 VAL A CA 1
ATOM 1472 C C . VAL A 1 189 ? -26.762 -1.126 16.120 1.00 95.62 189 VAL A C 1
ATOM 1474 O O . VAL A 1 189 ? -26.705 -0.950 14.909 1.00 95.62 189 VAL A O 1
ATOM 1477 N N . LEU A 1 190 ? -25.733 -0.853 16.926 1.00 94.19 190 LEU A N 1
ATOM 1478 C CA . LEU A 1 190 ? -24.492 -0.245 16.445 1.00 94.19 190 LEU A CA 1
ATOM 1479 C C . LEU A 1 190 ? -23.814 -1.103 15.368 1.00 94.19 190 LEU A C 1
ATOM 1481 O O . LEU A 1 190 ? -23.428 -0.595 14.320 1.00 94.19 190 LEU A O 1
ATOM 1485 N N . THR A 1 191 ? -23.712 -2.412 15.596 1.00 92.19 191 THR A N 1
ATOM 1486 C CA . THR A 1 191 ? -23.075 -3.339 14.650 1.00 92.19 191 THR A CA 1
ATOM 1487 C C . THR A 1 191 ? -23.895 -3.472 13.371 1.00 92.19 191 THR A C 1
ATOM 1489 O O . THR A 1 191 ? -23.331 -3.490 12.280 1.00 92.19 191 THR A O 1
ATOM 1492 N N . THR A 1 192 ? -25.222 -3.502 13.487 1.00 95.00 192 THR A N 1
ATOM 1493 C CA . THR A 1 192 ? -26.128 -3.546 12.334 1.00 95.00 192 THR A CA 1
ATOM 1494 C C . THR A 1 192 ? -26.050 -2.252 11.528 1.00 95.00 192 THR A C 1
ATOM 1496 O O . THR A 1 192 ? -25.996 -2.316 10.306 1.00 95.00 192 THR A O 1
ATOM 1499 N N . LEU A 1 193 ? -25.967 -1.087 12.178 1.00 94.56 193 LEU A N 1
ATOM 1500 C CA . LEU A 1 193 ? -25.775 0.202 11.506 1.00 94.56 193 LEU A CA 1
ATOM 1501 C C . LEU A 1 193 ? -24.422 0.274 10.792 1.00 94.56 193 LEU A C 1
ATOM 1503 O O . LEU A 1 193 ? -24.372 0.691 9.639 1.00 94.56 193 LEU A O 1
ATOM 1507 N N . CYS A 1 194 ? -23.339 -0.180 11.428 1.00 92.19 194 CYS A N 1
ATOM 1508 C CA . CYS A 1 194 ? -22.026 -0.262 10.784 1.00 92.19 194 CYS A CA 1
ATOM 1509 C C . CYS A 1 194 ? -22.047 -1.208 9.576 1.00 92.19 194 CYS A C 1
ATOM 1511 O O . CYS A 1 194 ? -21.542 -0.859 8.509 1.00 92.19 194 CYS A O 1
ATOM 1513 N N . LEU A 1 195 ? -22.660 -2.387 9.719 1.00 93.44 195 LEU A N 1
ATOM 1514 C CA . LEU A 1 195 ? -22.809 -3.348 8.629 1.00 93.44 195 LEU A CA 1
ATOM 1515 C C . LEU A 1 195 ? -23.643 -2.763 7.486 1.00 93.44 195 LEU A C 1
ATOM 1517 O O . LEU A 1 195 ? -23.255 -2.895 6.327 1.00 93.44 195 LEU A O 1
ATOM 1521 N N . ALA A 1 196 ? -24.753 -2.097 7.802 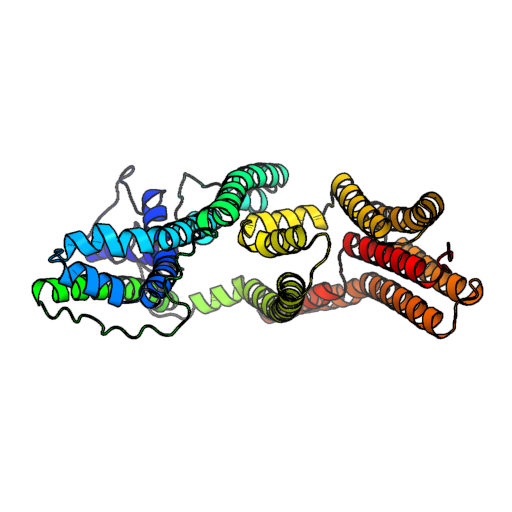1.00 94.56 196 ALA A N 1
ATOM 1522 C CA . ALA A 1 196 ? -25.604 -1.433 6.824 1.00 94.56 196 ALA A CA 1
ATOM 1523 C C . ALA A 1 196 ? -24.837 -0.327 6.090 1.00 94.56 196 ALA A C 1
ATOM 1525 O O . ALA A 1 196 ? -24.854 -0.304 4.864 1.00 94.56 196 ALA A O 1
ATOM 1526 N N . LEU A 1 197 ? -24.096 0.524 6.808 1.00 92.69 197 LEU A N 1
ATOM 1527 C CA . LEU A 1 197 ? -23.268 1.575 6.216 1.00 92.69 197 LEU A CA 1
ATOM 1528 C C . LEU A 1 197 ? -22.234 0.994 5.245 1.00 92.69 197 LEU A C 1
ATOM 1530 O O . LEU A 1 197 ? -22.168 1.421 4.095 1.00 92.69 197 LEU A O 1
ATOM 1534 N N . VAL A 1 198 ? -21.454 -0.004 5.674 1.00 92.06 198 VAL A N 1
ATOM 1535 C CA . VAL A 1 198 ? -20.442 -0.644 4.818 1.00 92.06 198 VAL A CA 1
ATOM 1536 C C . VAL A 1 198 ? -21.095 -1.318 3.611 1.00 92.06 198 VAL A C 1
ATOM 1538 O O . VAL A 1 198 ? -20.616 -1.165 2.488 1.00 92.06 198 VAL A O 1
ATOM 1541 N N . SER A 1 199 ? -22.216 -2.010 3.816 1.00 93.69 199 SER A N 1
ATOM 1542 C CA . SER A 1 199 ? -22.955 -2.669 2.734 1.00 93.69 199 SER A CA 1
ATOM 1543 C C . SER A 1 199 ? -23.457 -1.658 1.706 1.00 93.69 199 SER A C 1
ATOM 1545 O O . SER A 1 199 ? -23.270 -1.865 0.512 1.00 93.69 199 SER A O 1
ATOM 1547 N N . VAL A 1 200 ? -24.029 -0.537 2.154 1.00 94.62 200 VAL A N 1
ATOM 1548 C CA . VAL A 1 200 ? -24.511 0.545 1.285 1.00 94.62 200 VAL A CA 1
ATOM 1549 C C . VAL A 1 200 ? -23.359 1.192 0.513 1.00 94.62 200 VAL A C 1
ATOM 1551 O O . VAL A 1 200 ? -23.513 1.464 -0.674 1.00 94.62 200 VAL A O 1
ATOM 1554 N N . LEU A 1 201 ? -22.190 1.382 1.134 1.00 94.06 201 LEU A N 1
ATOM 1555 C CA . LEU A 1 201 ? -21.003 1.915 0.456 1.00 94.06 201 LEU A CA 1
ATOM 1556 C C . LEU A 1 201 ? -20.506 0.994 -0.667 1.00 94.06 201 LEU A C 1
ATOM 1558 O O . LEU A 1 201 ? -20.194 1.460 -1.758 1.00 94.06 201 LEU A O 1
ATOM 1562 N N . TYR A 1 202 ? -20.432 -0.317 -0.438 1.00 92.88 202 TYR A N 1
ATOM 1563 C CA . TYR A 1 202 ? -20.016 -1.242 -1.497 1.00 92.88 202 TYR A CA 1
ATOM 1564 C C . TYR A 1 202 ? -21.098 -1.431 -2.561 1.00 92.88 202 TYR A C 1
ATOM 1566 O O . TYR A 1 202 ? -20.786 -1.509 -3.751 1.00 92.88 202 TYR A O 1
ATOM 1574 N N . LEU A 1 203 ? -22.367 -1.452 -2.152 1.00 94.19 203 LEU A N 1
ATOM 1575 C CA . LEU A 1 203 ? -23.490 -1.555 -3.072 1.00 94.19 203 LEU A CA 1
ATOM 1576 C C . LEU A 1 203 ? -23.598 -0.315 -3.969 1.00 94.19 203 LEU A C 1
ATOM 1578 O O . LEU A 1 203 ? -23.896 -0.465 -5.149 1.00 94.19 203 LEU A O 1
ATOM 1582 N N . SER A 1 204 ? -23.300 0.889 -3.468 1.00 92.06 204 SER A N 1
ATOM 1583 C CA . SER A 1 204 ? -23.313 2.104 -4.293 1.00 92.06 204 SER A CA 1
ATOM 1584 C C . SER A 1 204 ? -22.253 2.069 -5.393 1.00 92.06 204 SER A C 1
ATOM 1586 O O . SER A 1 204 ? -22.532 2.492 -6.510 1.00 92.06 204 SER A O 1
ATOM 1588 N N . ILE A 1 205 ? -21.077 1.487 -5.134 1.00 92.06 205 ILE A N 1
ATOM 1589 C CA . ILE A 1 205 ? -20.062 1.248 -6.173 1.00 92.06 205 ILE A CA 1
ATOM 1590 C C . ILE A 1 205 ? -20.575 0.225 -7.189 1.00 92.06 205 ILE A C 1
ATOM 1592 O O . ILE A 1 205 ? -20.455 0.445 -8.393 1.00 92.06 205 ILE A O 1
ATOM 1596 N N . ALA A 1 206 ? -21.136 -0.888 -6.707 1.00 92.12 206 ALA A N 1
ATOM 1597 C CA . ALA A 1 206 ? -21.605 -1.973 -7.561 1.00 92.12 206 ALA A CA 1
ATOM 1598 C C . ALA A 1 206 ? -22.770 -1.543 -8.458 1.00 92.12 206 ALA A C 1
ATOM 1600 O O . ALA A 1 206 ? -22.793 -1.896 -9.625 1.00 92.12 206 ALA A O 1
ATOM 1601 N N . ILE A 1 207 ? -23.725 -0.766 -7.945 1.00 91.62 207 ILE A N 1
ATOM 1602 C CA . ILE A 1 207 ? -24.810 -0.203 -8.756 1.00 91.62 207 ILE A CA 1
ATOM 1603 C C . ILE A 1 207 ? -24.254 0.910 -9.646 1.00 91.62 207 ILE A C 1
ATOM 1605 O O . ILE A 1 207 ? -24.561 0.959 -10.835 1.00 91.62 207 ILE A O 1
ATOM 1609 N N . GLY A 1 208 ? -23.389 1.769 -9.100 1.00 90.06 208 GLY A N 1
ATOM 1610 C CA . GLY A 1 208 ? -22.813 2.903 -9.814 1.00 90.06 208 GLY A CA 1
ATOM 1611 C C . GLY A 1 208 ? -22.006 2.511 -11.045 1.00 90.06 208 GLY A C 1
ATOM 1612 O O . GLY A 1 208 ? -22.048 3.220 -12.050 1.00 90.06 208 GLY A O 1
ATOM 1613 N N . SER A 1 209 ? -21.353 1.346 -11.036 1.00 91.44 209 SER A N 1
ATOM 1614 C CA . SER A 1 209 ? -20.652 0.834 -12.217 1.00 91.44 209 SER A CA 1
ATOM 1615 C C . SER A 1 209 ? -21.589 0.542 -13.394 1.00 91.44 209 SER A C 1
ATOM 1617 O O . SER A 1 209 ? -21.156 0.668 -14.540 1.00 91.44 209 SER A O 1
ATOM 1619 N N . PHE A 1 210 ? -22.864 0.228 -13.144 1.00 93.50 210 PHE A N 1
ATOM 1620 C CA . PHE A 1 210 ? -23.873 0.019 -14.184 1.00 93.50 210 PHE A CA 1
ATOM 1621 C C . PHE A 1 210 ? -24.672 1.278 -14.527 1.00 93.50 210 PHE A C 1
ATOM 1623 O O . PHE A 1 210 ? -25.433 1.242 -15.479 1.00 93.50 210 PHE A O 1
ATOM 1630 N N . THR A 1 211 ? -24.546 2.390 -13.806 1.00 91.25 211 THR A N 1
ATOM 1631 C CA . THR A 1 211 ? -25.325 3.609 -14.111 1.00 91.25 211 THR A CA 1
ATOM 1632 C C . THR A 1 211 ? -24.623 4.504 -15.122 1.00 91.25 211 THR A C 1
ATOM 1634 O O . THR A 1 211 ? -23.404 4.646 -15.073 1.00 91.25 211 THR A O 1
ATOM 1637 N N . ARG A 1 212 ? -25.369 5.158 -16.018 1.00 88.62 212 ARG A N 1
ATOM 1638 C CA . ARG A 1 212 ? -24.779 6.048 -17.028 1.00 88.62 212 ARG A CA 1
ATOM 1639 C C . ARG A 1 212 ? -24.087 7.263 -16.418 1.00 88.62 212 ARG A C 1
ATOM 1641 O O . ARG A 1 212 ? -22.955 7.561 -16.792 1.00 88.62 212 ARG A O 1
ATOM 1648 N N . LEU A 1 213 ? -24.765 7.966 -15.514 1.00 85.31 213 LEU A N 1
ATOM 1649 C CA . LEU A 1 213 ? -24.219 9.133 -14.831 1.00 85.31 213 LEU A CA 1
ATOM 1650 C C . LEU A 1 213 ? -24.836 9.246 -13.439 1.00 85.31 213 LEU A C 1
ATOM 1652 O O . LEU A 1 213 ? -25.945 9.747 -13.274 1.00 85.31 213 LEU A O 1
ATOM 1656 N N . TRP A 1 214 ? -24.111 8.777 -12.430 1.00 85.12 214 TRP A N 1
ATOM 1657 C CA . TRP A 1 214 ? -24.591 8.802 -11.053 1.00 85.12 214 TRP A CA 1
ATOM 1658 C C . TRP A 1 214 ? -24.976 10.220 -10.592 1.00 85.12 214 TRP A C 1
ATOM 1660 O O . TRP A 1 214 ? -24.218 11.163 -10.817 1.00 85.12 214 TRP A O 1
ATOM 1670 N N . GLY A 1 215 ? -26.137 10.357 -9.942 1.00 80.25 215 GLY A N 1
ATOM 1671 C CA . GLY A 1 215 ? -26.686 11.639 -9.472 1.00 80.25 215 GLY A CA 1
ATOM 1672 C C . GLY A 1 215 ? -27.494 12.416 -10.519 1.00 80.25 215 GLY A C 1
ATOM 1673 O O . GLY A 1 215 ? -28.036 13.469 -10.205 1.00 80.25 215 GLY A O 1
ATOM 1674 N N . ILE A 1 216 ? -27.566 11.935 -11.768 1.00 83.19 216 ILE A N 1
ATOM 1675 C CA . ILE A 1 216 ? -28.320 12.593 -12.852 1.00 83.19 216 ILE A CA 1
ATOM 1676 C C . ILE A 1 216 ? -29.139 11.571 -13.647 1.00 83.19 216 ILE A C 1
ATOM 1678 O O . ILE A 1 216 ? -30.346 11.726 -13.805 1.00 83.19 216 ILE A O 1
ATOM 1682 N N . ASP A 1 217 ? -28.488 10.522 -14.154 1.00 85.44 217 ASP A N 1
ATOM 1683 C CA . ASP A 1 217 ? -29.089 9.501 -15.010 1.00 85.44 217 ASP A CA 1
ATOM 1684 C C . ASP A 1 217 ? -28.712 8.092 -14.521 1.00 85.44 217 ASP A C 1
ATOM 1686 O O . ASP A 1 217 ? -27.601 7.591 -14.734 1.00 85.44 217 ASP A O 1
ATOM 1690 N N . TYR A 1 218 ? -29.684 7.445 -13.876 1.00 86.94 218 TYR A N 1
ATOM 1691 C CA . TYR A 1 218 ? -29.576 6.092 -13.328 1.00 86.94 218 TYR A CA 1
ATOM 1692 C C . TYR A 1 218 ? -29.886 4.985 -14.351 1.00 86.94 218 TYR A C 1
ATOM 1694 O O . TYR A 1 218 ? -30.055 3.828 -13.965 1.00 86.94 218 TYR A O 1
ATOM 1702 N N . THR A 1 219 ? -29.960 5.296 -15.652 1.00 92.50 219 THR A N 1
ATOM 1703 C CA . THR A 1 219 ? -30.131 4.270 -16.690 1.00 92.50 219 THR A CA 1
ATOM 1704 C C . THR A 1 219 ? -28.997 3.247 -16.652 1.00 92.50 219 THR A C 1
ATOM 1706 O O . THR A 1 219 ? -27.813 3.592 -16.578 1.00 92.50 219 THR A O 1
ATOM 1709 N N . LEU A 1 220 ? -29.373 1.966 -16.701 1.00 92.38 220 LEU A N 1
ATOM 1710 C CA . LEU A 1 220 ? -28.420 0.864 -16.664 1.00 92.38 220 LEU A CA 1
ATOM 1711 C C . LEU A 1 220 ? -27.702 0.731 -18.013 1.00 92.38 220 LEU A C 1
ATOM 1713 O O . LEU A 1 220 ? -28.329 0.637 -19.067 1.00 92.38 220 LEU A O 1
ATOM 1717 N N . THR A 1 221 ? -26.375 0.716 -17.979 1.00 93.81 221 THR A N 1
ATOM 1718 C CA . THR A 1 221 ? -25.492 0.649 -19.138 1.00 93.81 221 THR A CA 1
ATOM 1719 C C . THR A 1 221 ? -24.186 -0.070 -18.808 1.00 93.81 221 THR A C 1
ATOM 1721 O O . THR A 1 221 ? -23.687 -0.045 -17.686 1.00 93.81 221 THR A O 1
ATOM 1724 N N . LEU A 1 222 ? -23.588 -0.685 -19.827 1.00 92.69 222 LEU A N 1
ATOM 1725 C CA . LEU A 1 222 ? -22.255 -1.292 -19.756 1.00 92.69 222 LEU A CA 1
ATOM 1726 C C . LEU A 1 222 ? -21.152 -0.349 -20.270 1.00 92.69 222 LEU A C 1
ATOM 1728 O O . LEU A 1 222 ? -19.992 -0.745 -20.388 1.00 92.69 222 LEU A O 1
ATOM 1732 N N . ALA A 1 223 ? -21.493 0.910 -20.568 1.00 91.38 223 ALA A N 1
ATOM 1733 C CA . ALA A 1 223 ? -20.555 1.892 -21.106 1.00 91.38 223 ALA A CA 1
ATOM 1734 C C . ALA A 1 223 ? -19.355 2.147 -20.177 1.00 91.38 223 ALA A C 1
ATOM 1736 O O . ALA A 1 223 ? -18.227 2.238 -20.659 1.00 91.38 223 ALA A O 1
ATOM 1737 N N . ASN A 1 224 ? -19.562 2.186 -18.856 1.00 90.31 224 ASN A N 1
ATOM 1738 C CA . ASN A 1 224 ? -18.474 2.390 -17.893 1.00 90.31 224 ASN A CA 1
ATOM 1739 C C . ASN A 1 224 ? -17.445 1.260 -17.936 1.00 90.31 224 ASN A C 1
ATOM 1741 O O . ASN A 1 224 ? -16.250 1.531 -17.877 1.00 90.31 224 ASN A O 1
ATOM 1745 N N . TYR A 1 225 ? -17.885 0.008 -18.095 1.00 90.69 225 TYR A N 1
ATOM 1746 C CA . TYR A 1 225 ? -16.982 -1.135 -18.243 1.00 90.69 225 TYR A CA 1
ATOM 1747 C C . TYR A 1 225 ? -16.184 -1.050 -19.539 1.00 90.69 225 TYR A C 1
ATOM 1749 O O . TYR A 1 225 ? -14.981 -1.294 -19.531 1.00 90.69 225 TYR A O 1
ATOM 1757 N N . ARG A 1 226 ? -16.820 -0.635 -20.640 1.00 89.38 226 ARG A N 1
ATOM 1758 C CA . ARG A 1 226 ? -16.112 -0.395 -21.901 1.00 89.38 226 ARG A CA 1
ATOM 1759 C C . ARG A 1 226 ? -15.031 0.675 -21.736 1.00 89.38 226 ARG A C 1
ATOM 1761 O O . ARG A 1 226 ? -13.892 0.427 -22.107 1.00 89.38 226 ARG A O 1
ATOM 1768 N N . ILE A 1 227 ? -15.356 1.816 -21.125 1.00 88.31 227 ILE A N 1
ATOM 1769 C CA . ILE A 1 227 ? -14.395 2.902 -20.868 1.00 88.31 227 ILE A CA 1
ATOM 1770 C C . ILE A 1 227 ? -13.280 2.436 -19.923 1.00 88.31 227 ILE A C 1
ATOM 1772 O O . ILE A 1 227 ? -12.109 2.738 -20.155 1.00 88.31 227 ILE A O 1
ATOM 1776 N N . ALA A 1 228 ? -13.627 1.694 -18.870 1.00 88.19 228 ALA A N 1
ATOM 1777 C CA . ALA A 1 228 ? -12.672 1.168 -17.904 1.00 88.19 228 ALA A CA 1
ATOM 1778 C C . ALA A 1 228 ? -11.687 0.190 -18.555 1.00 88.19 228 ALA A C 1
ATOM 1780 O O . ALA A 1 228 ? -10.491 0.288 -18.302 1.00 88.19 228 ALA A O 1
ATOM 1781 N N . LEU A 1 229 ? -12.154 -0.700 -19.434 1.00 88.25 229 LEU A N 1
ATOM 1782 C CA . LEU A 1 229 ? -11.286 -1.610 -20.183 1.00 88.25 229 LEU A CA 1
ATOM 1783 C C . LEU A 1 229 ? -10.472 -0.852 -21.238 1.00 88.25 229 LEU A C 1
ATOM 1785 O O . LEU A 1 229 ? -9.267 -1.044 -21.340 1.00 88.25 229 LEU A O 1
ATOM 1789 N N . GLU A 1 230 ? -11.076 0.072 -21.981 1.00 86.38 230 GLU A N 1
ATOM 1790 C CA . GLU A 1 230 ? -10.355 0.851 -22.990 1.00 86.38 230 GLU A CA 1
ATOM 1791 C C . GLU A 1 230 ? -9.256 1.721 -22.375 1.00 86.38 230 GLU A C 1
ATOM 1793 O O . GLU A 1 230 ? -8.193 1.845 -22.973 1.00 86.38 230 GLU A O 1
ATOM 1798 N N . ARG A 1 231 ? -9.453 2.307 -21.188 1.00 86.56 231 ARG A N 1
ATOM 1799 C CA . ARG A 1 231 ? -8.449 3.170 -20.540 1.00 86.56 231 ARG A CA 1
ATOM 1800 C C . ARG A 1 231 ? -7.518 2.415 -19.596 1.00 86.56 231 ARG A C 1
ATOM 1802 O O . ARG A 1 231 ? -6.327 2.696 -19.598 1.00 86.56 231 ARG A O 1
ATOM 1809 N N . GLY A 1 232 ? -8.045 1.471 -18.824 1.00 86.38 232 GLY A N 1
ATOM 1810 C CA . GLY A 1 232 ? -7.360 0.840 -17.696 1.00 86.38 232 GLY A CA 1
ATOM 1811 C C . GLY A 1 232 ? -6.815 -0.566 -17.940 1.00 86.38 232 GLY A C 1
ATOM 1812 O O . GLY A 1 232 ? -6.206 -1.105 -17.023 1.00 86.38 232 GLY A O 1
ATOM 1813 N N . MET A 1 233 ? -7.006 -1.171 -19.123 1.00 88.62 233 MET A N 1
ATOM 1814 C CA . MET A 1 233 ? -6.545 -2.548 -19.386 1.00 88.62 233 MET A CA 1
ATOM 1815 C C . MET A 1 233 ? -5.059 -2.752 -19.073 1.00 88.62 233 MET A C 1
ATOM 1817 O O . MET A 1 233 ? -4.717 -3.711 -18.399 1.00 88.62 233 MET A O 1
ATOM 1821 N N . GLU A 1 234 ? -4.201 -1.841 -19.528 1.00 87.94 234 GLU A N 1
ATOM 1822 C CA . GLU A 1 234 ? -2.745 -1.895 -19.324 1.00 87.94 234 GLU A CA 1
ATOM 1823 C C . GLU A 1 234 ? -2.398 -1.902 -17.830 1.00 87.94 234 GLU A C 1
ATOM 1825 O O . GLU A 1 234 ? -1.785 -2.842 -17.339 1.00 87.94 234 GLU A O 1
ATOM 1830 N N . ALA A 1 235 ? -2.957 -0.964 -17.057 1.00 89.56 235 ALA A N 1
ATOM 1831 C CA . ALA A 1 235 ? -2.774 -0.933 -15.608 1.00 89.56 235 ALA A CA 1
ATOM 1832 C C . ALA A 1 235 ? -3.270 -2.217 -14.912 1.00 89.56 235 ALA A C 1
ATOM 1834 O O . ALA A 1 235 ? -2.619 -2.698 -13.987 1.00 89.56 235 ALA A O 1
ATOM 1835 N N . ILE A 1 236 ? -4.402 -2.794 -15.338 1.00 90.69 236 ILE A N 1
ATOM 1836 C CA . ILE A 1 236 ? -4.923 -4.056 -14.780 1.00 90.69 236 ILE A CA 1
ATOM 1837 C C . ILE A 1 236 ? -3.966 -5.212 -15.086 1.00 90.69 236 ILE A C 1
ATOM 1839 O O . ILE A 1 236 ? -3.635 -5.995 -14.195 1.00 90.69 236 ILE A O 1
ATOM 1843 N N . LEU A 1 237 ? -3.526 -5.317 -16.337 1.00 92.06 237 LEU A N 1
ATOM 1844 C CA . LEU A 1 237 ? -2.639 -6.365 -16.821 1.00 92.06 237 LEU A CA 1
ATOM 1845 C C . LEU A 1 237 ? -1.275 -6.301 -16.131 1.00 92.06 237 LEU A C 1
ATOM 1847 O O . LEU A 1 237 ? -0.839 -7.301 -15.561 1.00 92.06 237 LEU A O 1
ATOM 1851 N N . ASP A 1 238 ? -0.654 -5.127 -16.094 1.00 91.06 238 ASP A N 1
ATOM 1852 C CA . ASP A 1 238 ? 0.687 -4.944 -15.541 1.00 91.06 238 ASP A CA 1
ATOM 1853 C C . ASP A 1 238 ? 0.713 -5.139 -14.030 1.00 91.06 238 ASP A C 1
ATOM 1855 O O . ASP A 1 238 ? 1.589 -5.828 -13.506 1.00 91.06 238 ASP A O 1
ATOM 1859 N N . THR A 1 239 ? -0.278 -4.606 -13.308 1.00 91.50 239 THR A N 1
ATOM 1860 C CA . THR A 1 239 ? -0.359 -4.809 -11.853 1.00 91.50 239 THR A CA 1
ATOM 1861 C C . THR A 1 239 ? -0.626 -6.269 -11.499 1.00 91.50 239 THR A C 1
ATOM 1863 O O . THR A 1 239 ? -0.031 -6.783 -10.547 1.00 91.50 239 THR A O 1
ATOM 1866 N N . THR A 1 240 ? -1.465 -6.962 -12.278 1.00 94.00 240 THR A N 1
ATOM 1867 C CA . THR A 1 240 ? -1.769 -8.385 -12.073 1.00 94.00 240 THR A CA 1
ATOM 1868 C C . THR A 1 240 ? -0.554 -9.254 -12.369 1.00 94.00 240 THR A C 1
ATOM 1870 O O . THR A 1 240 ? -0.200 -10.100 -11.549 1.00 94.00 240 THR A O 1
ATOM 1873 N N . PHE A 1 241 ? 0.115 -9.031 -13.502 1.00 94.19 241 PHE A N 1
ATOM 1874 C CA . PHE A 1 241 ? 1.327 -9.752 -13.879 1.00 94.19 241 PHE A CA 1
ATOM 1875 C C . PHE A 1 241 ? 2.446 -9.535 -12.859 1.00 94.19 241 PHE A C 1
ATOM 1877 O O . PHE A 1 241 ? 2.995 -10.502 -12.325 1.00 94.19 241 PHE A O 1
ATOM 1884 N N . LEU A 1 242 ? 2.738 -8.274 -12.522 1.00 91.19 242 LEU A N 1
ATOM 1885 C CA . LEU A 1 242 ? 3.796 -7.940 -11.576 1.00 91.19 242 LEU A CA 1
ATOM 1886 C C . LEU A 1 242 ? 3.518 -8.544 -10.197 1.00 91.19 242 LEU A C 1
ATOM 1888 O O . LEU A 1 242 ? 4.432 -9.086 -9.577 1.00 91.19 242 LEU A O 1
ATOM 1892 N N . SER A 1 243 ? 2.264 -8.525 -9.737 1.00 94.00 243 SER A N 1
ATOM 1893 C CA . SER A 1 243 ? 1.871 -9.183 -8.486 1.00 94.00 243 SER A CA 1
ATOM 1894 C C . SER A 1 243 ? 2.044 -10.702 -8.575 1.00 94.00 243 SER A C 1
ATOM 1896 O O . SER A 1 243 ? 2.674 -11.294 -7.702 1.00 94.00 243 SER A O 1
ATOM 1898 N N . ALA A 1 244 ? 1.570 -11.335 -9.653 1.00 95.12 244 ALA A N 1
ATOM 1899 C CA . ALA A 1 244 ? 1.669 -12.782 -9.847 1.00 95.12 244 ALA A CA 1
ATOM 1900 C C . ALA A 1 244 ? 3.122 -13.286 -9.861 1.00 95.12 244 ALA A C 1
ATOM 1902 O O . ALA A 1 244 ? 3.403 -14.355 -9.319 1.00 95.12 244 ALA A O 1
ATOM 1903 N N . VAL A 1 245 ? 4.052 -12.515 -10.433 1.00 93.62 245 VAL A N 1
ATOM 1904 C CA . VAL A 1 245 ? 5.489 -12.838 -10.446 1.00 93.62 245 VAL A CA 1
ATOM 1905 C C . VAL A 1 245 ? 6.155 -12.506 -9.107 1.00 93.62 245 VAL A C 1
ATOM 1907 O O . VAL A 1 245 ? 6.946 -13.297 -8.590 1.00 93.62 245 VAL A O 1
ATOM 1910 N N . THR A 1 246 ? 5.836 -11.355 -8.513 1.00 91.94 246 THR A N 1
ATOM 1911 C CA . THR A 1 246 ? 6.520 -10.868 -7.305 1.00 91.94 246 THR A CA 1
ATOM 1912 C C . THR A 1 246 ? 6.103 -11.635 -6.053 1.00 91.94 246 THR A C 1
ATOM 1914 O O . THR A 1 246 ? 6.955 -11.925 -5.215 1.00 91.94 246 THR A O 1
ATOM 1917 N N . THR A 1 247 ? 4.830 -12.018 -5.911 1.00 94.88 247 THR A N 1
ATOM 1918 C CA . THR A 1 247 ? 4.318 -12.742 -4.734 1.00 94.88 247 THR A CA 1
ATOM 1919 C C . THR A 1 247 ? 5.092 -14.027 -4.405 1.00 94.88 247 THR A C 1
ATOM 1921 O O . THR A 1 247 ? 5.522 -14.158 -3.256 1.00 94.88 247 THR A O 1
ATOM 1924 N N . PRO A 1 248 ? 5.326 -14.979 -5.334 1.00 95.81 248 PRO A N 1
ATOM 1925 C CA . PRO A 1 248 ? 6.084 -16.188 -5.014 1.00 95.81 248 PRO A CA 1
ATOM 1926 C C . PRO A 1 248 ? 7.548 -15.883 -4.675 1.00 95.81 248 PRO A C 1
ATOM 1928 O O . PRO A 1 248 ? 8.086 -16.467 -3.734 1.00 95.81 248 PRO A O 1
ATOM 1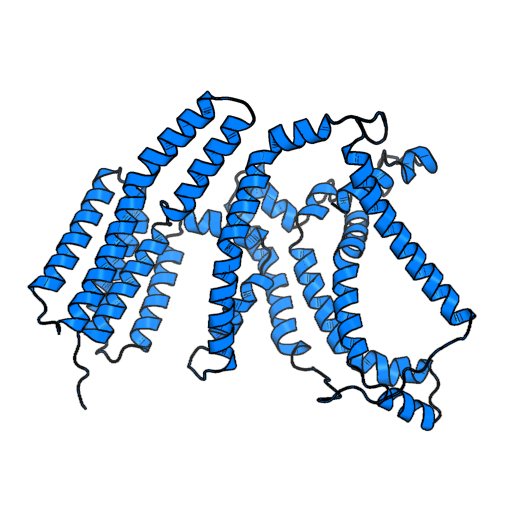931 N N . ILE A 1 249 ? 8.182 -14.935 -5.375 1.00 93.44 249 ILE A N 1
ATOM 1932 C CA . ILE A 1 249 ? 9.567 -14.519 -5.100 1.00 93.44 249 ILE A CA 1
ATOM 1933 C C . ILE A 1 249 ? 9.667 -13.934 -3.687 1.00 93.44 249 ILE A C 1
ATOM 1935 O O . ILE A 1 249 ? 10.509 -14.360 -2.894 1.00 93.44 249 ILE A O 1
ATOM 1939 N N . ALA A 1 250 ? 8.774 -13.005 -3.343 1.00 91.62 250 ALA A N 1
ATOM 1940 C CA . ALA A 1 250 ? 8.702 -12.395 -2.022 1.00 91.62 250 ALA A CA 1
ATOM 1941 C C . ALA A 1 250 ? 8.387 -13.429 -0.932 1.00 91.62 250 ALA A C 1
ATOM 1943 O O . ALA A 1 250 ? 8.989 -13.385 0.137 1.00 91.62 250 ALA A O 1
ATOM 1944 N N . GLY A 1 251 ? 7.505 -14.396 -1.205 1.00 94.19 251 GLY A N 1
ATOM 1945 C CA . GLY A 1 251 ? 7.178 -15.480 -0.280 1.00 94.19 251 GLY A CA 1
ATOM 1946 C C . GLY A 1 251 ? 8.378 -16.377 0.029 1.00 94.19 251 GLY A C 1
ATOM 1947 O O . GLY A 1 251 ? 8.665 -16.650 1.196 1.00 94.19 251 GLY A O 1
ATOM 1948 N N . VAL A 1 252 ? 9.131 -16.788 -0.996 1.00 95.56 252 VAL A N 1
ATOM 1949 C CA . VAL A 1 252 ? 10.349 -17.597 -0.823 1.00 95.56 252 VAL A CA 1
ATOM 1950 C C . VAL A 1 252 ? 11.434 -16.802 -0.098 1.00 95.56 252 VAL A C 1
ATOM 1952 O O . VAL A 1 252 ? 12.004 -17.296 0.876 1.00 95.56 252 VAL A O 1
ATOM 1955 N N . LEU A 1 253 ? 11.701 -15.559 -0.513 1.00 92.31 253 LEU A N 1
ATOM 1956 C CA . LEU A 1 253 ? 12.689 -14.700 0.147 1.00 92.31 253 LEU A CA 1
ATOM 1957 C C . LEU A 1 253 ? 12.305 -14.415 1.603 1.00 92.31 253 LEU A C 1
ATOM 1959 O O . LEU A 1 253 ? 13.151 -14.521 2.489 1.00 92.31 253 LEU A O 1
ATOM 1963 N N . GLY A 1 254 ? 11.030 -14.131 1.865 1.00 92.50 254 GLY A N 1
ATOM 1964 C CA . GLY A 1 254 ? 10.491 -13.930 3.206 1.00 92.50 254 GLY A CA 1
ATOM 1965 C C . GLY A 1 254 ? 10.656 -15.170 4.081 1.00 92.50 254 GLY A C 1
ATOM 1966 O O . GLY A 1 254 ? 11.096 -15.056 5.222 1.00 92.50 254 GLY A O 1
ATOM 1967 N N . MET A 1 255 ? 10.408 -16.366 3.538 1.00 94.38 255 MET A N 1
ATOM 1968 C CA . MET A 1 255 ? 10.631 -17.629 4.248 1.00 94.38 255 MET A CA 1
ATOM 1969 C C . MET A 1 255 ? 12.111 -17.844 4.588 1.00 94.38 255 MET A C 1
ATOM 1971 O O . MET A 1 255 ? 12.433 -18.238 5.710 1.00 94.38 255 MET A O 1
ATOM 1975 N N . VAL A 1 256 ? 13.019 -17.553 3.650 1.00 93.88 256 VAL A N 1
ATOM 1976 C CA . VAL A 1 256 ? 14.469 -17.642 3.880 1.00 93.88 256 VAL A CA 1
ATOM 1977 C C . VAL A 1 256 ? 14.905 -16.655 4.960 1.00 93.88 256 VAL A C 1
ATOM 1979 O O . VAL A 1 256 ? 15.598 -17.051 5.899 1.00 93.88 256 VAL A O 1
ATOM 1982 N N . VAL A 1 257 ? 14.479 -15.393 4.874 1.00 91.44 257 VAL A N 1
ATOM 1983 C CA . VAL A 1 257 ? 14.798 -14.365 5.874 1.00 91.44 257 VAL A CA 1
ATOM 1984 C C . VAL A 1 257 ? 14.244 -14.754 7.242 1.00 91.44 257 VAL A C 1
ATOM 1986 O O . VAL A 1 257 ? 14.997 -14.757 8.215 1.00 91.44 257 VAL A O 1
ATOM 1989 N N . ALA A 1 258 ? 12.980 -15.172 7.323 1.00 91.62 258 ALA A N 1
ATOM 1990 C CA . ALA A 1 258 ? 12.358 -15.620 8.565 1.00 91.62 258 ALA A CA 1
ATOM 1991 C C . ALA A 1 258 ? 13.100 -16.821 9.167 1.00 91.62 258 ALA A C 1
ATOM 1993 O O . ALA A 1 258 ? 13.397 -16.834 10.363 1.00 91.62 258 ALA A O 1
ATOM 1994 N N . TYR A 1 259 ? 13.478 -17.810 8.350 1.00 93.81 259 TYR A N 1
ATOM 1995 C CA . TYR A 1 259 ? 14.277 -18.946 8.803 1.00 93.81 259 TYR A CA 1
ATOM 1996 C C . TYR A 1 259 ? 15.639 -18.500 9.348 1.00 93.81 259 TYR A C 1
ATOM 1998 O O . TYR A 1 259 ? 16.027 -18.919 10.439 1.00 93.81 259 TYR A O 1
ATOM 2006 N N . LEU A 1 260 ? 16.362 -17.632 8.634 1.00 92.06 260 LEU A N 1
ATOM 2007 C CA . LEU A 1 260 ? 17.667 -17.132 9.070 1.00 92.06 260 LEU A CA 1
ATOM 2008 C C . LEU A 1 260 ? 17.557 -16.341 10.377 1.00 92.06 260 LEU A C 1
ATOM 2010 O O . LEU A 1 260 ? 18.297 -16.620 11.318 1.00 92.06 260 LEU A O 1
ATOM 2014 N N . VAL A 1 261 ? 16.618 -15.400 10.465 1.00 91.12 261 VAL A N 1
ATOM 2015 C CA . VAL A 1 261 ? 16.423 -14.557 11.651 1.00 91.12 261 VAL A CA 1
ATOM 2016 C C . VAL A 1 261 ? 15.981 -15.396 12.852 1.00 91.12 261 VAL A C 1
ATOM 2018 O O . VAL A 1 261 ? 16.519 -15.230 13.946 1.00 91.12 261 VAL A O 1
ATOM 2021 N N . VAL A 1 262 ? 15.052 -16.340 12.688 1.00 90.25 262 VAL A N 1
ATOM 2022 C CA . VAL A 1 262 ? 14.502 -17.113 13.817 1.00 90.25 262 VAL A CA 1
ATOM 2023 C C . VAL A 1 262 ? 15.418 -18.265 14.232 1.00 90.25 262 VAL A C 1
ATOM 2025 O O . VAL A 1 262 ? 15.630 -18.483 15.425 1.00 90.25 262 VAL A O 1
ATOM 2028 N N . ARG A 1 263 ? 15.971 -19.021 13.275 1.00 91.56 263 ARG A N 1
ATOM 2029 C CA . ARG A 1 263 ? 16.671 -20.291 13.548 1.00 91.56 263 ARG A CA 1
ATOM 2030 C C . ARG A 1 263 ? 18.190 -20.165 13.613 1.00 91.56 263 ARG A C 1
ATOM 2032 O O . ARG A 1 263 ? 18.833 -21.070 14.144 1.00 91.56 263 ARG A O 1
ATOM 2039 N N . ARG A 1 264 ? 18.794 -19.098 13.077 1.00 90.31 264 ARG A N 1
ATOM 2040 C CA . ARG A 1 264 ? 20.257 -18.931 13.060 1.00 90.31 264 ARG A CA 1
ATOM 2041 C C . ARG A 1 264 ? 20.705 -17.787 13.968 1.00 90.31 264 ARG A C 1
ATOM 2043 O O . ARG A 1 264 ? 20.025 -16.781 14.139 1.00 90.31 264 ARG A O 1
ATOM 2050 N N . LYS A 1 265 ? 21.897 -17.945 14.546 1.00 84.88 265 LYS A N 1
ATOM 2051 C CA . LYS A 1 265 ? 22.621 -16.887 15.261 1.00 84.88 265 LYS A CA 1
ATOM 2052 C C . LYS A 1 265 ? 23.800 -16.464 14.388 1.00 84.88 265 LYS A C 1
ATOM 2054 O O . LYS A 1 265 ? 24.673 -17.283 14.121 1.00 84.88 265 LYS A O 1
ATOM 2059 N N . PHE A 1 266 ? 23.798 -15.223 13.912 1.00 85.75 266 PHE A N 1
ATOM 2060 C CA . PHE A 1 266 ? 24.867 -14.662 13.085 1.00 85.75 266 PHE A CA 1
ATOM 2061 C C . PHE A 1 266 ? 24.976 -13.147 13.301 1.00 85.75 266 PHE A C 1
ATOM 2063 O O . PHE A 1 266 ? 24.020 -12.502 13.738 1.00 85.75 266 PHE A O 1
ATOM 2070 N N . SER A 1 267 ? 26.150 -12.586 13.006 1.00 79.12 267 SER A N 1
ATOM 2071 C CA . SER A 1 267 ? 26.381 -11.138 13.064 1.00 79.12 267 SER A CA 1
ATOM 2072 C C . SER A 1 267 ? 25.580 -10.435 11.962 1.00 79.12 267 SER A C 1
ATOM 2074 O O . SER A 1 267 ? 25.679 -10.823 10.800 1.00 79.12 267 SER A O 1
ATOM 2076 N N . GLY A 1 268 ? 24.762 -9.440 12.318 1.00 81.31 268 GLY A N 1
ATOM 2077 C CA . GLY A 1 268 ? 23.869 -8.734 11.384 1.00 81.31 268 GLY A CA 1
ATOM 2078 C C . GLY A 1 268 ? 22.425 -9.253 11.328 1.00 81.31 268 GLY A C 1
ATOM 2079 O O . GLY A 1 268 ? 21.631 -8.738 10.544 1.00 81.31 268 GLY A O 1
ATOM 2080 N N . LYS A 1 269 ? 22.050 -10.223 12.176 1.00 84.62 269 LYS A N 1
ATOM 2081 C CA . LYS A 1 269 ? 20.663 -10.710 12.300 1.00 84.62 269 LYS A CA 1
ATOM 2082 C C . LYS A 1 269 ? 19.652 -9.578 12.529 1.00 84.62 269 LYS A C 1
ATOM 2084 O O . LYS A 1 269 ? 18.637 -9.537 11.844 1.00 84.62 269 LYS A O 1
ATOM 2089 N N . GLU A 1 270 ? 19.944 -8.664 13.455 1.00 84.19 270 GLU A N 1
ATOM 2090 C CA . GLU A 1 270 ? 19.065 -7.526 13.776 1.00 84.19 270 GLU A CA 1
ATOM 2091 C C . GLU A 1 270 ? 18.902 -6.570 12.591 1.00 84.19 270 GLU A C 1
ATOM 2093 O O . GLU A 1 270 ? 17.815 -6.055 12.352 1.00 84.19 270 GLU A O 1
ATOM 2098 N N . SER A 1 271 ? 19.964 -6.361 11.809 1.00 86.25 271 SER A N 1
ATOM 2099 C CA . SER A 1 271 ? 19.913 -5.535 10.602 1.00 86.25 271 SER A CA 1
ATOM 2100 C C . SER A 1 271 ? 19.077 -6.195 9.508 1.00 86.25 271 SER A C 1
ATOM 2102 O O . SER A 1 271 ? 18.272 -5.517 8.881 1.00 86.25 271 SER A O 1
ATOM 2104 N N . LEU A 1 272 ? 19.222 -7.509 9.302 1.00 87.94 272 LEU A N 1
ATOM 2105 C CA . LEU A 1 272 ? 18.403 -8.249 8.338 1.00 87.94 272 LEU A CA 1
ATOM 2106 C C . LEU A 1 272 ? 16.918 -8.218 8.729 1.00 87.94 272 LEU A C 1
ATOM 2108 O O . LEU A 1 272 ? 16.057 -7.978 7.884 1.00 87.94 272 LEU A O 1
ATOM 2112 N N . ASP A 1 273 ? 16.620 -8.418 10.011 1.00 85.88 273 ASP A N 1
ATOM 2113 C CA . ASP A 1 273 ? 15.258 -8.329 10.534 1.00 85.88 273 ASP A CA 1
ATOM 2114 C C . ASP A 1 273 ? 14.696 -6.899 10.438 1.00 85.88 273 ASP A C 1
ATOM 2116 O O . ASP A 1 273 ? 13.539 -6.698 10.087 1.00 85.88 273 ASP A O 1
ATOM 2120 N N . PHE A 1 274 ? 15.508 -5.870 10.682 1.00 84.56 274 PHE A N 1
ATOM 2121 C CA . PHE A 1 274 ? 15.080 -4.481 10.520 1.00 84.56 274 PHE A CA 1
ATOM 2122 C C . PHE A 1 274 ? 14.789 -4.127 9.055 1.00 84.56 274 PHE A C 1
ATOM 2124 O O . PHE A 1 274 ? 13.707 -3.632 8.752 1.00 84.56 274 PHE A O 1
ATOM 2131 N N . VAL A 1 275 ? 15.721 -4.418 8.142 1.00 86.06 275 VAL A N 1
ATOM 2132 C CA . VAL A 1 275 ? 15.600 -4.088 6.711 1.00 86.06 275 VAL A CA 1
ATOM 2133 C C . VAL A 1 275 ? 14.444 -4.844 6.058 1.00 86.06 275 VAL A C 1
ATOM 2135 O O . VAL A 1 275 ? 13.724 -4.267 5.250 1.00 86.06 275 VAL A O 1
ATOM 2138 N N . SER A 1 276 ? 14.222 -6.106 6.431 1.00 87.06 276 SER A N 1
ATOM 2139 C CA . SER A 1 276 ? 13.100 -6.889 5.893 1.00 87.06 276 SER A CA 1
ATOM 2140 C C . SER A 1 276 ? 11.732 -6.360 6.327 1.00 87.06 276 SER A C 1
ATOM 2142 O O . SER A 1 276 ? 10.794 -6.402 5.538 1.00 87.06 276 SER A O 1
ATOM 2144 N N . ASN A 1 277 ? 11.622 -5.802 7.535 1.00 83.19 277 ASN A N 1
ATOM 2145 C CA . ASN A 1 277 ? 10.387 -5.174 8.011 1.00 83.19 277 ASN A CA 1
ATOM 2146 C C . AS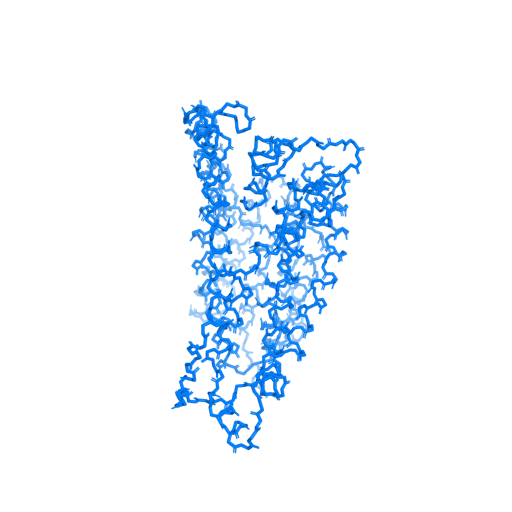N A 1 277 ? 10.241 -3.703 7.572 1.00 83.19 277 ASN A C 1
ATOM 2148 O O . ASN A 1 277 ? 9.146 -3.152 7.656 1.00 83.19 277 ASN A O 1
ATOM 2152 N N . LEU A 1 278 ? 11.312 -3.064 7.083 1.00 83.00 278 LEU A N 1
ATOM 2153 C CA . LEU A 1 278 ? 11.306 -1.663 6.644 1.00 83.00 278 LEU A CA 1
ATOM 2154 C C . LEU A 1 278 ? 10.304 -1.415 5.507 1.00 83.00 278 LEU A C 1
ATOM 2156 O O . LEU A 1 278 ? 9.703 -0.349 5.441 1.00 83.00 278 LEU A O 1
ATOM 2160 N N . GLY A 1 279 ? 10.086 -2.407 4.638 1.00 77.44 279 GLY A N 1
ATOM 2161 C CA . GLY A 1 279 ? 9.124 -2.305 3.536 1.00 77.44 279 GLY A CA 1
ATOM 2162 C C . GLY A 1 279 ? 7.679 -2.078 3.993 1.00 77.44 279 GLY A C 1
ATOM 2163 O O . GLY A 1 279 ? 6.924 -1.438 3.277 1.00 77.44 279 GLY A O 1
ATOM 2164 N N . ALA A 1 280 ? 7.313 -2.536 5.196 1.00 70.75 280 ALA A N 1
ATOM 2165 C CA . ALA A 1 280 ? 6.002 -2.265 5.792 1.00 70.75 280 ALA A CA 1
ATOM 2166 C C . ALA A 1 280 ? 5.931 -0.888 6.480 1.00 70.75 280 ALA A C 1
ATOM 2168 O O . ALA A 1 280 ? 4.850 -0.394 6.774 1.00 70.75 280 ALA A O 1
ATOM 2169 N N . ALA A 1 281 ? 7.082 -0.274 6.767 1.00 75.69 281 ALA A N 1
ATOM 2170 C CA . ALA A 1 281 ? 7.181 1.015 7.446 1.00 75.69 281 ALA A CA 1
ATOM 2171 C C . ALA A 1 281 ? 7.149 2.204 6.481 1.00 75.69 281 ALA A C 1
ATOM 2173 O O . ALA A 1 281 ? 6.727 3.299 6.851 1.00 75.69 281 ALA A O 1
ATOM 2174 N N . VAL A 1 282 ? 7.678 2.008 5.271 1.00 83.75 282 VAL A N 1
ATOM 2175 C CA . VAL A 1 282 ? 7.844 3.074 4.284 1.00 83.75 282 VAL A CA 1
ATOM 2176 C C . VAL A 1 282 ? 6.631 3.092 3.354 1.00 83.75 282 VAL A C 1
ATOM 2178 O O . VAL A 1 282 ? 6.347 2.076 2.721 1.00 83.75 282 VAL A O 1
ATOM 2181 N N . PRO A 1 283 ? 5.948 4.242 3.207 1.00 83.69 283 PRO A N 1
ATOM 2182 C CA . PRO A 1 283 ? 4.889 4.416 2.223 1.00 83.69 283 PRO A CA 1
ATOM 2183 C C . PRO A 1 283 ? 5.268 3.905 0.831 1.00 83.69 283 PRO A C 1
ATOM 2185 O O . PRO A 1 283 ? 6.320 4.257 0.289 1.00 83.69 283 PRO A O 1
ATOM 2188 N N . GLY A 1 284 ? 4.373 3.129 0.215 1.00 82.94 284 GLY A N 1
ATOM 2189 C CA . GLY A 1 284 ? 4.596 2.570 -1.121 1.00 82.94 284 GLY A CA 1
ATOM 2190 C C . GLY A 1 284 ? 4.841 3.638 -2.192 1.00 82.94 284 GLY A C 1
ATOM 2191 O O . GLY A 1 284 ? 5.625 3.418 -3.111 1.00 82.94 284 GLY A O 1
ATOM 2192 N N . THR A 1 285 ? 4.249 4.827 -2.042 1.00 82.25 285 THR A N 1
ATOM 2193 C CA . THR A 1 285 ? 4.484 5.985 -2.921 1.00 82.25 285 THR A CA 1
ATOM 2194 C C . THR A 1 285 ? 5.931 6.474 -2.866 1.00 82.25 285 THR A C 1
ATOM 2196 O O . THR A 1 285 ? 6.533 6.729 -3.907 1.00 82.25 285 THR A O 1
ATOM 2199 N N . ILE A 1 286 ? 6.514 6.543 -1.665 1.00 85.75 286 ILE A N 1
ATOM 2200 C CA . ILE A 1 286 ? 7.918 6.916 -1.458 1.00 85.75 286 ILE A CA 1
ATOM 2201 C C . ILE A 1 286 ? 8.836 5.853 -2.056 1.00 85.75 286 ILE A C 1
ATOM 2203 O O . ILE A 1 286 ? 9.791 6.200 -2.747 1.00 85.75 286 ILE A O 1
ATOM 2207 N N . LEU A 1 287 ? 8.546 4.568 -1.824 1.00 84.75 287 LEU A N 1
ATOM 2208 C CA . LEU A 1 287 ? 9.326 3.474 -2.410 1.00 84.75 287 LEU A CA 1
ATOM 2209 C C . LEU A 1 287 ? 9.270 3.505 -3.939 1.00 84.75 287 LEU A C 1
ATOM 2211 O O . LEU A 1 287 ? 10.311 3.413 -4.582 1.00 84.75 287 LEU A O 1
ATOM 2215 N N . GLY A 1 288 ? 8.083 3.693 -4.519 1.00 81.06 288 GLY A N 1
ATOM 2216 C CA . GLY A 1 288 ? 7.895 3.780 -5.966 1.00 81.06 288 GLY A CA 1
ATOM 2217 C C . GLY A 1 288 ? 8.697 4.922 -6.588 1.00 81.06 288 GLY A C 1
ATOM 2218 O O . GLY A 1 288 ? 9.462 4.702 -7.523 1.00 81.06 288 GLY A O 1
ATOM 2219 N N . ILE A 1 289 ? 8.599 6.130 -6.029 1.00 81.00 289 ILE A N 1
ATOM 2220 C CA . ILE A 1 289 ? 9.354 7.295 -6.519 1.00 81.00 289 ILE A CA 1
ATOM 2221 C C . ILE A 1 289 ? 10.852 7.119 -6.285 1.00 81.00 289 ILE A C 1
ATOM 2223 O O . ILE A 1 289 ? 11.655 7.427 -7.165 1.00 81.00 289 ILE A O 1
ATOM 2227 N N . GLY A 1 290 ? 11.234 6.575 -5.129 1.00 79.94 290 GLY A N 1
ATOM 2228 C CA . GLY A 1 290 ? 12.612 6.219 -4.826 1.00 79.94 290 GLY A CA 1
ATOM 2229 C C . GLY A 1 290 ? 13.192 5.273 -5.873 1.00 79.94 290 GLY A C 1
ATOM 2230 O O . GLY A 1 290 ? 14.298 5.513 -6.347 1.00 79.94 290 GLY A O 1
ATOM 2231 N N . PHE A 1 291 ? 12.437 4.257 -6.298 1.00 79.00 291 PHE A N 1
ATOM 2232 C CA . PHE A 1 291 ? 12.859 3.335 -7.351 1.00 79.00 291 PHE A CA 1
ATOM 2233 C C . PHE A 1 291 ? 12.954 3.992 -8.726 1.00 79.00 291 PHE A C 1
ATOM 2235 O O . PHE A 1 291 ? 13.954 3.785 -9.412 1.00 79.00 291 PHE A O 1
ATOM 2242 N N . ILE A 1 292 ? 11.973 4.815 -9.104 1.00 76.88 292 ILE A N 1
ATOM 2243 C CA . ILE A 1 292 ? 12.001 5.584 -10.357 1.00 76.88 292 ILE A CA 1
ATOM 2244 C C . ILE A 1 292 ? 13.280 6.432 -10.413 1.00 76.88 292 ILE A C 1
ATOM 2246 O O . ILE A 1 292 ? 14.044 6.334 -11.368 1.00 76.88 292 ILE A O 1
ATOM 2250 N N . ILE A 1 293 ? 13.575 7.202 -9.364 1.00 73.31 293 ILE A N 1
ATOM 2251 C CA . ILE A 1 293 ? 14.766 8.064 -9.319 1.00 73.31 293 ILE A CA 1
ATOM 2252 C C . ILE A 1 293 ? 16.051 7.227 -9.281 1.00 73.31 293 ILE A C 1
ATOM 2254 O O . ILE A 1 293 ? 17.001 7.517 -10.008 1.00 73.31 293 ILE A O 1
ATOM 2258 N N . ALA A 1 294 ? 16.094 6.183 -8.449 1.00 73.50 294 ALA A N 1
ATOM 2259 C CA . ALA A 1 294 ? 17.299 5.389 -8.231 1.00 73.50 294 ALA A CA 1
ATOM 2260 C C . ALA A 1 294 ? 17.696 4.530 -9.435 1.00 73.50 294 ALA A C 1
ATOM 2262 O O . ALA A 1 294 ? 18.884 4.259 -9.591 1.00 73.50 294 ALA A O 1
ATOM 2263 N N . PHE A 1 295 ? 16.747 4.088 -10.264 1.00 69.19 295 PHE A N 1
ATOM 2264 C CA . PHE A 1 295 ? 17.041 3.190 -11.383 1.00 69.19 295 PHE A CA 1
ATOM 2265 C C . PHE A 1 295 ? 16.969 3.851 -12.760 1.00 69.19 295 PHE A C 1
ATOM 2267 O O . PHE A 1 295 ? 17.693 3.405 -13.646 1.00 69.19 295 PHE A O 1
ATOM 2274 N N . ILE A 1 296 ? 16.182 4.917 -12.945 1.00 66.94 296 ILE A N 1
ATOM 2275 C CA . ILE A 1 296 ? 16.141 5.645 -14.226 1.00 66.94 296 ILE A CA 1
ATOM 2276 C C . ILE A 1 296 ? 17.316 6.628 -14.328 1.00 66.94 296 ILE A C 1
ATOM 2278 O O . ILE A 1 296 ? 17.967 6.709 -15.365 1.00 66.94 296 ILE A O 1
ATOM 2282 N N . THR A 1 297 ? 17.643 7.334 -13.241 1.00 66.94 297 THR A N 1
ATOM 2283 C CA . THR A 1 297 ? 18.792 8.256 -13.169 1.00 66.94 297 THR A CA 1
ATOM 2284 C C . THR A 1 297 ? 19.592 8.014 -11.886 1.00 66.94 297 THR A C 1
ATOM 2286 O O . THR A 1 297 ? 19.559 8.852 -10.978 1.00 66.94 297 THR A O 1
ATOM 2289 N N . PRO A 1 298 ? 20.297 6.871 -11.766 1.00 64.19 298 PRO A N 1
ATOM 2290 C CA . PRO A 1 298 ? 20.982 6.488 -10.536 1.00 64.19 298 PRO A CA 1
ATOM 2291 C C . PRO A 1 298 ? 21.957 7.582 -10.078 1.00 64.19 298 PRO A C 1
ATOM 2293 O O . PRO A 1 298 ? 22.931 7.868 -10.786 1.00 64.19 298 PRO A O 1
ATOM 2296 N N . PRO A 1 299 ? 21.766 8.185 -8.886 1.00 70.44 299 PRO A N 1
ATOM 2297 C CA . PRO A 1 299 ? 22.732 9.136 -8.370 1.00 70.44 299 PRO A CA 1
ATOM 2298 C C . PRO A 1 299 ? 24.041 8.393 -8.092 1.00 70.44 299 PRO A C 1
ATOM 2300 O O . PRO A 1 299 ? 24.100 7.499 -7.245 1.00 70.44 299 PRO A O 1
ATOM 2303 N N . LEU A 1 300 ? 25.103 8.785 -8.803 1.00 68.50 300 LEU A N 1
ATOM 2304 C CA . LEU A 1 300 ? 26.440 8.177 -8.740 1.00 68.50 300 LEU A CA 1
ATOM 2305 C C . LEU A 1 300 ? 26.916 7.939 -7.303 1.00 68.50 300 LEU A C 1
ATOM 2307 O O . LEU A 1 300 ? 27.460 6.885 -6.988 1.00 68.50 300 LEU A O 1
ATOM 2311 N N . ILE A 1 301 ? 26.671 8.910 -6.423 1.00 70.81 301 ILE A N 1
ATOM 2312 C CA . ILE A 1 301 ? 27.062 8.850 -5.014 1.00 70.81 301 ILE A CA 1
ATOM 2313 C C . ILE A 1 301 ? 26.375 7.677 -4.303 1.00 70.81 301 ILE A C 1
ATOM 2315 O O . ILE A 1 301 ? 27.042 6.923 -3.599 1.00 70.81 301 ILE A O 1
ATOM 2319 N N . ALA A 1 302 ? 25.071 7.475 -4.510 1.00 69.75 302 ALA A N 1
ATOM 2320 C CA . ALA A 1 302 ? 24.340 6.382 -3.870 1.00 69.75 302 ALA A CA 1
ATOM 2321 C C . ALA A 1 302 ? 24.831 5.019 -4.367 1.00 69.75 302 ALA A C 1
ATOM 2323 O O . ALA A 1 302 ? 25.052 4.116 -3.563 1.00 69.75 302 ALA A O 1
ATOM 2324 N N . LEU A 1 303 ? 25.074 4.890 -5.674 1.00 70.06 303 LEU A N 1
ATOM 2325 C CA . LEU A 1 303 ? 25.623 3.674 -6.266 1.00 70.06 303 LEU A CA 1
ATOM 2326 C C . LEU A 1 303 ? 27.002 3.333 -5.679 1.00 70.06 303 LEU A C 1
ATOM 2328 O O . LEU A 1 303 ? 27.233 2.201 -5.254 1.00 70.06 303 LEU A O 1
ATOM 2332 N N . VAL A 1 304 ? 27.896 4.325 -5.600 1.00 71.25 304 VAL A N 1
ATOM 2333 C CA . VAL A 1 304 ? 29.231 4.171 -5.003 1.00 71.25 304 VAL A CA 1
ATOM 2334 C C . VAL A 1 304 ? 29.125 3.754 -3.540 1.00 71.25 304 VAL A C 1
ATOM 2336 O O . VAL A 1 304 ? 29.829 2.835 -3.131 1.00 71.25 304 VAL A O 1
ATOM 2339 N N . ILE A 1 305 ? 28.231 4.370 -2.759 1.00 73.50 305 ILE A N 1
ATOM 2340 C CA . ILE A 1 305 ? 28.017 4.015 -1.349 1.00 73.50 305 ILE A CA 1
ATOM 2341 C C . ILE A 1 305 ? 27.508 2.577 -1.219 1.00 73.50 305 ILE A C 1
ATOM 2343 O O . ILE A 1 305 ? 28.062 1.813 -0.432 1.00 73.50 305 ILE A O 1
ATOM 2347 N N . ILE A 1 306 ? 26.492 2.180 -1.992 1.00 71.94 306 ILE A N 1
ATOM 2348 C CA . ILE A 1 306 ? 25.929 0.822 -1.947 1.00 71.94 306 ILE A CA 1
ATOM 2349 C C . ILE A 1 306 ? 27.006 -0.204 -2.299 1.00 71.94 306 ILE A C 1
ATOM 2351 O O . ILE A 1 306 ? 27.185 -1.189 -1.579 1.00 71.94 306 ILE A O 1
ATOM 2355 N N . TYR A 1 307 ? 27.765 0.042 -3.367 1.00 71.12 307 TYR A N 1
ATOM 2356 C CA . TYR A 1 307 ? 28.840 -0.853 -3.775 1.00 71.12 307 TYR A CA 1
ATOM 2357 C C . TYR A 1 307 ? 29.957 -0.901 -2.729 1.00 71.12 307 TYR A C 1
ATOM 2359 O O . TYR A 1 307 ? 30.452 -1.983 -2.426 1.00 71.12 307 TYR A O 1
ATOM 2367 N N . ALA A 1 308 ? 30.325 0.236 -2.134 1.00 69.00 308 ALA A N 1
ATOM 2368 C CA . ALA A 1 308 ? 31.333 0.308 -1.082 1.00 69.00 308 ALA A CA 1
ATOM 2369 C C . ALA A 1 308 ? 30.895 -0.422 0.199 1.00 69.00 308 ALA A C 1
ATOM 2371 O O . ALA A 1 308 ? 31.700 -1.135 0.796 1.00 69.00 308 ALA A O 1
ATOM 2372 N N . LEU A 1 309 ? 29.628 -0.302 0.607 1.00 71.88 309 LEU A N 1
ATOM 2373 C CA . LEU A 1 309 ? 29.068 -1.015 1.760 1.00 71.88 309 LEU A CA 1
ATOM 2374 C C . LEU A 1 309 ? 29.009 -2.524 1.515 1.00 71.88 309 LEU A C 1
ATOM 2376 O O . LEU A 1 309 ? 29.408 -3.309 2.377 1.00 71.88 309 LEU A O 1
ATOM 2380 N N . PHE A 1 310 ? 28.560 -2.938 0.329 1.00 68.94 310 PHE A N 1
ATOM 2381 C CA . PHE A 1 310 ? 28.538 -4.345 -0.063 1.00 68.94 310 PHE A CA 1
ATOM 2382 C C . PHE A 1 310 ? 29.956 -4.935 -0.106 1.00 68.94 310 PHE A C 1
ATOM 2384 O O . PHE A 1 310 ? 30.205 -6.035 0.389 1.00 68.94 310 PHE A O 1
ATOM 2391 N N . LEU A 1 311 ? 30.914 -4.160 -0.610 1.00 66.19 311 LEU A N 1
ATOM 2392 C CA . LEU A 1 311 ? 32.332 -4.499 -0.633 1.00 66.19 311 LEU A CA 1
ATOM 2393 C C . LEU A 1 311 ? 32.906 -4.623 0.781 1.00 66.19 311 LEU A C 1
ATOM 2395 O O . LEU A 1 311 ? 33.570 -5.613 1.085 1.00 66.19 311 LEU A O 1
ATOM 2399 N N . TYR A 1 312 ? 32.614 -3.670 1.667 1.00 70.50 312 TYR A N 1
ATOM 2400 C CA . TYR A 1 312 ? 33.014 -3.731 3.071 1.00 70.50 312 TYR A CA 1
ATOM 2401 C C . TYR A 1 312 ? 32.461 -4.984 3.761 1.00 70.50 312 TYR A C 1
ATOM 2403 O O . TYR A 1 312 ? 33.202 -5.688 4.451 1.00 70.50 312 TYR A O 1
ATOM 2411 N N . TYR A 1 313 ? 31.189 -5.314 3.524 1.00 71.50 313 TYR A N 1
ATOM 2412 C CA . TYR A 1 313 ? 30.572 -6.533 4.039 1.00 71.50 313 TYR A CA 1
ATOM 2413 C C . TYR A 1 313 ? 31.321 -7.789 3.569 1.00 71.50 313 TYR A C 1
ATOM 2415 O O . TYR A 1 313 ? 31.729 -8.609 4.397 1.00 71.50 313 TYR A O 1
ATOM 2423 N N . LEU A 1 314 ? 31.591 -7.914 2.265 1.00 66.00 314 LEU A N 1
ATOM 2424 C CA . LEU A 1 314 ? 32.361 -9.035 1.713 1.00 66.00 314 LEU A CA 1
ATOM 2425 C C . LEU A 1 314 ? 33.783 -9.103 2.293 1.00 66.00 314 LEU A C 1
ATOM 2427 O O . LEU A 1 314 ? 34.257 -10.190 2.628 1.00 66.00 314 LEU A O 1
ATOM 2431 N N . MET A 1 315 ? 34.457 -7.963 2.477 1.00 63.56 315 MET A N 1
ATOM 2432 C CA . MET A 1 315 ? 35.778 -7.906 3.116 1.00 63.56 315 MET A CA 1
ATOM 2433 C C . MET A 1 315 ? 35.735 -8.374 4.570 1.00 63.56 315 MET A C 1
ATOM 2435 O O . MET A 1 315 ? 36.620 -9.108 4.999 1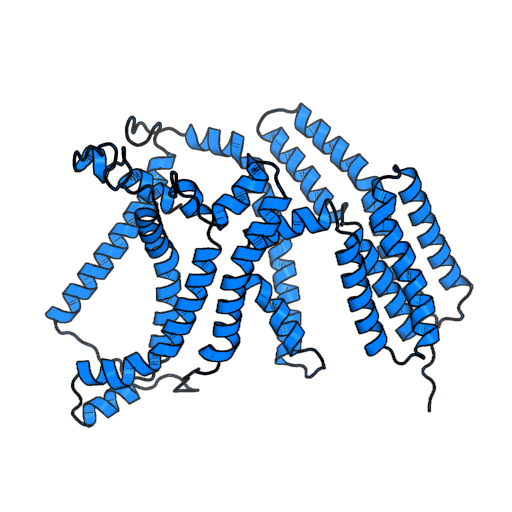.00 63.56 315 MET A O 1
ATOM 2439 N N . SER A 1 316 ? 34.709 -7.982 5.326 1.00 65.44 316 SER A N 1
ATOM 2440 C CA . SER A 1 316 ? 34.564 -8.392 6.726 1.00 65.44 316 SER A CA 1
ATOM 2441 C C . SER A 1 316 ? 34.333 -9.899 6.884 1.00 65.44 316 SER A C 1
ATOM 2443 O O . SER A 1 316 ? 34.704 -10.474 7.905 1.00 65.44 316 SER A O 1
ATOM 2445 N N . ASN A 1 317 ? 33.760 -10.544 5.862 1.00 64.06 317 ASN A N 1
ATOM 2446 C CA . ASN A 1 317 ? 33.348 -11.944 5.914 1.00 64.06 317 ASN A CA 1
ATOM 2447 C C . ASN A 1 317 ? 34.308 -12.902 5.174 1.00 64.06 317 ASN A C 1
ATOM 2449 O O . ASN A 1 317 ? 34.120 -14.118 5.203 1.00 64.06 317 ASN A O 1
ATOM 2453 N N . THR A 1 318 ? 35.348 -12.380 4.514 1.00 63.22 318 THR A N 1
ATOM 2454 C CA . THR A 1 318 ? 36.366 -13.174 3.804 1.00 63.22 318 THR A CA 1
ATOM 2455 C C . THR A 1 318 ? 37.672 -13.235 4.602 1.00 63.22 318 THR A C 1
ATOM 2457 O O . THR A 1 318 ? 38.154 -12.240 5.133 1.00 63.22 318 THR A O 1
ATOM 2460 N N . ARG A 1 319 ? 38.293 -14.421 4.692 1.00 59.84 319 ARG A N 1
ATOM 2461 C CA . ARG A 1 319 ? 39.521 -14.671 5.489 1.00 59.84 319 ARG A CA 1
ATOM 2462 C C . ARG A 1 319 ? 40.817 -14.176 4.820 1.00 59.84 319 ARG A C 1
ATOM 2464 O O . ARG A 1 319 ? 41.874 -14.785 4.974 1.00 59.84 319 ARG A O 1
ATOM 2471 N N . LEU A 1 320 ? 40.747 -13.117 4.020 1.00 56.94 320 LEU A N 1
ATOM 2472 C CA . LEU A 1 320 ? 41.837 -12.682 3.148 1.00 56.94 320 LEU A CA 1
ATOM 2473 C C . LEU A 1 320 ? 42.614 -11.485 3.683 1.00 56.94 320 LEU A C 1
ATOM 2475 O O . LEU A 1 320 ? 42.090 -10.631 4.392 1.00 56.94 320 LEU A O 1
ATOM 2479 N N . ALA A 1 321 ? 43.892 -11.405 3.303 1.00 60.50 321 ALA A N 1
ATOM 2480 C CA . ALA A 1 321 ? 44.729 -10.255 3.615 1.00 60.50 321 ALA A CA 1
ATOM 2481 C C . ALA A 1 321 ? 44.141 -8.984 2.971 1.00 60.50 321 ALA A C 1
ATOM 2483 O O . ALA A 1 321 ? 43.990 -8.914 1.746 1.00 60.50 321 ALA A O 1
ATOM 2484 N N . ARG A 1 322 ? 43.870 -7.968 3.806 1.00 60.97 322 ARG A N 1
ATOM 2485 C CA . ARG A 1 322 ? 43.234 -6.684 3.446 1.00 60.97 322 ARG A CA 1
ATOM 2486 C C . ARG A 1 322 ? 43.723 -6.040 2.127 1.00 60.97 322 ARG A C 1
ATOM 2488 O O . ARG A 1 322 ? 42.862 -5.610 1.364 1.00 60.97 322 ARG A O 1
ATOM 2495 N N . PRO A 1 323 ? 45.030 -6.001 1.781 1.00 61.38 323 PRO A N 1
ATOM 2496 C CA . PRO A 1 323 ? 45.477 -5.335 0.549 1.00 61.38 323 PRO A CA 1
ATOM 2497 C C . PRO A 1 323 ? 45.175 -6.122 -0.737 1.00 61.38 323 PRO A C 1
ATOM 2499 O O . PRO A 1 323 ? 44.850 -5.527 -1.760 1.00 61.38 323 PRO A O 1
ATOM 2502 N N . ARG A 1 324 ? 45.229 -7.461 -0.704 1.00 55.34 324 ARG A N 1
ATOM 2503 C CA . ARG A 1 324 ? 44.889 -8.294 -1.876 1.00 55.34 324 ARG A CA 1
ATOM 2504 C C . ARG A 1 324 ? 43.383 -8.309 -2.111 1.00 55.34 324 ARG A C 1
ATOM 2506 O O . ARG A 1 324 ? 42.946 -8.310 -3.253 1.00 55.34 324 ARG A O 1
ATOM 2513 N N . ALA A 1 325 ? 42.609 -8.261 -1.030 1.00 56.69 325 ALA A N 1
ATOM 2514 C CA . ALA A 1 325 ? 41.164 -8.120 -1.091 1.00 56.69 325 ALA A CA 1
ATOM 2515 C C . ALA A 1 325 ? 40.734 -6.828 -1.799 1.00 56.69 325 ALA A C 1
ATOM 2517 O O . ALA A 1 325 ? 39.908 -6.870 -2.706 1.00 56.69 325 ALA A O 1
ATOM 2518 N N . ALA A 1 326 ? 41.354 -5.704 -1.437 1.00 59.12 326 ALA A N 1
ATOM 2519 C CA . ALA A 1 326 ? 41.046 -4.397 -2.006 1.00 59.12 326 ALA A CA 1
ATOM 2520 C C . ALA A 1 326 ? 41.325 -4.309 -3.521 1.00 59.12 326 ALA A C 1
ATOM 2522 O O . ALA A 1 326 ? 40.511 -3.754 -4.253 1.00 59.12 326 ALA A O 1
ATOM 2523 N N . LEU A 1 327 ? 42.426 -4.894 -4.010 1.00 59.91 327 LEU A N 1
ATOM 2524 C CA . LEU A 1 327 ? 42.812 -4.834 -5.428 1.00 59.91 327 LEU A CA 1
ATOM 2525 C C . LEU A 1 327 ? 41.820 -5.562 -6.353 1.00 59.91 327 LEU A C 1
ATOM 2527 O O . LEU A 1 327 ? 41.392 -5.011 -7.363 1.00 59.91 327 LEU A O 1
ATOM 2531 N N . TYR A 1 328 ? 41.427 -6.792 -6.010 1.00 54.88 328 TYR A N 1
ATOM 2532 C CA . TYR A 1 328 ? 40.496 -7.571 -6.837 1.00 54.88 328 TYR A CA 1
ATOM 2533 C C . TYR A 1 328 ? 39.049 -7.080 -6.725 1.00 54.88 328 TYR A C 1
ATOM 2535 O O . TYR A 1 328 ? 38.280 -7.218 -7.672 1.00 54.88 328 TYR A O 1
ATOM 2543 N N . LEU A 1 329 ? 38.684 -6.452 -5.606 1.00 55.53 329 LEU A N 1
ATOM 2544 C CA . LEU A 1 329 ? 37.385 -5.800 -5.456 1.00 55.53 329 LEU A CA 1
ATOM 2545 C C . LEU A 1 329 ? 37.326 -4.464 -6.212 1.00 55.53 329 LEU A C 1
ATOM 2547 O O . LEU A 1 329 ? 36.290 -4.162 -6.796 1.00 55.53 329 LEU A O 1
ATOM 2551 N N . ALA A 1 330 ? 38.434 -3.719 -6.312 1.00 59.34 330 ALA A N 1
ATOM 2552 C CA . ALA A 1 330 ? 38.535 -2.561 -7.204 1.00 59.34 330 ALA A CA 1
ATOM 2553 C C . ALA A 1 330 ? 38.347 -2.957 -8.682 1.00 59.34 330 ALA A C 1
ATOM 2555 O O . ALA A 1 330 ? 37.693 -2.233 -9.429 1.00 59.34 330 ALA A O 1
ATOM 2556 N N . LEU A 1 331 ? 38.814 -4.147 -9.082 1.00 57.00 331 LEU A N 1
ATOM 2557 C CA . LEU A 1 331 ? 38.561 -4.714 -10.414 1.00 57.00 331 LEU A CA 1
ATOM 2558 C C . LEU A 1 331 ? 37.097 -5.125 -10.653 1.00 57.00 331 LEU A C 1
ATOM 2560 O O . LEU A 1 331 ? 36.721 -5.279 -11.806 1.00 57.00 331 LEU A O 1
ATOM 2564 N N . GLY A 1 332 ? 36.269 -5.298 -9.615 1.00 56.69 332 GLY A N 1
ATOM 2565 C CA . GLY A 1 332 ? 34.815 -5.492 -9.752 1.00 56.69 332 GLY A CA 1
ATOM 2566 C C . GLY A 1 332 ? 34.027 -4.179 -9.666 1.00 56.69 332 GLY A C 1
ATOM 2567 O O . GLY A 1 332 ? 33.078 -3.962 -10.418 1.00 56.69 332 GLY A O 1
ATOM 2568 N N . LEU A 1 333 ? 34.465 -3.273 -8.787 1.00 62.88 333 LEU A N 1
ATOM 2569 C CA . LEU A 1 333 ? 33.872 -1.955 -8.561 1.00 62.88 333 LEU A CA 1
ATOM 2570 C C . LEU A 1 333 ? 33.997 -1.055 -9.795 1.00 62.88 333 LEU A C 1
ATOM 2572 O O . LEU A 1 333 ? 33.019 -0.440 -10.203 1.00 62.88 333 LEU A O 1
ATOM 2576 N N . VAL A 1 334 ? 35.190 -0.978 -10.391 1.00 65.50 334 VAL A N 1
ATOM 2577 C CA . VAL A 1 334 ? 35.464 -0.075 -11.518 1.00 65.50 334 VAL A CA 1
ATOM 2578 C C . VAL A 1 334 ? 34.627 -0.448 -12.749 1.00 65.50 334 VAL A C 1
ATOM 2580 O O . VAL A 1 334 ? 33.959 0.443 -13.270 1.00 65.50 334 VAL A O 1
ATOM 2583 N N . PRO A 1 335 ? 34.536 -1.724 -13.179 1.00 63.91 335 PRO A N 1
ATOM 2584 C CA . PRO A 1 335 ? 33.626 -2.116 -14.255 1.00 63.91 335 PRO A CA 1
ATOM 2585 C C . PRO A 1 335 ? 32.151 -1.942 -13.896 1.00 63.91 335 PRO A C 1
ATOM 2587 O O . PRO A 1 335 ? 31.382 -1.518 -14.749 1.00 63.91 335 PRO A O 1
ATOM 2590 N N . GLY A 1 336 ? 31.747 -2.216 -12.649 1.00 63.06 336 GLY A N 1
ATOM 2591 C CA . GLY A 1 336 ? 30.362 -2.025 -12.205 1.00 63.06 336 GLY A CA 1
ATOM 2592 C C . GLY A 1 336 ? 29.925 -0.555 -12.200 1.00 63.06 336 GLY A C 1
ATOM 2593 O O . GLY A 1 336 ? 28.800 -0.246 -12.588 1.00 63.06 336 GLY A O 1
ATOM 2594 N N . LEU A 1 337 ? 30.808 0.360 -11.786 1.00 64.94 337 LEU A N 1
ATOM 2595 C CA . LEU A 1 337 ? 30.584 1.809 -11.847 1.00 64.94 337 LEU A CA 1
ATOM 2596 C C . LEU A 1 337 ? 30.660 2.327 -13.288 1.00 64.94 337 LEU A C 1
ATOM 2598 O O . LEU A 1 337 ? 29.877 3.196 -13.664 1.00 64.94 337 LEU A O 1
ATOM 2602 N N . ALA A 1 338 ? 31.560 1.775 -14.107 1.00 65.00 338 ALA A N 1
ATOM 2603 C CA . ALA A 1 338 ? 31.665 2.127 -15.519 1.00 65.00 338 ALA A CA 1
ATOM 2604 C C . ALA A 1 338 ? 30.407 1.720 -16.304 1.00 65.00 338 ALA A C 1
ATOM 2606 O O . ALA A 1 338 ? 29.871 2.530 -17.061 1.00 65.00 338 ALA A O 1
ATOM 2607 N N . LEU A 1 339 ? 29.892 0.511 -16.053 1.00 63.97 339 LEU A N 1
ATOM 2608 C CA . LEU A 1 339 ? 28.624 0.008 -16.589 1.00 63.97 339 LEU A CA 1
ATOM 2609 C C . LEU A 1 339 ? 27.440 0.890 -16.193 1.00 63.97 339 LEU A C 1
ATOM 2611 O O . LEU A 1 339 ? 26.593 1.188 -17.022 1.00 63.97 339 LEU A O 1
ATOM 2615 N N . ALA A 1 340 ? 27.381 1.335 -14.941 1.00 62.44 340 ALA A N 1
ATOM 2616 C CA . ALA A 1 340 ? 26.264 2.150 -14.480 1.00 62.44 340 ALA A CA 1
ATOM 2617 C C . ALA A 1 340 ? 26.325 3.615 -14.950 1.00 62.44 340 ALA A C 1
ATOM 2619 O O . ALA A 1 340 ? 25.292 4.277 -14.962 1.00 62.44 340 ALA A O 1
ATOM 2620 N N . ARG A 1 341 ? 27.514 4.139 -15.293 1.00 62.34 341 ARG A N 1
ATOM 2621 C CA . ARG A 1 341 ? 27.698 5.563 -15.619 1.00 62.34 341 ARG A CA 1
ATOM 2622 C C . ARG A 1 341 ? 27.841 5.866 -17.102 1.00 62.34 341 ARG A C 1
ATOM 2624 O O . ARG A 1 341 ? 27.293 6.864 -17.554 1.00 62.34 341 ARG A O 1
ATOM 2631 N N . PHE A 1 342 ? 28.651 5.091 -17.813 1.00 57.78 342 PHE A N 1
ATOM 2632 C CA . PHE A 1 342 ? 29.066 5.441 -19.173 1.00 57.78 342 PHE A CA 1
ATOM 2633 C C . PHE A 1 342 ? 28.240 4.711 -20.223 1.00 57.78 342 PHE A C 1
ATOM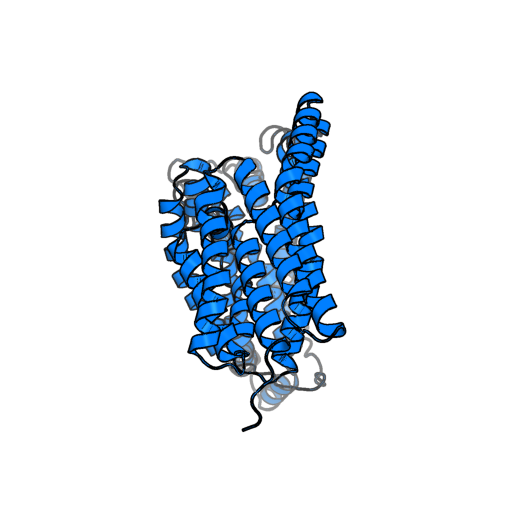 2635 O O . PHE A 1 342 ? 28.012 5.226 -21.304 1.00 57.78 342 PHE A O 1
ATOM 2642 N N . VAL A 1 343 ? 27.726 3.532 -19.905 1.00 54.44 343 VAL A N 1
ATOM 2643 C CA . VAL A 1 343 ? 27.104 2.667 -20.909 1.00 54.44 343 VAL A CA 1
ATOM 2644 C C . VAL A 1 343 ? 25.694 3.131 -21.312 1.00 54.44 343 VAL A C 1
ATOM 2646 O O . VAL A 1 343 ? 25.237 2.821 -22.406 1.00 54.44 343 VAL A O 1
ATOM 2649 N N . THR A 1 344 ? 25.032 3.962 -20.503 1.00 54.38 344 THR A N 1
ATOM 2650 C CA . THR A 1 344 ? 23.762 4.610 -20.880 1.00 54.38 344 THR A CA 1
ATOM 2651 C C . THR A 1 344 ? 23.929 5.676 -21.966 1.00 54.38 344 THR A C 1
ATOM 2653 O O . THR A 1 344 ? 23.036 5.840 -22.789 1.00 54.38 344 THR A O 1
ATOM 2656 N N . ASP A 1 345 ? 25.075 6.364 -22.003 1.00 53.78 345 ASP A N 1
ATOM 2657 C CA . ASP A 1 345 ? 25.354 7.447 -22.963 1.00 53.78 345 ASP A CA 1
ATOM 2658 C C . ASP A 1 345 ? 26.033 6.924 -24.246 1.00 53.78 345 ASP A C 1
ATOM 2660 O O . ASP A 1 345 ? 26.133 7.613 -25.261 1.00 53.78 345 ASP A O 1
ATOM 2664 N N . TRP A 1 346 ? 26.554 5.698 -24.193 1.00 53.88 346 TRP A N 1
ATOM 2665 C CA . TRP A 1 346 ? 27.424 5.115 -25.200 1.00 53.88 346 TRP A CA 1
ATOM 2666 C C . TRP A 1 346 ? 26.609 4.030 -25.912 1.00 53.88 346 TRP A C 1
ATOM 2668 O O . TRP A 1 346 ? 26.313 3.000 -25.319 1.00 53.88 346 TRP A O 1
ATOM 2678 N N . GLY A 1 347 ? 26.185 4.273 -27.158 1.00 56.38 347 GLY A N 1
ATOM 2679 C CA . GLY A 1 347 ? 25.263 3.392 -27.898 1.00 56.38 347 GLY A CA 1
ATOM 2680 C C . GLY A 1 347 ? 25.645 1.897 -27.938 1.00 56.38 347 GLY A C 1
ATOM 2681 O O . GLY A 1 347 ? 26.733 1.494 -27.530 1.00 56.38 347 GLY A O 1
ATOM 2682 N N . GLY A 1 348 ? 24.755 1.063 -28.495 1.00 60.25 348 GLY A N 1
ATOM 2683 C CA . GLY A 1 348 ? 24.755 -0.416 -28.424 1.00 60.25 348 GLY A CA 1
ATOM 2684 C C . GLY A 1 348 ? 26.100 -1.165 -28.542 1.00 60.25 348 GLY A C 1
ATOM 2685 O O . GLY A 1 348 ? 26.269 -2.224 -27.942 1.00 60.25 348 GLY A O 1
ATOM 2686 N N . ILE A 1 349 ? 27.080 -0.612 -29.261 1.00 62.91 349 ILE A N 1
ATOM 2687 C CA . ILE A 1 349 ? 28.421 -1.184 -29.484 1.00 62.91 349 ILE A CA 1
ATOM 2688 C C . ILE A 1 349 ? 29.195 -1.410 -28.171 1.00 62.91 349 ILE A C 1
ATOM 2690 O O . ILE A 1 349 ? 29.930 -2.391 -28.044 1.00 62.91 349 ILE A O 1
ATOM 2694 N N . TRP A 1 350 ? 29.014 -0.555 -27.165 1.00 64.31 350 TRP A N 1
ATOM 2695 C CA . TRP A 1 350 ? 29.766 -0.659 -25.911 1.00 64.31 350 TRP A CA 1
ATOM 2696 C C . TRP A 1 350 ? 29.275 -1.779 -24.999 1.00 64.31 350 TRP A C 1
ATOM 2698 O O . TRP A 1 350 ? 30.082 -2.417 -24.321 1.00 64.31 350 TRP A O 1
ATOM 2708 N N . TYR A 1 351 ? 27.985 -2.108 -25.057 1.00 65.25 351 TYR A N 1
ATOM 2709 C CA . TYR A 1 351 ? 27.453 -3.290 -24.385 1.00 65.25 351 TYR A CA 1
ATOM 2710 C C . TYR A 1 351 ? 28.069 -4.577 -24.951 1.00 65.25 351 TYR A C 1
ATOM 2712 O O . TYR A 1 351 ? 28.459 -5.466 -24.196 1.00 65.25 351 TYR A O 1
ATOM 2720 N N . VAL A 1 352 ? 28.237 -4.648 -26.276 1.00 64.94 352 VAL A N 1
ATOM 2721 C CA . VAL A 1 352 ? 28.885 -5.780 -26.960 1.00 64.94 352 VAL A CA 1
ATOM 2722 C C . VAL A 1 352 ? 30.366 -5.884 -26.577 1.00 64.94 352 VAL A C 1
ATOM 2724 O O . VAL A 1 352 ? 30.865 -6.983 -26.331 1.00 64.94 352 VAL A O 1
ATOM 2727 N N . ALA A 1 353 ? 31.065 -4.753 -26.450 1.00 67.00 353 ALA A N 1
ATOM 2728 C CA . ALA A 1 353 ? 32.453 -4.729 -25.987 1.00 67.00 353 ALA A CA 1
ATOM 2729 C C . ALA A 1 353 ? 32.596 -5.232 -24.537 1.00 67.00 353 ALA A C 1
ATOM 2731 O O . ALA A 1 353 ? 33.508 -6.003 -24.235 1.00 67.00 353 ALA A O 1
ATOM 2732 N N . ILE A 1 354 ? 31.678 -4.855 -23.640 1.00 66.94 354 ILE A N 1
ATOM 2733 C CA . ILE A 1 354 ? 31.697 -5.312 -22.241 1.00 66.94 354 ILE A CA 1
ATOM 2734 C C . ILE A 1 354 ? 31.318 -6.791 -22.129 1.00 66.94 354 ILE A C 1
ATOM 2736 O O . ILE A 1 354 ? 31.945 -7.526 -21.366 1.00 66.94 354 ILE A O 1
ATOM 2740 N N . PHE A 1 355 ? 30.362 -7.261 -22.929 1.00 65.75 355 PHE A N 1
ATOM 2741 C CA . PHE A 1 355 ? 30.060 -8.686 -23.065 1.00 65.75 355 PHE A CA 1
ATOM 2742 C C . PHE A 1 355 ? 31.299 -9.492 -23.481 1.00 65.75 355 PHE A C 1
ATOM 2744 O O . PHE A 1 355 ? 31.639 -10.491 -22.843 1.00 65.75 355 PHE A O 1
ATOM 2751 N N . ALA A 1 356 ? 32.022 -9.023 -24.505 1.00 65.44 356 ALA A N 1
ATOM 2752 C CA . ALA A 1 356 ? 33.258 -9.648 -24.969 1.00 65.44 356 ALA A CA 1
ATOM 2753 C C . ALA A 1 356 ? 34.359 -9.627 -23.890 1.00 65.44 356 ALA A C 1
ATOM 2755 O O . ALA A 1 356 ? 35.073 -10.615 -23.703 1.00 65.44 356 ALA A O 1
ATOM 2756 N N . LEU A 1 357 ? 34.470 -8.542 -23.119 1.00 69.69 357 LEU A N 1
ATOM 2757 C CA . LEU A 1 357 ? 35.396 -8.449 -21.988 1.00 69.69 357 LEU A CA 1
ATOM 2758 C C . LEU A 1 357 ? 35.057 -9.458 -20.875 1.00 69.69 357 LEU A C 1
ATOM 2760 O O . LEU A 1 357 ? 35.943 -10.137 -20.362 1.00 69.69 357 LEU A O 1
ATOM 2764 N N . LEU A 1 358 ? 33.781 -9.604 -20.510 1.00 65.94 358 LEU A N 1
ATOM 2765 C CA . LEU A 1 358 ? 33.350 -10.576 -19.498 1.00 65.94 358 LEU A CA 1
ATOM 2766 C C . LEU A 1 358 ? 33.613 -12.020 -19.945 1.00 65.94 358 LEU A C 1
ATOM 2768 O O . LEU A 1 358 ? 34.103 -12.824 -19.151 1.00 65.94 358 LEU A O 1
ATOM 2772 N N . LEU A 1 359 ? 33.360 -12.337 -21.218 1.00 64.62 359 LEU A N 1
ATOM 2773 C CA . LEU A 1 359 ? 33.672 -13.642 -21.810 1.00 64.62 359 LEU A CA 1
ATOM 2774 C C . LEU A 1 359 ? 35.177 -13.935 -21.823 1.00 64.62 359 LEU A C 1
ATOM 2776 O O . LEU A 1 359 ? 35.595 -15.036 -21.466 1.00 64.62 359 LEU A O 1
ATOM 2780 N N . THR A 1 360 ? 36.003 -12.956 -22.196 1.00 68.44 360 THR A N 1
ATOM 2781 C CA . THR A 1 360 ? 37.467 -13.120 -22.212 1.00 68.44 360 THR A CA 1
ATOM 2782 C C . THR A 1 360 ? 38.043 -13.264 -20.806 1.00 68.44 360 THR A C 1
ATOM 2784 O O . THR A 1 360 ? 38.921 -14.100 -20.597 1.00 68.44 360 THR A O 1
ATOM 2787 N N . LEU A 1 361 ? 37.516 -12.538 -19.816 1.00 64.94 361 LEU A N 1
ATOM 2788 C CA . LEU A 1 361 ? 37.883 -12.707 -18.408 1.00 64.94 361 LEU A CA 1
ATOM 2789 C C . LEU A 1 361 ? 37.467 -14.079 -17.865 1.00 64.94 361 LEU A C 1
ATOM 2791 O O . LEU A 1 361 ? 38.268 -14.730 -17.194 1.00 64.94 361 LEU A O 1
ATOM 2795 N N . ALA A 1 362 ? 36.264 -14.556 -18.195 1.00 61.31 362 ALA A N 1
ATOM 2796 C CA . ALA A 1 362 ? 35.816 -15.900 -17.839 1.00 61.31 362 ALA A CA 1
ATOM 2797 C C . ALA A 1 362 ? 36.765 -16.968 -18.406 1.00 61.31 362 ALA A C 1
ATOM 2799 O O . ALA A 1 362 ? 37.220 -17.853 -17.679 1.00 61.31 362 ALA A O 1
ATOM 2800 N N . LEU A 1 363 ? 37.135 -16.837 -19.685 1.00 62.66 363 LEU A N 1
ATOM 2801 C CA . LEU A 1 363 ? 38.081 -17.724 -20.359 1.00 62.66 363 LEU A CA 1
ATOM 2802 C C . LEU A 1 363 ? 39.486 -17.643 -19.735 1.00 62.66 363 LEU A C 1
ATOM 2804 O O . LEU A 1 363 ? 40.132 -18.665 -19.515 1.00 62.66 363 LEU A O 1
ATOM 2808 N N . ALA A 1 364 ? 39.954 -16.444 -19.384 1.00 65.50 364 ALA A N 1
ATOM 2809 C CA . ALA A 1 364 ? 41.251 -16.241 -18.746 1.00 65.50 364 ALA A CA 1
ATOM 2810 C C . ALA A 1 364 ? 41.314 -16.868 -17.345 1.00 65.50 364 ALA A C 1
ATOM 2812 O O . ALA A 1 364 ? 42.327 -17.473 -16.995 1.00 65.50 364 ALA A O 1
ATOM 2813 N N . VAL A 1 365 ? 40.235 -16.792 -16.556 1.00 60.84 365 VAL A N 1
ATOM 2814 C CA . VAL A 1 365 ? 40.150 -17.472 -15.253 1.00 60.84 365 VAL A CA 1
ATOM 2815 C C . VAL A 1 365 ? 40.202 -18.988 -15.423 1.00 60.84 365 VAL A C 1
ATOM 2817 O O . VAL A 1 365 ? 40.909 -19.677 -14.689 1.00 60.84 365 VAL A O 1
ATOM 2820 N N . VAL A 1 366 ? 39.510 -19.496 -16.442 1.00 58.56 366 VAL A N 1
ATOM 2821 C CA . VAL A 1 366 ? 39.474 -20.912 -16.813 1.00 58.56 366 VAL A CA 1
ATOM 2822 C C . VAL A 1 366 ? 40.837 -21.425 -17.264 1.00 58.56 366 VAL A C 1
ATOM 2824 O O . VAL A 1 366 ? 41.170 -22.563 -16.942 1.00 58.56 366 VAL A O 1
ATOM 2827 N N . VAL A 1 367 ? 41.608 -20.636 -18.012 1.00 61.38 367 VAL A N 1
ATOM 2828 C CA . VAL A 1 367 ? 42.891 -21.055 -18.605 1.00 61.38 367 VAL A CA 1
ATOM 2829 C C . VAL A 1 367 ? 44.076 -20.831 -17.660 1.00 61.38 367 VAL A C 1
ATOM 2831 O O . VAL A 1 367 ? 44.995 -21.644 -17.644 1.00 61.38 367 VAL A O 1
ATOM 2834 N N . ARG A 1 368 ? 44.082 -19.743 -16.879 1.00 56.06 368 ARG A N 1
ATOM 2835 C CA . ARG A 1 368 ? 45.292 -19.253 -16.195 1.00 56.06 368 ARG A CA 1
ATOM 2836 C C . ARG A 1 368 ? 45.354 -19.558 -14.701 1.00 56.06 368 ARG A C 1
ATOM 2838 O O . ARG A 1 368 ? 46.453 -19.656 -14.161 1.00 56.06 368 ARG A O 1
ATOM 2845 N N . PHE A 1 369 ? 44.218 -19.698 -14.019 1.00 55.03 369 PHE A N 1
ATOM 2846 C CA . PHE A 1 369 ? 44.218 -20.052 -12.601 1.00 55.03 369 PHE A CA 1
ATOM 2847 C C . PHE A 1 369 ? 44.105 -21.573 -12.463 1.00 55.03 369 PHE A C 1
ATOM 2849 O O . PHE A 1 369 ? 43.168 -22.187 -12.970 1.00 55.03 369 PHE A O 1
ATOM 2856 N N . SER A 1 370 ? 45.065 -22.184 -11.769 1.00 51.72 370 SER A N 1
ATOM 2857 C CA . SER A 1 370 ? 45.111 -23.607 -11.405 1.00 51.72 370 SER A CA 1
ATOM 2858 C C . SER A 1 370 ? 44.057 -23.946 -10.341 1.00 51.72 370 SER A C 1
ATOM 2860 O O . SER A 1 370 ? 44.349 -24.358 -9.222 1.00 51.72 370 SER A O 1
ATOM 2862 N N . VAL A 1 371 ? 42.797 -23.709 -10.688 1.00 57.22 371 VAL A N 1
ATOM 2863 C CA . VAL A 1 371 ? 41.624 -23.931 -9.849 1.00 57.22 371 VAL A CA 1
ATOM 2864 C C . VAL A 1 371 ? 41.248 -25.412 -9.883 1.00 57.22 371 VAL A C 1
ATOM 2866 O O . VAL A 1 371 ? 41.220 -26.019 -10.955 1.00 57.22 371 VAL A O 1
ATOM 2869 N N . ALA A 1 372 ? 40.907 -25.996 -8.730 1.00 61.88 372 ALA A N 1
ATOM 2870 C CA . ALA A 1 372 ? 40.372 -27.357 -8.667 1.00 61.88 372 ALA A CA 1
ATOM 2871 C C . ALA A 1 372 ? 39.147 -27.509 -9.596 1.00 61.88 372 ALA A C 1
ATOM 2873 O O . ALA A 1 372 ? 38.306 -26.611 -9.669 1.00 61.88 372 ALA A O 1
ATOM 2874 N N . ALA A 1 373 ? 39.020 -28.641 -10.298 1.00 62.62 373 ALA A N 1
ATOM 2875 C CA . ALA A 1 373 ? 38.020 -28.837 -11.359 1.00 62.62 373 ALA A CA 1
ATOM 2876 C C . ALA A 1 373 ? 36.571 -28.503 -10.933 1.00 62.62 373 ALA A C 1
ATOM 2878 O O . ALA A 1 373 ? 35.807 -27.928 -11.708 1.00 62.62 373 ALA A O 1
ATOM 2879 N N . GLU A 1 374 ? 36.218 -28.790 -9.678 1.00 63.47 374 GLU A N 1
ATOM 2880 C CA . GLU A 1 374 ? 34.902 -28.507 -9.096 1.00 63.47 374 GLU A CA 1
ATOM 2881 C C . GLU A 1 374 ? 34.644 -26.999 -8.894 1.00 63.47 374 GLU A C 1
ATOM 2883 O O . GLU A 1 374 ? 33.553 -26.500 -9.161 1.00 63.47 374 GLU A O 1
ATOM 2888 N N . GLN A 1 375 ? 35.671 -26.236 -8.509 1.00 63.72 375 GLN A N 1
ATOM 2889 C CA . GLN A 1 375 ? 35.592 -24.782 -8.339 1.00 63.72 375 GLN A CA 1
ATOM 2890 C C . GLN A 1 375 ? 35.590 -24.042 -9.687 1.00 63.72 375 GLN A C 1
ATOM 2892 O O . GLN A 1 375 ? 34.905 -23.030 -9.832 1.00 63.72 375 GLN A O 1
ATOM 2897 N N . ARG A 1 376 ? 36.297 -24.572 -10.698 1.00 65.50 376 ARG A N 1
ATOM 2898 C CA . ARG A 1 376 ? 36.324 -24.032 -12.071 1.00 65.50 376 ARG A CA 1
ATOM 2899 C C . ARG A 1 376 ? 34.921 -24.019 -12.676 1.00 65.50 376 ARG A C 1
ATOM 2901 O O . ARG A 1 376 ? 34.526 -23.023 -13.274 1.00 65.50 376 ARG A O 1
ATOM 2908 N N . ARG A 1 377 ? 34.142 -25.085 -12.453 1.00 69.12 377 ARG A N 1
ATOM 2909 C CA . ARG A 1 377 ? 32.757 -25.202 -12.933 1.00 69.12 377 ARG A CA 1
ATOM 2910 C C . ARG A 1 377 ? 31.856 -24.107 -12.359 1.00 69.12 377 ARG A C 1
ATOM 2912 O O . ARG A 1 377 ? 31.162 -23.447 -13.124 1.00 69.12 377 ARG A O 1
ATOM 2919 N N . SER A 1 378 ? 31.902 -23.867 -11.049 1.00 69.94 378 SER A N 1
ATOM 2920 C CA . SER A 1 378 ? 31.076 -22.836 -10.401 1.00 69.94 378 SER A CA 1
ATOM 2921 C C . SER A 1 378 ? 31.398 -21.425 -10.896 1.00 69.94 378 SER A C 1
ATOM 2923 O O . SER A 1 378 ? 30.491 -20.634 -11.138 1.00 69.94 378 SER A O 1
ATOM 2925 N N . VAL A 1 379 ? 32.682 -21.110 -11.093 1.00 69.06 379 VAL A N 1
ATOM 2926 C CA . VAL A 1 379 ? 33.107 -19.792 -11.588 1.00 69.06 379 VAL A CA 1
ATOM 2927 C C . VAL A 1 379 ? 32.693 -19.579 -13.046 1.00 69.06 379 VAL A C 1
ATOM 2929 O O . VAL A 1 379 ? 32.152 -18.526 -13.371 1.00 69.06 379 VAL A O 1
ATOM 2932 N N . VAL A 1 380 ? 32.871 -20.585 -13.909 1.00 71.94 380 VAL A N 1
ATOM 2933 C CA . VAL A 1 380 ? 32.407 -20.539 -15.309 1.00 71.94 380 VAL A CA 1
ATOM 2934 C C . VAL A 1 380 ? 30.906 -20.292 -15.374 1.00 71.94 380 VAL A C 1
ATOM 2936 O O . VAL A 1 380 ? 30.466 -19.417 -16.110 1.00 71.94 380 VAL A O 1
ATOM 2939 N N . VAL A 1 381 ? 30.121 -21.035 -14.588 1.00 76.81 381 VAL A N 1
ATOM 2940 C CA . VAL A 1 381 ? 28.659 -20.901 -14.565 1.00 76.81 381 VAL A CA 1
ATOM 2941 C C . VAL A 1 381 ? 28.246 -19.483 -14.170 1.00 76.81 381 VAL A C 1
ATOM 2943 O O . VAL A 1 381 ? 27.394 -18.900 -14.830 1.00 76.81 381 VAL A O 1
ATOM 2946 N N . LEU A 1 382 ? 28.881 -18.890 -13.157 1.00 74.69 382 LEU A N 1
ATOM 2947 C CA . LEU A 1 382 ? 28.591 -17.518 -12.733 1.00 74.69 382 LEU A CA 1
ATOM 2948 C C . LEU A 1 382 ? 28.877 -16.480 -13.829 1.00 74.69 382 LEU A C 1
ATOM 2950 O O . LEU A 1 382 ? 28.047 -15.605 -14.072 1.00 74.69 382 LEU A O 1
ATOM 2954 N N . PHE A 1 383 ? 30.012 -16.590 -14.523 1.00 73.31 383 PHE A N 1
ATOM 2955 C CA . PHE A 1 383 ? 30.316 -15.704 -15.649 1.00 73.31 383 PHE A CA 1
ATOM 2956 C C . PHE A 1 383 ? 29.380 -15.922 -16.839 1.00 73.31 383 PHE A C 1
ATOM 2958 O O . PHE A 1 383 ? 28.988 -14.950 -17.474 1.00 73.31 383 PHE A O 1
ATOM 2965 N N . MET A 1 384 ? 28.987 -17.166 -17.121 1.00 76.75 384 MET A N 1
ATOM 2966 C CA . MET A 1 384 ? 28.005 -17.473 -18.164 1.00 76.75 384 MET A CA 1
ATOM 2967 C C . MET A 1 384 ? 26.630 -16.885 -17.839 1.00 76.75 384 MET A C 1
ATOM 2969 O O . MET A 1 384 ? 25.974 -16.372 -18.738 1.00 76.75 384 MET A O 1
ATOM 2973 N N . ILE A 1 385 ? 26.212 -16.898 -16.568 1.00 80.62 385 ILE A N 1
ATOM 2974 C CA . ILE A 1 385 ? 24.982 -16.232 -16.116 1.00 80.62 385 ILE A CA 1
ATOM 2975 C C . ILE A 1 385 ? 25.093 -14.716 -16.318 1.00 80.62 385 ILE A C 1
ATOM 2977 O O . ILE A 1 385 ? 24.191 -14.113 -16.892 1.00 80.62 385 ILE A O 1
ATOM 2981 N N . ALA A 1 386 ? 26.201 -14.099 -15.893 1.00 74.50 386 ALA A N 1
ATOM 2982 C CA . ALA A 1 386 ? 26.411 -12.658 -16.044 1.00 74.50 386 ALA A CA 1
ATOM 2983 C C . ALA A 1 386 ? 26.452 -12.225 -17.520 1.00 74.50 386 ALA A C 1
ATOM 2985 O O . ALA A 1 386 ? 25.802 -11.254 -17.903 1.00 74.50 386 ALA A O 1
ATOM 2986 N N . ALA A 1 387 ? 27.184 -12.966 -18.355 1.00 77.19 387 ALA A N 1
ATOM 2987 C CA . ALA A 1 387 ? 27.272 -12.727 -19.788 1.00 77.19 387 ALA A CA 1
ATOM 2988 C C . ALA A 1 387 ? 25.913 -12.953 -20.467 1.00 77.19 387 ALA A C 1
ATOM 2990 O O . ALA A 1 387 ? 25.457 -12.093 -21.212 1.00 77.19 387 ALA A O 1
ATOM 2991 N N . GLY A 1 388 ? 25.237 -14.067 -20.172 1.00 82.00 388 GLY A N 1
ATOM 2992 C CA . GLY A 1 388 ? 23.909 -14.374 -20.703 1.00 82.00 388 GLY A CA 1
ATOM 2993 C C . GLY A 1 388 ? 22.877 -13.304 -20.352 1.00 82.00 388 GLY A C 1
ATOM 2994 O O . GLY A 1 388 ? 22.128 -12.878 -21.225 1.00 82.00 388 GLY A O 1
ATOM 2995 N N . GLY A 1 389 ? 22.890 -12.801 -19.116 1.00 80.50 389 GLY A N 1
ATOM 2996 C CA . GLY A 1 389 ? 22.047 -11.678 -18.715 1.00 80.50 389 GLY A CA 1
ATOM 2997 C C . GLY A 1 389 ? 22.348 -10.407 -19.514 1.00 80.50 389 GLY A C 1
ATOM 2998 O O . GLY A 1 389 ? 21.439 -9.795 -20.068 1.00 80.50 389 GLY A O 1
ATOM 2999 N N . LEU A 1 390 ? 23.623 -10.034 -19.654 1.00 78.31 390 LEU A N 1
ATOM 3000 C CA . LEU A 1 390 ? 23.996 -8.854 -20.437 1.00 78.31 390 LEU A CA 1
ATOM 3001 C C . LEU A 1 390 ? 23.630 -9.006 -21.927 1.00 78.31 390 LEU A C 1
ATOM 3003 O O . LEU A 1 390 ? 23.226 -8.041 -22.565 1.00 78.31 390 LEU A O 1
ATOM 3007 N N . LEU A 1 391 ? 23.709 -10.220 -22.479 1.00 82.00 391 LEU A N 1
ATOM 3008 C CA . LEU A 1 391 ? 23.234 -10.517 -23.831 1.00 82.00 391 LEU A CA 1
ATOM 3009 C C . LEU A 1 391 ? 21.716 -10.339 -23.946 1.00 82.00 391 LEU A C 1
ATOM 3011 O O . LEU A 1 391 ? 21.257 -9.735 -24.912 1.00 82.00 391 LEU A O 1
ATOM 3015 N N . LEU A 1 392 ? 20.943 -10.815 -22.966 1.00 84.44 392 LEU A N 1
ATOM 3016 C CA . LEU A 1 392 ? 19.496 -10.583 -22.914 1.00 84.44 392 LEU A CA 1
ATOM 3017 C C . LEU A 1 392 ? 19.163 -9.091 -22.813 1.00 84.44 392 LEU A C 1
ATOM 3019 O O . LEU A 1 392 ? 18.238 -8.647 -23.482 1.00 84.44 392 LEU A O 1
ATOM 3023 N N . PHE A 1 393 ? 19.946 -8.311 -22.066 1.00 82.44 393 PHE A N 1
ATOM 3024 C CA . PHE A 1 393 ? 19.797 -6.855 -21.988 1.00 82.44 393 PHE A CA 1
ATOM 3025 C C . PHE A 1 393 ? 20.022 -6.171 -23.346 1.00 82.44 393 PHE A C 1
ATOM 3027 O O . PHE A 1 393 ? 19.313 -5.235 -23.700 1.00 82.44 393 PHE A O 1
ATOM 3034 N N . ILE A 1 394 ? 20.985 -6.654 -24.137 1.00 80.19 394 ILE A N 1
ATOM 3035 C CA . ILE A 1 394 ? 21.285 -6.107 -25.469 1.00 80.19 394 ILE A CA 1
ATOM 3036 C C . ILE A 1 394 ? 20.221 -6.506 -26.492 1.00 80.19 394 ILE A C 1
ATOM 3038 O O . ILE A 1 394 ? 19.770 -5.675 -27.277 1.00 80.19 394 ILE A O 1
ATOM 3042 N N . VAL A 1 395 ? 19.867 -7.792 -26.532 1.00 82.94 395 VAL A N 1
ATOM 3043 C CA . VAL A 1 395 ? 19.017 -8.369 -27.585 1.00 82.94 395 VAL A CA 1
ATOM 3044 C C . VAL A 1 395 ? 17.531 -8.171 -27.285 1.00 82.94 395 VAL A C 1
ATOM 3046 O O . VAL A 1 395 ? 16.752 -7.957 -28.211 1.00 82.94 395 VAL A O 1
ATOM 3049 N N . GLY A 1 396 ? 17.148 -8.191 -26.006 1.00 85.12 396 GLY A N 1
ATOM 3050 C CA . GLY A 1 396 ? 15.781 -7.999 -25.517 1.00 85.12 396 GLY A CA 1
ATOM 3051 C C . GLY A 1 396 ? 15.036 -6.855 -26.207 1.00 85.12 396 GLY A C 1
ATOM 3052 O O . GLY A 1 396 ? 14.029 -7.137 -26.859 1.00 85.12 396 GLY A O 1
ATOM 3053 N N . PRO A 1 397 ? 15.560 -5.612 -26.198 1.00 86.75 397 PRO A N 1
ATOM 3054 C CA . PRO A 1 397 ? 14.871 -4.482 -26.810 1.00 86.75 397 PRO A CA 1
ATOM 3055 C C . PRO A 1 397 ? 14.650 -4.622 -28.320 1.00 86.75 397 PRO A C 1
ATOM 3057 O O . PRO A 1 397 ? 13.708 -4.035 -28.838 1.00 86.75 397 PRO A O 1
ATOM 3060 N N . TYR A 1 398 ? 15.452 -5.390 -29.064 1.00 86.50 398 TYR A N 1
ATOM 3061 C CA . TYR A 1 398 ? 15.162 -5.620 -30.488 1.00 86.50 398 TYR A CA 1
ATOM 3062 C C . TYR A 1 398 ? 13.880 -6.432 -30.674 1.00 86.50 398 TYR A C 1
ATOM 3064 O O . TYR A 1 398 ? 13.090 -6.150 -31.573 1.00 86.50 398 TYR A O 1
ATOM 3072 N N . PHE A 1 399 ? 13.664 -7.422 -29.808 1.00 88.19 399 PHE A N 1
ATOM 3073 C CA . PHE A 1 399 ? 12.465 -8.245 -29.831 1.00 88.19 399 PHE A CA 1
ATOM 3074 C C . PHE A 1 399 ? 11.259 -7.503 -29.245 1.00 88.19 399 PHE A C 1
ATOM 3076 O O . PHE A 1 399 ? 10.207 -7.452 -29.884 1.00 88.19 399 PHE A O 1
ATOM 3083 N N . THR A 1 400 ? 11.402 -6.885 -28.069 1.00 90.62 400 THR A N 1
ATOM 3084 C CA . THR A 1 400 ? 10.283 -6.217 -27.388 1.00 90.62 400 THR A CA 1
ATOM 3085 C C . THR A 1 400 ? 9.824 -4.968 -28.133 1.00 90.62 400 THR A C 1
ATOM 3087 O O . THR A 1 400 ? 8.621 -4.791 -28.307 1.00 90.62 400 THR A O 1
ATOM 3090 N N . ASN A 1 401 ? 10.727 -4.169 -28.718 1.00 89.62 401 ASN A N 1
ATOM 3091 C CA . ASN A 1 401 ? 10.322 -3.031 -29.554 1.00 89.62 401 ASN A CA 1
ATOM 3092 C C . ASN A 1 401 ? 9.611 -3.470 -30.839 1.00 89.62 401 ASN A C 1
ATOM 3094 O O . ASN A 1 401 ? 8.647 -2.821 -31.255 1.00 89.62 401 ASN A O 1
ATOM 3098 N N . ALA A 1 402 ? 10.050 -4.571 -31.461 1.00 89.25 402 ALA A N 1
ATOM 3099 C CA . ALA A 1 402 ? 9.365 -5.133 -32.622 1.00 89.25 402 ALA A CA 1
ATOM 3100 C C . ALA A 1 402 ? 7.949 -5.589 -32.238 1.00 89.25 402 ALA A C 1
ATOM 3102 O O . ALA A 1 402 ? 6.981 -5.190 -32.889 1.00 89.25 402 ALA A O 1
ATOM 3103 N N . LEU A 1 403 ? 7.815 -6.321 -31.128 1.00 90.19 403 LEU A N 1
ATOM 3104 C CA . LEU A 1 403 ? 6.532 -6.784 -30.603 1.00 90.19 403 LEU A CA 1
ATOM 3105 C C . LEU A 1 403 ? 5.602 -5.616 -30.235 1.00 90.19 403 LEU A C 1
ATOM 3107 O O . LEU A 1 403 ? 4.443 -5.603 -30.642 1.00 90.19 403 LEU A O 1
ATOM 3111 N N . ALA A 1 404 ? 6.114 -4.598 -29.542 1.00 89.44 404 ALA A N 1
ATOM 3112 C CA . ALA A 1 404 ? 5.358 -3.409 -29.162 1.00 89.44 404 ALA A CA 1
ATOM 3113 C C . ALA A 1 404 ? 4.934 -2.575 -30.382 1.00 89.44 404 ALA A C 1
ATOM 3115 O O . ALA A 1 404 ? 3.822 -2.048 -30.418 1.00 89.44 404 ALA A O 1
ATOM 3116 N N . SER A 1 405 ? 5.789 -2.457 -31.405 1.00 89.94 405 SER A N 1
ATOM 3117 C CA . SER A 1 405 ? 5.442 -1.756 -32.649 1.00 89.94 405 SER A CA 1
ATOM 3118 C C . SER A 1 405 ? 4.345 -2.483 -33.430 1.00 89.94 405 SER A C 1
ATOM 3120 O O . SER A 1 405 ? 3.404 -1.843 -33.903 1.00 89.94 405 SER A O 1
ATOM 3122 N N . TRP A 1 406 ? 4.405 -3.817 -33.476 1.00 90.31 406 TRP A N 1
ATOM 3123 C CA . TRP A 1 406 ? 3.342 -4.648 -34.028 1.00 90.31 406 TRP A CA 1
ATOM 3124 C C . TRP A 1 406 ? 2.046 -4.514 -33.221 1.00 90.31 406 TRP A C 1
ATOM 3126 O O . TRP A 1 406 ? 0.993 -4.270 -33.807 1.00 90.31 406 TRP A O 1
ATOM 3136 N N . GLY A 1 407 ? 2.114 -4.550 -31.887 1.00 87.06 407 GLY A N 1
ATOM 3137 C CA . GLY A 1 407 ? 0.964 -4.308 -31.014 1.00 87.06 407 GLY A CA 1
ATOM 3138 C C . GLY A 1 407 ? 0.283 -2.974 -31.313 1.00 87.06 407 GLY A C 1
ATOM 3139 O O . GLY A 1 407 ? -0.917 -2.938 -31.582 1.00 87.06 407 GLY A O 1
ATOM 3140 N N . ARG A 1 408 ? 1.054 -1.882 -31.388 1.00 87.62 408 ARG A N 1
ATOM 3141 C CA . ARG A 1 408 ? 0.531 -0.544 -31.723 1.00 87.62 408 ARG A CA 1
ATOM 3142 C C . ARG A 1 408 ? -0.159 -0.477 -33.091 1.00 87.62 408 ARG A C 1
ATOM 3144 O O . ARG A 1 408 ? -1.056 0.346 -33.255 1.00 87.62 408 ARG A O 1
ATOM 3151 N N . SER A 1 409 ? 0.201 -1.341 -34.043 1.00 90.38 409 SER A N 1
ATOM 3152 C CA . SER A 1 409 ? -0.433 -1.389 -35.370 1.00 90.38 409 SER A CA 1
ATOM 3153 C C . SER A 1 409 ? -1.851 -1.980 -35.373 1.00 90.38 409 SER A C 1
ATOM 3155 O O . SER A 1 409 ? -2.632 -1.676 -36.271 1.00 90.38 409 SER A O 1
ATOM 3157 N N . LEU A 1 410 ? -2.211 -2.787 -34.366 1.00 85.50 410 LEU A N 1
ATOM 3158 C CA . LEU A 1 410 ? -3.489 -3.512 -34.314 1.00 85.50 410 LEU A CA 1
ATOM 3159 C C . LEU A 1 410 ? -4.658 -2.674 -33.767 1.00 85.50 410 LEU A C 1
ATOM 3161 O O . LEU A 1 410 ? -5.815 -3.033 -33.971 1.00 85.50 410 LEU A O 1
ATOM 3165 N N . GLY A 1 411 ? -4.367 -1.550 -33.101 1.00 81.00 411 GLY A N 1
ATOM 3166 C CA . GLY A 1 411 ? -5.364 -0.671 -32.486 1.00 81.00 411 GLY A CA 1
ATOM 3167 C C . GLY A 1 411 ? -6.197 -1.323 -31.367 1.00 81.00 411 GLY A C 1
ATOM 3168 O O . GLY A 1 411 ? -6.176 -2.531 -31.133 1.00 81.00 411 GLY A O 1
ATOM 3169 N N . GLY A 1 412 ? -6.947 -0.495 -30.635 1.00 82.19 412 GLY A N 1
ATOM 3170 C CA . GLY A 1 412 ? -7.909 -0.955 -29.628 1.00 82.19 412 GLY A CA 1
ATOM 3171 C C . GLY A 1 412 ? -7.304 -1.730 -28.448 1.00 82.19 412 GLY A C 1
ATOM 3172 O O . GLY A 1 412 ? -6.159 -1.526 -28.049 1.00 82.19 412 GLY A O 1
ATOM 3173 N N . THR A 1 413 ? -8.107 -2.612 -27.856 1.00 81.00 413 THR A N 1
ATOM 3174 C CA . THR A 1 413 ? -7.720 -3.475 -26.728 1.00 81.00 413 THR A CA 1
ATOM 3175 C C . THR A 1 413 ? -6.598 -4.468 -27.058 1.00 81.00 413 THR A C 1
ATOM 3177 O O . THR A 1 413 ? -5.704 -4.601 -26.224 1.00 81.00 413 THR A O 1
ATOM 3180 N N . PRO A 1 414 ? -6.572 -5.134 -28.235 1.00 84.25 414 PRO A N 1
ATOM 3181 C CA . PRO A 1 414 ? -5.486 -6.051 -28.591 1.00 84.25 414 PRO A CA 1
ATOM 3182 C C . PRO A 1 414 ? -4.109 -5.383 -28.597 1.00 84.25 414 PRO A C 1
ATOM 3184 O O . PRO A 1 414 ? -3.143 -5.988 -28.140 1.00 84.25 414 PRO A O 1
ATOM 3187 N N . ALA A 1 415 ? -4.029 -4.121 -29.036 1.00 87.12 415 ALA A N 1
ATOM 3188 C CA . ALA A 1 415 ? -2.783 -3.362 -29.007 1.00 87.12 415 ALA A CA 1
ATOM 3189 C C . ALA A 1 415 ? -2.202 -3.259 -27.593 1.00 87.12 415 ALA A C 1
ATOM 3191 O O . ALA A 1 415 ? -1.019 -3.518 -27.407 1.00 87.12 415 ALA A O 1
ATOM 3192 N N . LYS A 1 416 ? -3.051 -2.957 -26.601 1.00 85.62 416 LYS A N 1
ATOM 3193 C CA . LYS A 1 416 ? -2.649 -2.807 -25.195 1.00 85.62 416 LYS A CA 1
ATOM 3194 C C . LYS A 1 416 ? -2.147 -4.105 -24.581 1.00 85.62 416 LYS A C 1
ATOM 3196 O O . LYS A 1 416 ? -1.173 -4.101 -23.846 1.00 85.62 416 LYS A O 1
ATOM 3201 N N . VAL A 1 417 ? -2.801 -5.223 -24.900 1.00 87.69 417 VAL A N 1
ATOM 3202 C CA . VAL A 1 417 ? -2.368 -6.543 -24.418 1.00 87.69 417 VAL A CA 1
ATOM 3203 C C . VAL A 1 417 ? -0.970 -6.856 -24.947 1.00 87.69 417 VAL A C 1
ATOM 3205 O O . VAL A 1 417 ? -0.104 -7.281 -24.192 1.00 87.69 417 VAL A O 1
ATOM 3208 N N . ILE A 1 418 ? -0.737 -6.621 -26.239 1.00 88.69 418 ILE A N 1
ATOM 3209 C CA . ILE A 1 418 ? 0.538 -6.945 -26.884 1.00 88.69 418 ILE A CA 1
ATOM 3210 C C . ILE A 1 418 ? 1.659 -6.010 -26.416 1.00 88.69 418 ILE A C 1
ATOM 3212 O O . ILE A 1 418 ? 2.785 -6.473 -26.240 1.00 88.69 418 ILE A O 1
ATOM 3216 N N . THR A 1 419 ? 1.374 -4.724 -26.180 1.00 88.75 419 THR A N 1
ATOM 3217 C CA . THR A 1 419 ? 2.363 -3.805 -25.596 1.00 88.75 419 THR A CA 1
ATOM 3218 C C . THR A 1 419 ? 2.712 -4.202 -24.165 1.00 88.75 419 THR A C 1
ATOM 3220 O O . THR A 1 419 ? 3.894 -4.379 -23.894 1.00 88.75 419 THR A O 1
ATOM 3223 N N . SER A 1 420 ? 1.724 -4.496 -23.308 1.00 90.19 420 SER A N 1
ATOM 3224 C CA . SER A 1 420 ? 1.984 -5.012 -21.954 1.00 90.19 420 SER A CA 1
ATOM 3225 C C . SER A 1 420 ? 2.813 -6.299 -21.988 1.00 90.19 420 SER A C 1
ATOM 3227 O O . SER A 1 420 ? 3.758 -6.446 -21.226 1.00 90.19 420 SER A O 1
ATOM 3229 N N . MET A 1 421 ? 2.537 -7.228 -22.912 1.00 89.88 421 MET A N 1
ATOM 3230 C CA . MET A 1 421 ? 3.348 -8.445 -23.062 1.00 89.88 421 MET A CA 1
ATOM 3231 C C . MET A 1 421 ? 4.811 -8.151 -23.417 1.00 89.88 421 MET A C 1
ATOM 3233 O O . MET A 1 421 ? 5.697 -8.868 -22.954 1.00 89.88 421 MET A O 1
ATOM 3237 N N . ALA A 1 422 ? 5.075 -7.130 -24.236 1.00 90.69 422 ALA A N 1
ATOM 3238 C CA . ALA A 1 422 ? 6.439 -6.699 -24.524 1.00 90.69 422 ALA A CA 1
ATOM 3239 C C . ALA A 1 422 ? 7.123 -6.171 -23.253 1.00 90.69 422 ALA A C 1
ATOM 3241 O O . ALA A 1 422 ? 8.233 -6.603 -22.940 1.00 90.69 422 ALA A O 1
ATOM 3242 N N . ASP A 1 423 ? 6.421 -5.348 -22.473 1.00 89.25 423 ASP A N 1
ATOM 3243 C CA . ASP A 1 423 ? 6.930 -4.799 -21.213 1.00 89.25 423 ASP A CA 1
ATOM 3244 C C . ASP A 1 423 ? 7.183 -5.901 -20.167 1.00 89.25 423 ASP A C 1
ATOM 3246 O O . ASP A 1 423 ? 8.175 -5.875 -19.439 1.00 89.25 423 ASP A O 1
ATOM 3250 N N . TRP A 1 424 ? 6.342 -6.939 -20.129 1.00 92.81 424 TRP A N 1
ATOM 3251 C CA . TRP A 1 424 ? 6.516 -8.103 -19.253 1.00 92.81 424 TRP A CA 1
ATOM 3252 C C . TRP A 1 424 ? 7.771 -8.914 -19.573 1.00 92.81 424 TRP A C 1
ATOM 3254 O O . TRP A 1 424 ? 8.390 -9.478 -18.669 1.00 92.81 424 TRP A O 1
ATOM 3264 N N . ILE A 1 425 ? 8.151 -8.992 -20.850 1.00 90.19 425 ILE A N 1
ATOM 3265 C CA . ILE A 1 425 ? 9.415 -9.610 -21.264 1.00 90.19 425 ILE A CA 1
ATOM 3266 C C . ILE A 1 425 ? 10.578 -8.729 -20.806 1.00 90.19 425 ILE A C 1
ATOM 3268 O O . ILE A 1 425 ? 11.546 -9.250 -20.243 1.00 90.19 425 ILE A O 1
ATOM 3272 N N . ASP A 1 426 ? 10.440 -7.409 -20.958 1.00 88.56 426 ASP A N 1
ATOM 3273 C CA . ASP A 1 426 ? 11.439 -6.441 -20.512 1.00 88.56 426 ASP A CA 1
ATOM 3274 C C . ASP A 1 426 ? 11.702 -6.500 -19.002 1.00 88.56 426 ASP A C 1
ATOM 3276 O O . ASP A 1 426 ? 12.846 -6.324 -18.593 1.00 88.56 426 ASP A O 1
ATOM 3280 N N . VAL A 1 427 ? 10.739 -6.907 -18.166 1.00 86.50 427 VAL A N 1
ATOM 3281 C CA . VAL A 1 427 ? 10.992 -7.179 -16.732 1.00 86.50 427 VAL A CA 1
ATOM 3282 C C . VAL A 1 427 ? 12.140 -8.180 -16.512 1.00 86.50 427 VAL A C 1
ATOM 3284 O O . VAL A 1 427 ? 12.900 -8.048 -15.550 1.00 86.50 427 VAL A O 1
ATOM 3287 N N . PHE A 1 428 ? 12.302 -9.173 -17.393 1.00 86.62 428 PHE A N 1
ATOM 3288 C CA . PHE A 1 428 ? 13.345 -10.198 -17.271 1.00 86.62 428 PHE A CA 1
ATOM 3289 C C . PHE A 1 428 ? 14.584 -9.915 -18.123 1.00 86.62 428 PHE A C 1
ATOM 3291 O O . PHE A 1 428 ? 15.677 -10.363 -17.770 1.00 86.62 428 PHE A O 1
ATOM 3298 N N . THR A 1 429 ? 14.439 -9.195 -19.237 1.00 86.06 429 THR A N 1
ATOM 3299 C CA . THR A 1 429 ? 15.556 -8.891 -20.144 1.00 86.06 429 THR A CA 1
ATOM 3300 C C . THR A 1 429 ? 16.257 -7.579 -19.792 1.00 86.06 429 THR A C 1
ATOM 3302 O O . THR A 1 429 ? 17.483 -7.513 -19.865 1.00 86.06 429 THR A O 1
ATOM 3305 N N . GLN A 1 430 ? 15.528 -6.564 -19.323 1.00 82.44 430 GLN A N 1
ATOM 3306 C CA . GLN A 1 430 ? 16.025 -5.222 -18.980 1.00 82.44 430 GLN A CA 1
ATOM 3307 C C . GLN A 1 430 ? 16.349 -5.084 -17.486 1.00 82.44 430 GLN A C 1
ATOM 3309 O O . GLN A 1 430 ? 15.948 -4.124 -16.825 1.00 82.44 430 GLN A O 1
ATOM 3314 N N . ILE A 1 431 ? 17.092 -6.037 -16.916 1.00 80.25 431 ILE A N 1
ATOM 3315 C CA . ILE A 1 431 ? 17.543 -5.904 -15.522 1.00 80.25 431 ILE A CA 1
ATOM 3316 C C . ILE A 1 431 ? 18.393 -4.620 -15.399 1.00 80.25 431 ILE A C 1
ATOM 3318 O O . ILE A 1 431 ? 19.336 -4.451 -16.180 1.00 80.25 431 ILE A O 1
ATOM 3322 N N . PRO A 1 432 ? 18.122 -3.724 -14.425 1.00 77.69 432 PRO A N 1
ATOM 3323 C CA . PRO A 1 432 ? 18.846 -2.463 -14.310 1.00 77.69 432 PRO A CA 1
ATOM 3324 C C . PRO A 1 432 ? 20.363 -2.667 -14.204 1.00 77.69 432 PRO A C 1
ATOM 3326 O O . PRO A 1 432 ? 20.843 -3.479 -13.409 1.00 77.69 432 PRO A O 1
ATOM 3329 N N . LEU A 1 433 ? 21.142 -1.880 -14.951 1.00 74.19 433 LEU A N 1
ATOM 3330 C CA . LEU A 1 433 ? 22.612 -1.958 -14.971 1.00 74.19 433 LEU A CA 1
ATOM 3331 C C . LEU A 1 433 ? 23.275 -1.871 -13.576 1.00 74.19 433 LEU A C 1
ATOM 3333 O O . LEU A 1 433 ? 24.230 -2.615 -13.332 1.00 74.19 433 LEU A O 1
ATOM 3337 N N . PRO A 1 434 ? 22.775 -1.062 -12.616 1.00 72.75 434 PRO A N 1
ATOM 3338 C CA . PRO A 1 434 ? 23.238 -1.106 -11.225 1.00 72.75 434 PRO A CA 1
ATOM 3339 C C . PRO A 1 434 ? 23.151 -2.492 -10.564 1.00 72.75 434 PRO A C 1
ATOM 3341 O O . PRO A 1 434 ? 24.018 -2.884 -9.784 1.00 72.75 434 PRO A O 1
ATOM 3344 N N . VAL A 1 435 ? 22.114 -3.269 -10.883 1.00 74.31 435 VAL A N 1
ATOM 3345 C CA . VAL A 1 435 ? 21.930 -4.625 -10.347 1.00 74.31 435 VAL A CA 1
ATOM 3346 C C . VAL A 1 435 ? 22.936 -5.586 -10.984 1.00 74.31 435 VAL A C 1
ATOM 3348 O O . VAL A 1 435 ? 23.528 -6.408 -10.281 1.00 74.31 435 VAL A O 1
ATOM 3351 N N . TYR A 1 436 ? 23.222 -5.432 -12.282 1.00 71.56 436 TYR A N 1
ATOM 3352 C CA . TYR A 1 436 ? 24.308 -6.166 -12.944 1.00 71.56 436 TYR A CA 1
ATOM 3353 C C . TYR A 1 436 ? 25.671 -5.893 -12.305 1.00 71.56 436 TYR A C 1
ATOM 3355 O O . TYR A 1 436 ? 26.445 -6.826 -12.083 1.00 71.56 436 TYR A O 1
ATOM 3363 N N . GLY A 1 437 ? 25.965 -4.638 -11.956 1.00 69.31 437 GLY A N 1
ATOM 3364 C CA . GLY A 1 437 ? 27.209 -4.292 -11.270 1.00 69.31 437 GLY A CA 1
ATOM 3365 C C . GLY A 1 437 ? 27.348 -4.985 -9.909 1.00 69.31 437 GLY A C 1
ATOM 3366 O O . GLY A 1 437 ? 28.409 -5.537 -9.617 1.00 69.31 437 GLY A O 1
ATOM 3367 N N . LEU A 1 438 ? 26.275 -5.060 -9.111 1.00 70.00 438 LEU A N 1
ATOM 3368 C CA . LEU A 1 438 ? 26.268 -5.829 -7.856 1.00 70.00 438 LEU A CA 1
ATOM 3369 C C . LEU A 1 438 ? 26.542 -7.319 -8.078 1.00 70.00 438 LEU A C 1
ATOM 3371 O O . LEU A 1 438 ? 27.301 -7.926 -7.320 1.00 70.00 438 LEU A O 1
ATOM 3375 N N . LEU A 1 439 ? 25.954 -7.904 -9.122 1.00 72.69 439 LEU A N 1
ATOM 3376 C CA . LEU A 1 439 ? 26.162 -9.306 -9.475 1.00 72.69 439 LEU A CA 1
ATOM 3377 C C . LEU A 1 439 ? 27.629 -9.573 -9.842 1.00 72.69 439 LEU A C 1
ATOM 3379 O O . LEU A 1 439 ? 28.215 -10.533 -9.344 1.00 72.69 439 LEU A O 1
ATOM 3383 N N . LEU A 1 440 ? 28.263 -8.692 -10.619 1.00 69.38 440 LEU A N 1
ATOM 3384 C CA . LEU A 1 440 ? 29.692 -8.792 -10.937 1.00 69.38 440 LEU A CA 1
ATOM 3385 C C . LEU A 1 440 ? 30.579 -8.677 -9.687 1.00 69.38 440 LEU A C 1
ATOM 3387 O O . LEU A 1 440 ? 31.523 -9.455 -9.527 1.00 69.38 440 LEU A O 1
ATOM 3391 N N . VAL A 1 441 ? 30.253 -7.764 -8.764 1.00 66.81 441 VAL A N 1
ATOM 3392 C CA . VAL A 1 441 ? 30.961 -7.636 -7.476 1.00 66.81 441 VAL A CA 1
ATOM 3393 C C . VAL A 1 441 ? 30.796 -8.904 -6.629 1.00 66.81 441 VAL A C 1
ATOM 3395 O O . VAL A 1 441 ? 31.771 -9.393 -6.054 1.00 66.81 441 VAL A O 1
ATOM 3398 N N . ALA A 1 442 ? 29.594 -9.486 -6.586 1.00 69.94 442 ALA A N 1
ATOM 3399 C CA . ALA A 1 442 ? 29.321 -10.725 -5.862 1.00 69.94 442 ALA A CA 1
ATOM 3400 C C . ALA A 1 442 ? 30.087 -11.923 -6.447 1.00 69.94 442 ALA A C 1
ATOM 3402 O O . ALA A 1 442 ? 30.663 -12.709 -5.692 1.00 69.94 442 ALA A O 1
ATOM 3403 N N . ILE A 1 443 ? 30.157 -12.039 -7.778 1.00 69.06 443 ILE A N 1
ATOM 3404 C CA . ILE A 1 443 ? 30.965 -13.056 -8.468 1.00 69.06 443 ILE A CA 1
ATOM 3405 C C . ILE A 1 443 ? 32.443 -12.890 -8.105 1.00 69.06 443 ILE A C 1
ATOM 3407 O O . ILE A 1 443 ? 33.090 -13.867 -7.720 1.00 69.06 443 ILE A O 1
ATOM 3411 N N . GLY A 1 444 ? 32.963 -11.658 -8.143 1.00 64.56 444 GLY A N 1
ATOM 3412 C CA . GLY A 1 444 ? 34.329 -11.349 -7.714 1.00 64.56 444 GLY A CA 1
ATOM 3413 C C . GLY A 1 444 ? 34.606 -11.786 -6.270 1.00 64.56 444 GLY A C 1
ATOM 3414 O O . GLY A 1 444 ? 35.609 -12.451 -6.002 1.00 64.56 444 GLY A O 1
ATOM 3415 N N . GLY A 1 445 ? 33.683 -11.498 -5.346 1.00 63.19 445 GLY A N 1
ATOM 3416 C CA . GLY A 1 445 ? 33.766 -11.939 -3.950 1.00 63.19 445 GLY A CA 1
ATOM 3417 C C . GLY A 1 445 ? 33.691 -13.463 -3.772 1.00 63.19 445 GLY A C 1
ATOM 3418 O O . GLY A 1 445 ? 34.428 -14.038 -2.968 1.00 63.19 445 GLY A O 1
ATOM 3419 N N . TYR A 1 446 ? 32.848 -14.152 -4.544 1.00 68.38 446 TYR A N 1
ATOM 3420 C CA . TYR A 1 446 ? 32.736 -15.612 -4.496 1.00 68.38 446 TYR A CA 1
ATOM 3421 C C . TYR A 1 446 ? 34.029 -16.296 -4.951 1.00 68.38 446 TYR A C 1
ATOM 3423 O O . TYR A 1 446 ? 34.554 -17.159 -4.241 1.00 68.38 446 TYR A O 1
ATOM 3431 N N . ILE A 1 447 ? 34.573 -15.862 -6.092 1.00 63.12 447 ILE A N 1
ATOM 3432 C CA . ILE A 1 447 ? 35.864 -16.309 -6.633 1.00 63.12 447 ILE A CA 1
ATOM 3433 C C . ILE A 1 447 ? 36.948 -16.169 -5.560 1.00 63.12 447 ILE A C 1
ATOM 3435 O O . ILE A 1 447 ? 37.677 -17.114 -5.260 1.00 63.12 447 ILE A O 1
ATOM 3439 N N . MET A 1 448 ? 36.990 -15.010 -4.911 1.00 59.03 448 MET A N 1
ATOM 3440 C CA . MET A 1 448 ? 37.948 -14.685 -3.864 1.00 59.03 448 MET A CA 1
ATOM 3441 C C . MET A 1 448 ? 37.853 -15.635 -2.653 1.00 59.03 448 MET A C 1
ATOM 3443 O O . MET A 1 448 ? 38.881 -16.084 -2.150 1.00 59.03 448 MET A O 1
ATOM 3447 N N . SER A 1 449 ? 36.643 -16.016 -2.228 1.00 60.47 449 SER A N 1
ATOM 3448 C CA . SER A 1 449 ? 36.433 -16.924 -1.086 1.00 60.47 449 SER A CA 1
ATOM 3449 C C . SER A 1 449 ? 36.852 -18.382 -1.332 1.00 60.47 449 SER A C 1
ATOM 3451 O O . SER A 1 449 ? 37.150 -19.101 -0.378 1.00 60.47 449 SER A O 1
ATOM 3453 N N . ARG A 1 450 ? 36.853 -18.834 -2.595 1.00 60.56 450 ARG A N 1
ATOM 3454 C CA . ARG A 1 450 ? 37.046 -20.248 -2.970 1.00 60.56 450 ARG A CA 1
ATOM 3455 C C . ARG A 1 450 ? 38.412 -20.531 -3.594 1.00 60.56 450 ARG A C 1
ATOM 3457 O O . ARG A 1 450 ? 38.940 -21.616 -3.371 1.00 60.56 450 ARG A O 1
ATOM 3464 N N . LEU A 1 451 ? 38.978 -19.581 -4.346 1.00 55.25 451 LEU A N 1
ATOM 3465 C CA . LEU A 1 451 ? 40.232 -19.772 -5.087 1.00 55.25 451 LEU A CA 1
ATOM 3466 C C . LEU A 1 451 ? 41.501 -19.569 -4.255 1.00 55.25 451 LEU A C 1
ATOM 3468 O O . LEU A 1 451 ? 42.583 -19.945 -4.701 1.00 55.25 451 LEU A O 1
ATOM 3472 N N . LEU A 1 452 ? 41.405 -18.955 -3.074 1.00 52.78 452 LEU A N 1
ATOM 3473 C CA . LEU A 1 452 ? 42.583 -18.612 -2.284 1.00 52.78 452 LEU A CA 1
ATOM 3474 C C . LEU A 1 452 ? 42.706 -19.569 -1.092 1.00 52.78 452 LEU A C 1
ATOM 3476 O O . LEU A 1 452 ? 41.821 -19.577 -0.233 1.00 52.78 452 LEU A O 1
ATOM 3480 N N . PRO A 1 453 ? 43.779 -20.382 -1.012 1.00 49.62 453 PRO A N 1
ATOM 3481 C CA . PRO A 1 453 ? 44.010 -21.225 0.149 1.00 49.62 453 PRO A CA 1
ATOM 3482 C C . PRO A 1 453 ? 44.133 -20.323 1.375 1.00 49.62 453 PRO A C 1
ATOM 3484 O O . PRO A 1 453 ? 45.001 -19.448 1.441 1.00 49.62 453 PRO A O 1
ATOM 3487 N N . GLY A 1 454 ? 43.239 -20.518 2.346 1.00 45.81 454 GLY A N 1
ATOM 3488 C CA . GLY A 1 454 ? 43.399 -19.912 3.658 1.00 45.81 454 GLY A CA 1
ATOM 3489 C C . GLY A 1 454 ? 44.768 -20.310 4.196 1.00 45.81 454 GLY A C 1
ATOM 3490 O O . GLY A 1 454 ? 45.095 -21.498 4.229 1.00 45.81 454 GLY A O 1
ATOM 3491 N N . ARG A 1 455 ? 45.589 -19.334 4.599 1.00 39.16 455 ARG A N 1
ATOM 3492 C CA . ARG A 1 455 ? 46.765 -19.643 5.415 1.00 39.16 455 ARG A CA 1
ATOM 3493 C C . ARG A 1 455 ? 46.265 -20.420 6.634 1.00 39.16 455 ARG A C 1
ATOM 3495 O O . ARG A 1 455 ? 45.469 -19.892 7.404 1.00 39.16 455 ARG A O 1
ATOM 3502 N N . ARG A 1 456 ? 46.734 -21.662 6.795 1.00 40.06 456 ARG A N 1
ATOM 3503 C CA . ARG A 1 456 ? 46.921 -22.229 8.131 1.00 40.06 456 ARG A CA 1
ATOM 3504 C C . ARG A 1 456 ? 47.916 -21.305 8.834 1.00 40.06 456 ARG A C 1
ATOM 3506 O O . ARG A 1 456 ? 49.058 -21.206 8.387 1.00 40.06 456 ARG A O 1
ATOM 3513 N N . ALA A 1 457 ? 47.447 -20.590 9.842 1.00 33.84 457 ALA A N 1
ATOM 3514 C CA . ALA A 1 457 ? 48.243 -20.025 10.918 1.00 33.84 457 ALA A CA 1
ATOM 3515 C C . ALA A 1 457 ? 47.339 -20.014 12.147 1.00 33.84 457 ALA A C 1
ATOM 3517 O O . ALA A 1 457 ? 46.237 -19.427 12.029 1.00 33.84 457 ALA A O 1
#

pLDDT: mean 80.71, std 12.78, range [33.84, 95.81]

Sequence (457 aa):
AIAIAVILLFGRAGLVTHDWLGINFSRGMNDIYGLDGLVLVQIITFFPVSYLIIRAMLERLDPSMEEAAQSLGASRFHILRTVTLPLLVPGFAASFLLLFVESLADLGNPLLLTGTRNVLSTEIYLAVAGEYNQQKAAALSLVLLIPTLTVFVVQRYWVSRRSYVSVTGKPTGGQMQIDAWYVRWPFVVLTTLCLALVSVLYLSIAIGSFTRLWGIDYTLTLANYRIALERGMEAILDTTFLSAVTTPIAGVLGMVVAYLVVRRKFSGKESLDFVSNLGAAVPGTILGIGFIIAFITPPLIALVIIYALFLYYLMSNTRLARPRAALYLALGLVPGLALARFVTDWGGIWYVAIFALLLTLALAVVVRFSVAAEQRRSVVVLFMIAAGGLLLFIVGPYFTNALASWGRSLGGTPAKVITSMADWIDVFTQIPLPVYGLLLVAIGGYIMSRLLPGRRA

Radius of gyration: 29.35 Å; chains: 1; bounding box: 81×57×80 Å

Secondary structure (DSSP, 8-state):
-HHHHHHHHHSTT-IIIIIIT-----TT---SSSHHHHHHHHHHHHHHHHHHHHHHHHTTS-THHHHHHHHTT--HHHHIIIIIHHHHHHHHHHHHHHHHHHHHH--HHHHHH-TTS--HHHHHHHHHHTT--HHHHHHHHHHHHHHHHHHHHHIIIIITT------SS---SPP-----HHHHHHHHHHHHHHHHHHHHHHHHHHHHTTEEETTTEEEE-SHHHHHHHHHHHHHHHHHHHHHHHHHHHHHHHHHHHHHHHHH---TTHHHHHHHHHHHHHS-HHHHHHHHHHHHHS--HHHHHHHHHHHHHHHHHHS-S-HHHHHHHHHHHHHHHHHHHHTTTTS-THHHHHHHHHHHHHHHHHHHHS---HHHHHHHHHHHHHHHHHHHHHHHHHHHHHHHHHHHHHH-HHHHHHHHHHHHHHHHHH---HHHHHHHHHHHHHHHHHHHSPPP--